Protein AF-A0A409XTJ8-F1 (afdb_monomer_lite)

Radius of gyration: 87.39 Å; chains: 1; bounding box: 170×60×234 Å

Organism: Psilocybe cyanescens (NCBI:txid93625)

Secondary structure (DSSP, 8-state):
------------SHHHHHTHHHHTSSS-----------GGGHHHHHHHHHHHHHHHT------------HHHHHHHHHHHHHHHHHHHHHHHTTSS--S-HHHHHHHHHHHHHHHHHHHHHHHHHHHHHHHHHHHHHHHHHHHHHHHHHHHHHHHHHHHHHHHHHHHHHHHHHHHHHHHHHHHHHHHHHHHHHHHHHHHHHHHHHHHHHHHHHHHHHHHHHHHHHHHHHHHHHHHHHHHHHHHHHHHHHHHHHHHHHHHHHHHHHHHHHHHHHHHHHHTT-SSS-SHHHHHHHHHHHHHHHHHHHHHHHGGGHHHHHHHHHHHHHHHHHHHHHHHHHHHHHHHHHHHHHHHHHHHHHHHHHHHHHHHHHHHHHHHHHHHHHT-

pLDDT: mean 76.27, std 15.18, range [31.88, 96.69]

InterPro domains:
  IPR001752 Kinesin motor domain [PF00225] (6-58)
  IPR001752 Kinesin motor domain [PS50067] (1-58)
  IPR027417 P-loop containing nucleoside triphosphate hydrolase [SSF52540] (12-98)
  IPR036961 Kinesin motor domain superfamily [G3DSA:3.40.850.10] (5-89)
  IPR047149 Kinesin-like protein KIF11-like [PTHR47970] (6-367)

Structure (mmCIF, N/CA/C/O backbone):
data_AF-A0A409XTJ8-F1
#
_entry.id   AF-A0A409XTJ8-F1
#
loop_
_atom_site.group_PDB
_atom_site.id
_atom_site.type_symbol
_atom_site.label_atom_id
_atom_site.label_alt_id
_atom_site.label_comp_id
_atom_site.label_asym_id
_atom_site.label_entity_id
_atom_site.label_seq_id
_atom_site.pdbx_PDB_ins_code
_atom_site.Cartn_x
_atom_site.Cartn_y
_atom_site.Cartn_z
_atom_site.occupancy
_atom_site.B_iso_or_equiv
_atom_site.auth_seq_id
_atom_site.auth_comp_id
_atom_site.auth_asym_id
_atom_site.auth_atom_id
_atom_site.pdbx_PDB_model_num
ATOM 1 N N . MET A 1 1 ? -25.274 23.349 54.317 1.00 33.94 1 MET A N 1
ATOM 2 C CA . MET A 1 1 ? -25.962 24.656 54.376 1.00 33.94 1 MET A CA 1
ATOM 3 C C . MET A 1 1 ? -27.374 24.457 53.848 1.00 33.94 1 MET A C 1
ATOM 5 O O . MET A 1 1 ? -27.640 24.580 52.662 1.00 33.94 1 MET A O 1
ATOM 9 N N . ILE A 1 2 ? -28.226 23.961 54.741 1.00 31.88 2 ILE A N 1
ATOM 10 C CA . ILE A 1 2 ? -29.617 23.594 54.486 1.00 31.88 2 ILE A CA 1
ATOM 11 C C . ILE A 1 2 ? -30.397 24.904 54.385 1.00 31.88 2 ILE A C 1
ATOM 13 O O . ILE A 1 2 ? -30.286 25.745 55.275 1.00 31.88 2 ILE A O 1
ATOM 17 N N . CYS A 1 3 ? -31.156 25.091 53.307 1.00 37.34 3 CYS A N 1
ATOM 18 C CA . CYS A 1 3 ? -32.059 26.226 53.134 1.00 37.34 3 CYS A CA 1
ATOM 19 C C . CYS A 1 3 ? -33.269 26.065 54.081 1.00 37.34 3 CYS A C 1
ATOM 21 O O . CYS A 1 3 ? -34.384 25.779 53.663 1.00 37.34 3 CYS A O 1
ATOM 23 N N . LEU A 1 4 ? -33.019 26.178 55.388 1.00 42.03 4 LEU A N 1
ATOM 24 C CA . LEU A 1 4 ? -34.018 26.248 56.462 1.00 42.03 4 LEU A CA 1
ATOM 25 C C . LEU A 1 4 ? -34.451 27.699 56.744 1.00 42.03 4 LEU A C 1
ATOM 27 O O . LEU A 1 4 ? -35.204 27.951 57.677 1.00 42.03 4 LEU A O 1
ATOM 31 N N . LEU A 1 5 ? -34.012 28.658 55.926 1.00 46.59 5 LEU A N 1
ATOM 32 C CA . LEU A 1 5 ? -34.353 30.072 56.053 1.00 46.59 5 LEU A CA 1
ATOM 33 C C . LEU A 1 5 ? -35.182 30.527 54.849 1.00 46.59 5 LEU A C 1
ATOM 35 O O . LEU A 1 5 ? -34.704 31.210 53.953 1.00 46.59 5 LEU A O 1
ATOM 39 N N . VAL A 1 6 ? -36.467 30.182 54.869 1.00 50.19 6 VAL A N 1
ATOM 40 C CA . VAL A 1 6 ? -37.477 31.160 54.449 1.00 50.19 6 VAL A CA 1
ATOM 41 C C . VAL A 1 6 ? -38.399 31.356 55.651 1.00 50.19 6 VAL A C 1
ATOM 43 O O . VAL A 1 6 ? -39.367 30.602 55.804 1.00 50.19 6 VAL A O 1
ATOM 46 N N . PRO A 1 7 ? -38.040 32.284 56.557 1.00 45.00 7 PRO A N 1
ATOM 47 C CA . PRO A 1 7 ? -38.876 32.670 57.680 1.00 45.00 7 PRO A CA 1
ATOM 48 C C . PRO A 1 7 ? -40.114 33.346 57.102 1.00 45.00 7 PRO A C 1
ATOM 50 O O . PRO A 1 7 ? -39.964 34.218 56.258 1.00 45.00 7 PRO A O 1
ATOM 53 N N . TYR A 1 8 ? -41.302 32.899 57.515 1.00 45.12 8 TYR A N 1
ATOM 54 C CA . TYR A 1 8 ? -42.556 33.663 57.516 1.00 45.12 8 TYR A CA 1
ATOM 55 C C . TYR A 1 8 ? -42.631 34.807 56.489 1.00 45.12 8 TYR A C 1
ATOM 57 O O . TYR A 1 8 ? -42.806 35.963 56.864 1.00 45.12 8 TYR A O 1
ATOM 65 N N . LEU A 1 9 ? -42.486 34.505 55.195 1.00 48.00 9 LEU A N 1
ATOM 66 C CA . LEU A 1 9 ? -42.858 35.477 54.181 1.00 48.00 9 LEU A CA 1
ATOM 67 C C . LEU A 1 9 ? -44.390 35.487 54.211 1.00 48.00 9 LEU A C 1
ATOM 69 O O . LEU A 1 9 ? -44.985 34.402 54.108 1.00 48.00 9 LEU A O 1
ATOM 73 N N . PRO A 1 10 ? -45.042 36.645 54.413 1.00 48.62 10 PRO A N 1
ATOM 74 C CA . PRO A 1 10 ? -46.477 36.739 54.226 1.00 48.62 10 PRO A CA 1
ATOM 75 C C . PRO A 1 10 ? -46.827 36.094 52.883 1.00 48.62 10 PRO A C 1
ATOM 77 O O . PRO A 1 10 ? -46.034 36.093 51.943 1.00 48.62 10 PRO A O 1
ATOM 80 N N . SER A 1 11 ? -47.991 35.456 52.801 1.00 58.81 11 SER A N 1
ATOM 81 C CA . SER A 1 11 ? -48.478 34.907 51.537 1.00 58.81 11 SER A CA 1
ATOM 82 C C . SER A 1 11 ? -48.701 36.057 50.552 1.00 58.81 11 SER A C 1
ATOM 84 O O . SER A 1 11 ? -49.807 36.576 50.461 1.00 58.81 11 SER A O 1
ATOM 86 N N . GLU A 1 12 ? -47.655 36.449 49.820 1.00 57.12 12 GLU A N 1
ATOM 87 C CA . GLU A 1 12 ? -47.673 37.576 48.876 1.00 57.12 12 GLU A CA 1
ATOM 88 C C . GLU A 1 12 ? -48.685 37.350 47.728 1.00 57.12 12 GLU A C 1
ATOM 90 O O . GLU A 1 12 ? -49.006 38.266 46.980 1.00 57.12 12 GLU A O 1
ATOM 95 N N . SER A 1 13 ? -49.249 36.136 47.580 1.00 78.50 13 SER A N 1
ATOM 96 C CA . SER A 1 13 ? -50.305 35.851 46.602 1.00 78.50 13 SER A CA 1
ATOM 97 C C . SER A 1 13 ? -51.322 34.803 47.079 1.00 78.50 13 SER A C 1
ATOM 99 O O . SER A 1 13 ? -51.008 33.876 47.826 1.00 78.50 13 SER A O 1
ATOM 101 N N . LYS A 1 14 ? -52.566 34.895 46.582 1.00 83.88 14 LYS A N 1
ATOM 102 C CA . LYS A 1 14 ? -53.614 33.874 46.805 1.00 83.88 14 LYS A CA 1
ATOM 103 C C . LYS A 1 14 ? -53.204 32.487 46.274 1.00 83.88 14 LYS A C 1
ATOM 105 O O . LYS A 1 14 ? -53.654 31.4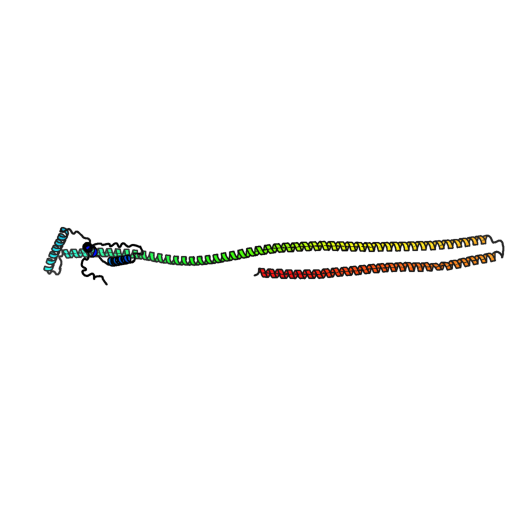75 46.804 1.00 83.88 14 LYS A O 1
ATOM 110 N N . LEU A 1 15 ? -52.335 32.440 45.262 1.00 82.56 15 LEU A N 1
ATOM 111 C CA . LEU A 1 15 ? -51.858 31.208 44.634 1.00 82.56 15 LEU A CA 1
ATOM 112 C C . LEU A 1 15 ? -50.962 30.389 45.572 1.00 82.56 15 LEU A C 1
ATOM 114 O O . LEU A 1 15 ? -51.163 29.185 45.717 1.00 82.56 15 LEU A O 1
ATOM 118 N N . THR A 1 16 ? -50.012 31.026 46.263 1.00 82.44 16 THR A N 1
ATOM 119 C CA . THR A 1 16 ? -49.098 30.313 47.174 1.00 82.44 16 THR A CA 1
ATOM 120 C C . THR A 1 16 ? -49.809 29.750 48.405 1.00 82.44 16 THR A C 1
ATOM 122 O O . THR A 1 16 ? -49.351 28.752 48.957 1.00 82.44 16 THR A O 1
ATOM 125 N N . ARG A 1 17 ? -50.970 30.309 48.780 1.00 80.25 17 ARG A N 1
ATOM 126 C CA . ARG A 1 17 ? -51.845 29.751 49.824 1.00 80.25 17 ARG A CA 1
ATOM 127 C C . ARG A 1 17 ? -52.530 28.458 49.384 1.00 80.25 17 ARG A C 1
ATOM 129 O O . ARG A 1 17 ? -52.568 27.505 50.151 1.00 80.25 17 ARG A O 1
ATOM 136 N N . LEU A 1 18 ? -53.029 28.401 48.148 1.00 84.81 18 LEU A N 1
ATOM 137 C CA . LEU A 1 18 ? -53.605 27.169 47.593 1.00 84.81 18 LEU A CA 1
ATOM 138 C C . LEU A 1 18 ? -52.537 26.088 47.375 1.00 84.81 18 LEU A C 1
ATOM 140 O O . LEU A 1 18 ? -52.816 24.900 47.505 1.00 84.81 18 LEU A O 1
ATOM 144 N N . LEU A 1 19 ? -51.301 26.496 47.084 1.00 85.06 19 LEU A N 1
ATOM 145 C CA . LEU A 1 19 ? -50.178 25.589 46.850 1.00 85.06 19 LEU A CA 1
ATOM 146 C C . LEU A 1 19 ? -49.387 25.234 48.117 1.00 85.06 19 LEU A C 1
ATOM 148 O O . LEU A 1 19 ? -48.362 24.564 48.010 1.00 85.06 19 LEU A O 1
ATOM 152 N N . GLN A 1 20 ? -49.838 25.623 49.313 1.00 82.69 20 GLN A N 1
ATOM 153 C CA . GLN A 1 20 ? -49.116 25.357 50.561 1.00 82.69 20 GLN A CA 1
ATOM 154 C C . GLN A 1 20 ? -48.885 23.855 50.780 1.00 82.69 20 GLN A C 1
ATOM 156 O O . GLN A 1 20 ? -47.744 23.430 50.981 1.00 82.69 20 GLN A O 1
ATOM 161 N N . ASP A 1 21 ? -49.925 23.038 50.615 1.00 81.44 21 ASP A N 1
ATOM 162 C CA . ASP A 1 21 ? -49.819 21.576 50.718 1.00 81.44 21 ASP A CA 1
ATOM 163 C C . ASP A 1 21 ? -48.993 20.975 49.572 1.00 81.44 21 ASP A C 1
ATOM 165 O O . ASP A 1 21 ? -48.306 19.963 49.735 1.00 81.44 21 ASP A O 1
ATOM 169 N N . SER A 1 22 ? -48.990 21.639 48.415 1.00 85.62 22 SER A N 1
ATOM 170 C CA . SER A 1 22 ? -48.210 21.251 47.238 1.00 85.62 22 SER A CA 1
ATOM 171 C C . SER A 1 22 ? -46.754 21.703 47.285 1.00 85.62 22 SER A C 1
ATOM 173 O O . SER A 1 22 ? -45.954 21.187 46.525 1.00 85.62 22 SER A O 1
ATOM 175 N N . LEU A 1 23 ? -46.332 22.593 48.179 1.00 80.62 23 LEU A N 1
ATOM 176 C CA . LEU A 1 23 ? -44.924 23.007 48.290 1.00 80.62 23 LEU A CA 1
ATOM 177 C C . LEU A 1 23 ? -44.297 22.561 49.612 1.00 80.62 23 LEU A C 1
ATOM 179 O O . LEU A 1 23 ? -43.124 22.201 49.635 1.00 80.62 23 LEU A O 1
ATOM 183 N N . ARG A 1 24 ? -45.086 22.515 50.691 1.00 76.00 24 ARG A N 1
ATOM 184 C CA . ARG A 1 24 ? -44.630 22.186 52.051 1.00 76.00 24 ARG A CA 1
ATOM 185 C C . ARG A 1 24 ? -45.318 20.961 52.671 1.00 76.00 24 ARG A C 1
ATOM 187 O O . ARG A 1 24 ? -44.832 20.471 53.682 1.00 76.00 24 ARG A O 1
ATOM 194 N N . GLY A 1 25 ? -46.414 20.465 52.092 1.00 78.19 25 GLY A N 1
ATOM 195 C CA . GLY A 1 25 ? -47.158 19.307 52.605 1.00 78.19 25 GLY A CA 1
ATOM 196 C C . GLY A 1 25 ? -46.656 17.944 52.109 1.00 78.19 25 GLY A C 1
ATOM 197 O O . GLY A 1 25 ? -45.728 17.845 51.299 1.00 78.19 25 GLY A O 1
ATOM 198 N N . GLN A 1 26 ? -47.324 16.882 52.568 1.00 80.56 26 GLN A N 1
ATOM 199 C CA . GLN A 1 26 ? -47.014 15.464 52.305 1.00 80.56 26 GLN A CA 1
ATOM 200 C C . GLN A 1 26 ? -47.551 14.966 50.947 1.00 80.56 26 GLN A C 1
ATOM 202 O O . GLN A 1 26 ? -48.095 13.872 50.821 1.00 80.56 26 GLN A O 1
ATOM 207 N N . THR A 1 27 ? -47.420 15.780 49.902 1.00 84.44 27 THR A N 1
ATOM 208 C CA . THR A 1 27 ? -47.909 15.468 48.551 1.00 84.44 27 THR A CA 1
ATOM 209 C C . THR A 1 27 ? -46.759 15.172 47.595 1.00 84.44 27 THR A C 1
ATOM 211 O O . THR A 1 27 ? -45.646 15.678 47.751 1.00 84.44 27 THR A O 1
ATOM 214 N N . LYS A 1 28 ? -47.025 14.367 46.561 1.00 87.50 28 LYS A N 1
ATOM 215 C CA . LYS A 1 28 ? -46.115 14.244 45.416 1.00 87.50 28 LYS A CA 1
ATOM 216 C C . LYS A 1 28 ? -46.321 15.457 44.511 1.00 87.50 28 LYS A C 1
ATOM 218 O O . LYS A 1 28 ? -47.434 15.691 44.053 1.00 87.50 28 LYS A O 1
ATOM 223 N N . THR A 1 29 ? -45.262 16.218 44.258 1.00 87.25 29 THR A N 1
ATOM 224 C CA . THR A 1 29 ? -45.337 17.462 43.478 1.00 87.25 29 THR A CA 1
ATOM 225 C C . THR A 1 29 ? -44.333 17.426 42.342 1.00 87.25 29 THR A C 1
ATOM 227 O O . THR A 1 29 ? -43.171 17.092 42.555 1.00 87.25 29 THR A O 1
ATOM 230 N N . CYS A 1 30 ? -44.786 17.792 41.145 1.00 89.94 30 CYS A N 1
ATOM 231 C CA . CYS A 1 30 ? -43.952 17.991 39.968 1.00 89.94 30 CYS A CA 1
ATOM 232 C C . CYS A 1 30 ? -44.056 19.459 39.540 1.00 89.94 30 CYS A C 1
ATOM 234 O O . CYS A 1 30 ? -45.153 20.012 39.493 1.00 89.94 30 CYS A O 1
ATOM 236 N N . ILE A 1 31 ? -42.915 20.082 39.251 1.00 90.12 31 ILE A N 1
ATOM 237 C CA . ILE A 1 31 ? -42.834 21.430 38.686 1.00 90.12 31 ILE A CA 1
ATOM 238 C C . ILE A 1 31 ? -42.280 21.280 37.271 1.00 90.12 31 ILE A C 1
ATOM 240 O O . ILE A 1 31 ? -41.200 20.720 37.091 1.00 90.12 31 ILE A O 1
ATOM 244 N N . ILE A 1 32 ? -43.023 21.772 36.279 1.00 93.69 32 ILE A N 1
ATOM 245 C CA . ILE A 1 32 ? -42.619 21.751 34.871 1.00 93.69 32 ILE A CA 1
ATOM 246 C C . ILE A 1 32 ? -42.123 23.148 34.507 1.00 93.69 32 ILE A C 1
ATOM 248 O O . ILE A 1 32 ? -42.891 24.107 34.511 1.00 93.69 32 ILE A O 1
ATOM 252 N N . ALA A 1 33 ? -40.832 23.256 34.206 1.00 93.94 33 ALA A N 1
ATOM 253 C CA . ALA A 1 33 ? -40.216 24.486 33.730 1.00 93.94 33 ALA A CA 1
ATOM 254 C C . ALA A 1 33 ? -40.265 24.526 32.198 1.00 93.94 33 ALA A C 1
ATOM 256 O O . ALA A 1 33 ? -39.597 23.738 31.531 1.00 93.94 33 ALA A O 1
ATOM 257 N N . THR A 1 34 ? -41.055 25.437 31.635 1.00 94.19 34 THR A N 1
ATOM 258 C CA . THR A 1 34 ? -41.127 25.659 30.187 1.00 94.19 34 THR A CA 1
ATOM 259 C C . THR A 1 34 ? -40.128 26.733 29.782 1.00 94.19 34 THR A C 1
ATOM 261 O O . THR A 1 34 ? -40.215 27.861 30.265 1.00 94.19 34 THR A O 1
ATOM 264 N N . ILE A 1 35 ? -39.196 26.395 28.894 1.00 95.69 35 ILE A N 1
ATOM 265 C CA . ILE A 1 35 ? -38.147 27.304 28.421 1.00 95.69 35 ILE A CA 1
ATOM 266 C C . ILE A 1 35 ? -38.244 27.504 26.909 1.00 95.69 35 ILE A C 1
ATOM 268 O O . ILE A 1 35 ? -38.674 26.608 26.183 1.00 95.69 35 ILE A O 1
ATOM 272 N N . SER A 1 36 ? -37.829 28.680 26.440 1.00 93.75 36 SER A N 1
ATOM 273 C CA . SER A 1 36 ? -37.707 28.973 25.011 1.00 93.75 36 SER A CA 1
ATOM 274 C C . SER A 1 36 ? -36.249 28.802 24.578 1.00 93.75 36 SER A C 1
ATOM 276 O O . SER A 1 36 ? -35.370 29.347 25.243 1.00 93.75 36 SER A O 1
ATOM 278 N N . PRO A 1 37 ? -35.962 28.106 23.464 1.00 90.81 37 PRO A N 1
ATOM 279 C CA . PRO A 1 37 ? -34.598 27.960 22.956 1.00 90.81 37 PRO A CA 1
ATOM 280 C C . PRO A 1 37 ? -34.076 29.221 22.242 1.00 90.81 37 PRO A C 1
ATOM 282 O O . PRO A 1 37 ? -32.947 29.226 21.758 1.00 90.81 37 PRO A O 1
ATOM 285 N N . ALA A 1 38 ? -34.885 30.280 22.125 1.00 94.12 38 ALA A N 1
ATOM 286 C CA . ALA A 1 38 ? -34.491 31.507 21.441 1.00 94.12 38 ALA A CA 1
ATOM 287 C C . ALA A 1 38 ? -33.373 32.248 22.195 1.00 94.12 38 ALA A C 1
ATOM 289 O O . ALA A 1 38 ? -33.471 32.479 23.401 1.00 94.12 38 ALA A O 1
ATOM 290 N N . SER A 1 39 ? -32.355 32.710 21.464 1.00 89.19 39 SER A N 1
ATOM 291 C CA . SER A 1 39 ? -31.217 33.456 22.023 1.00 89.19 39 SER A CA 1
ATOM 292 C C . SER A 1 39 ? -31.613 34.786 22.676 1.00 89.19 39 SER A C 1
ATOM 294 O O . SER A 1 39 ? -30.928 35.257 23.578 1.00 89.19 39 SER A O 1
ATOM 296 N N . LEU A 1 40 ? -32.748 35.367 22.275 1.00 94.38 40 LEU A N 1
ATOM 297 C CA . LEU A 1 40 ? -33.300 36.577 22.889 1.00 94.38 40 LEU A CA 1
ATOM 298 C C . LEU A 1 40 ? -33.750 36.348 24.344 1.00 94.38 40 LEU A C 1
ATOM 300 O O . LEU A 1 40 ? -33.736 37.274 25.145 1.00 94.38 40 LEU A O 1
ATOM 304 N N . ASN A 1 41 ? -34.110 35.110 24.700 1.00 92.81 41 ASN A N 1
ATOM 305 C CA . ASN A 1 41 ? -34.734 34.772 25.982 1.00 92.81 41 ASN A CA 1
ATOM 306 C C . ASN A 1 41 ? -33.761 34.061 26.938 1.00 92.81 41 ASN A C 1
ATOM 308 O O . ASN A 1 41 ? -34.194 33.357 27.853 1.00 92.81 41 ASN A O 1
ATOM 312 N N . ILE A 1 42 ? -32.447 34.198 26.724 1.00 94.69 42 ILE A N 1
ATOM 313 C CA . ILE A 1 42 ? -31.423 33.520 27.535 1.00 94.69 42 ILE A CA 1
ATOM 314 C C . ILE A 1 42 ? -31.510 33.943 29.007 1.00 94.69 42 ILE A C 1
ATOM 316 O O . ILE A 1 42 ? -31.397 33.092 29.888 1.00 94.69 42 ILE A O 1
ATOM 320 N N . GLU A 1 43 ? -31.759 35.224 29.283 1.00 94.94 43 GLU A N 1
ATOM 321 C CA . GLU A 1 43 ? -31.859 35.746 30.652 1.00 94.94 43 GLU A CA 1
ATOM 322 C C . GLU A 1 43 ? -33.040 35.125 31.420 1.00 94.94 43 GLU A C 1
ATOM 324 O O . GLU A 1 43 ? -32.857 34.567 32.505 1.00 94.94 43 GLU A O 1
ATOM 329 N N . GLU A 1 44 ? -34.229 35.101 30.814 1.00 94.50 44 GLU A N 1
ATOM 330 C CA . GLU A 1 44 ? -35.429 34.476 31.392 1.00 94.50 44 GLU A CA 1
ATOM 331 C C . GLU A 1 44 ? -35.297 32.953 31.521 1.00 94.50 44 GLU A C 1
ATOM 333 O O . GLU A 1 44 ? -35.723 32.347 32.511 1.00 94.50 44 GLU A O 1
ATOM 338 N N . THR A 1 45 ? -34.648 32.318 30.544 1.00 95.31 45 THR A N 1
ATOM 339 C CA . THR A 1 45 ? -34.351 30.881 30.577 1.00 95.31 45 THR A CA 1
ATOM 340 C C . THR A 1 45 ? -33.451 30.547 31.761 1.00 95.31 45 THR A C 1
ATOM 342 O O . THR A 1 45 ? -33.714 29.598 32.500 1.00 95.31 45 THR A O 1
ATOM 345 N N . LEU A 1 46 ? -32.423 31.359 32.000 1.00 94.38 46 LEU A N 1
ATOM 346 C CA . LEU A 1 46 ? -31.499 31.187 33.113 1.00 94.38 46 LEU A CA 1
ATOM 347 C C . LEU A 1 46 ? -32.197 31.402 34.465 1.00 94.38 46 LEU A C 1
ATOM 349 O O . LEU A 1 46 ? -31.973 30.622 35.394 1.00 94.38 46 LEU A O 1
ATOM 353 N N . SER A 1 47 ? -33.087 32.390 34.576 1.00 94.50 47 SER A N 1
ATOM 354 C CA . SER A 1 47 ? -33.914 32.615 35.772 1.00 94.50 47 SER A CA 1
ATOM 355 C C . SER A 1 47 ? -34.870 31.448 36.054 1.00 94.50 47 SER A C 1
ATOM 357 O O . SER A 1 47 ? -34.947 30.963 37.187 1.00 94.50 47 SER A O 1
ATOM 359 N N . THR A 1 48 ? -35.524 30.918 35.019 1.00 95.25 48 THR A N 1
ATOM 360 C CA . THR A 1 48 ? -36.426 29.757 35.120 1.00 95.25 48 THR A CA 1
ATOM 361 C C . THR A 1 48 ? -35.671 28.494 35.548 1.00 95.25 48 THR A C 1
ATOM 363 O O . THR A 1 48 ? -36.113 27.764 36.440 1.00 95.25 48 THR A O 1
ATOM 366 N N . LEU A 1 49 ? -34.489 28.253 34.971 1.00 93.50 49 LEU A N 1
ATOM 367 C CA . LEU A 1 49 ? -33.630 27.123 35.335 1.00 93.50 49 LEU A CA 1
ATOM 368 C C . LEU A 1 49 ? -33.104 27.238 36.770 1.00 93.50 49 LEU A C 1
ATOM 370 O O . LEU A 1 49 ? -33.096 26.243 37.497 1.00 93.50 49 LEU A O 1
ATOM 374 N N . LYS A 1 50 ? -32.723 28.442 37.219 1.00 91.75 50 LYS A N 1
ATOM 375 C CA . LYS A 1 50 ? -32.333 28.687 38.618 1.00 91.75 50 LYS A CA 1
ATOM 376 C C . LYS A 1 50 ? -33.461 28.327 39.584 1.00 91.75 50 LYS A C 1
ATOM 378 O O . LYS A 1 50 ? -33.213 27.640 40.574 1.00 91.75 50 LYS A O 1
ATOM 383 N N . TYR A 1 51 ? -34.696 28.730 39.283 1.00 90.31 51 TYR A N 1
ATOM 384 C CA . TYR A 1 51 ? -35.851 28.368 40.104 1.00 90.31 51 TYR A CA 1
ATOM 385 C C . TYR A 1 51 ? -36.084 26.848 40.134 1.00 90.31 51 TYR A C 1
ATOM 387 O O . TYR A 1 51 ? -36.265 26.273 41.209 1.00 90.31 51 TYR A O 1
ATOM 395 N N . ALA A 1 52 ? -36.001 26.177 38.981 1.00 92.44 52 ALA A N 1
ATOM 396 C CA . ALA A 1 52 ? -36.155 24.725 38.884 1.00 92.44 52 ALA A CA 1
ATOM 397 C C . ALA A 1 52 ? -35.089 23.956 39.689 1.00 92.44 52 ALA A C 1
ATOM 399 O O . ALA A 1 52 ? -35.405 22.968 40.356 1.00 92.44 52 ALA A O 1
ATOM 400 N N . LEU A 1 53 ? -33.838 24.426 39.682 1.00 89.44 53 LEU A N 1
ATOM 401 C CA . LEU A 1 53 ? -32.750 23.840 40.471 1.00 89.44 53 LEU A CA 1
ATOM 402 C C . LEU A 1 53 ? -32.995 23.976 41.977 1.00 89.44 53 LEU A C 1
ATOM 404 O O . LEU A 1 53 ? -32.823 23.002 42.712 1.00 89.44 53 LEU A O 1
ATOM 408 N N . CYS A 1 54 ? -33.454 25.143 42.437 1.00 85.69 54 CYS A N 1
ATOM 409 C CA . CYS A 1 54 ? -33.850 25.331 43.832 1.00 85.69 54 CYS A CA 1
ATOM 410 C C . CYS A 1 54 ? -35.012 24.402 44.208 1.00 85.69 54 CYS A C 1
ATOM 412 O O . CYS A 1 54 ? -34.954 23.723 45.235 1.00 85.69 54 CYS A O 1
ATOM 414 N N . ALA A 1 55 ? -36.032 24.307 43.353 1.00 86.69 55 ALA A N 1
ATOM 415 C CA . ALA A 1 55 ? -37.199 23.463 43.581 1.00 86.69 55 ALA A CA 1
ATOM 416 C C . ALA A 1 55 ? -36.854 21.964 43.649 1.00 86.69 55 ALA A C 1
ATOM 418 O O . ALA A 1 55 ? -37.419 21.244 44.470 1.00 86.69 55 ALA A O 1
ATOM 419 N N . LYS A 1 56 ? -35.877 21.502 42.855 1.00 86.56 56 LYS A N 1
ATOM 420 C CA . LYS A 1 56 ? -35.368 20.119 42.892 1.00 86.56 56 LYS A CA 1
ATOM 421 C C . LYS A 1 56 ? -34.805 19.730 44.264 1.00 86.56 56 LYS A C 1
ATOM 423 O O . LYS A 1 56 ? -34.855 18.562 44.632 1.00 86.56 56 LYS A O 1
ATOM 428 N N . SER A 1 57 ? -34.266 20.690 45.016 1.00 83.12 57 SER A N 1
ATOM 429 C CA . SER A 1 57 ? -33.674 20.441 46.337 1.00 83.12 57 SER A CA 1
ATOM 430 C C . SER A 1 57 ? -34.698 20.316 47.476 1.00 83.12 57 SER A C 1
ATOM 432 O O . SER A 1 57 ? -34.318 20.020 48.610 1.00 83.12 57 SER A O 1
ATOM 434 N N . ILE A 1 58 ? -35.991 20.523 47.198 1.00 83.31 58 ILE A N 1
ATOM 435 C CA . ILE A 1 58 ? -37.057 20.429 48.199 1.00 83.31 58 ILE A CA 1
ATOM 436 C C . ILE A 1 58 ? -37.409 18.956 48.424 1.00 83.31 58 ILE A C 1
ATOM 438 O O . ILE A 1 58 ? -38.045 18.308 47.594 1.00 83.31 58 ILE A O 1
ATOM 442 N N . TRP A 1 59 ? -37.016 18.431 49.584 1.00 82.50 59 TRP A N 1
ATOM 443 C CA . TRP A 1 59 ? -37.316 17.060 49.987 1.00 82.50 59 TRP A CA 1
ATOM 444 C C . TRP A 1 59 ? -38.708 16.962 50.601 1.00 82.50 59 TRP A C 1
ATOM 446 O O . TRP A 1 59 ? -39.040 17.690 51.538 1.00 82.50 59 TRP A O 1
ATOM 456 N N . LYS A 1 60 ? -39.503 16.012 50.107 1.00 81.62 60 LYS A N 1
ATOM 457 C CA . LYS A 1 60 ? -40.826 15.692 50.642 1.00 81.62 60 LYS A CA 1
ATOM 458 C C . LYS A 1 60 ? -40.903 14.246 51.097 1.00 81.62 60 LYS A C 1
ATOM 460 O O . LYS A 1 60 ? -40.270 13.371 50.515 1.00 81.62 60 LYS A O 1
ATOM 465 N N . LYS A 1 61 ? -41.744 14.001 52.098 1.00 84.25 61 LYS A N 1
ATOM 466 C CA . LYS A 1 61 ? -42.135 12.661 52.540 1.00 84.25 61 LYS A CA 1
ATOM 467 C C . LYS A 1 61 ? -43.595 12.439 52.140 1.00 84.25 61 LYS A C 1
ATOM 469 O O . LYS A 1 61 ? -44.480 12.869 52.875 1.00 84.25 61 LYS A O 1
ATOM 474 N N . PRO A 1 62 ? -43.863 11.897 50.938 1.00 82.19 62 PRO A N 1
ATOM 475 C CA . PRO A 1 62 ? -45.226 11.603 50.532 1.00 82.19 62 PRO A CA 1
ATOM 476 C C . PRO A 1 62 ? -45.743 10.426 51.357 1.00 82.19 62 PRO A C 1
ATOM 478 O O . PRO A 1 62 ? -45.181 9.333 51.300 1.00 82.19 62 PRO A O 1
ATOM 481 N N . GLU A 1 63 ? -46.813 10.651 52.106 1.00 80.69 63 GLU A N 1
ATOM 482 C CA . GLU A 1 63 ? -47.477 9.612 52.886 1.00 80.69 63 GLU A CA 1
ATOM 483 C C . GLU A 1 63 ? -48.737 9.156 52.150 1.00 80.69 63 GLU A C 1
ATOM 485 O O . GLU A 1 63 ? -49.426 9.938 51.488 1.00 80.69 63 GLU A O 1
ATOM 490 N N . ILE A 1 64 ? -49.014 7.852 52.199 1.00 79.44 64 ILE A N 1
ATOM 491 C CA . ILE A 1 64 ? -50.267 7.324 51.667 1.00 79.44 64 ILE A CA 1
ATOM 492 C C . ILE A 1 64 ? -51.347 7.766 52.644 1.00 79.44 64 ILE A C 1
ATOM 494 O O . ILE A 1 64 ? -51.350 7.321 53.789 1.00 79.44 64 ILE A O 1
ATOM 498 N N . ASN A 1 65 ? -52.267 8.614 52.179 1.00 70.94 65 ASN A N 1
ATOM 499 C CA . ASN A 1 65 ? -53.460 9.006 52.924 1.00 70.94 65 ASN A CA 1
ATOM 500 C C . ASN A 1 65 ? -54.374 7.784 53.088 1.00 70.94 65 ASN A C 1
ATOM 502 O O . ASN A 1 65 ? -55.374 7.631 52.381 1.00 70.94 65 ASN A O 1
ATOM 506 N N . GLN A 1 66 ? -54.002 6.874 53.986 1.00 72.88 66 GLN A N 1
ATOM 507 C CA . GLN A 1 66 ? -54.836 5.756 54.372 1.00 72.88 66 GLN A CA 1
ATOM 508 C C . GLN A 1 66 ? -56.078 6.350 55.020 1.00 72.88 66 GLN A C 1
ATOM 510 O O . GLN A 1 66 ? -56.020 6.986 56.072 1.00 72.88 66 GLN A O 1
ATOM 515 N N . ARG A 1 67 ? -57.226 6.159 54.372 1.00 62.69 67 ARG A N 1
ATOM 516 C CA . ARG A 1 67 ? -58.516 6.415 55.004 1.00 62.69 67 ARG A CA 1
ATOM 517 C C . ARG A 1 67 ? -58.746 5.294 56.011 1.00 62.69 67 ARG A C 1
ATOM 519 O O . ARG A 1 67 ? -59.513 4.372 55.749 1.00 62.69 67 ARG A O 1
ATOM 526 N N . MET A 1 68 ? -58.036 5.348 57.137 1.00 65.81 68 MET A N 1
ATOM 527 C CA . MET A 1 68 ? -58.326 4.494 58.278 1.00 65.81 68 MET A CA 1
ATOM 528 C C . MET A 1 68 ? -59.780 4.786 58.642 1.00 65.81 68 MET A C 1
ATOM 530 O O . MET A 1 68 ? -60.143 5.918 58.974 1.00 65.81 68 MET A O 1
ATOM 534 N N . THR A 1 69 ? -60.655 3.798 58.470 1.00 75.50 69 THR A N 1
ATOM 535 C CA . THR A 1 69 ? -62.057 3.980 58.848 1.00 75.50 69 THR A CA 1
ATOM 536 C C . THR A 1 69 ? -62.063 4.254 60.346 1.00 75.50 69 THR A C 1
ATOM 538 O O . THR A 1 69 ? -61.362 3.558 61.078 1.00 75.50 69 THR A O 1
ATOM 541 N N . ARG A 1 70 ? -62.838 5.242 60.818 1.00 75.31 70 ARG A N 1
ATOM 542 C CA . ARG A 1 70 ? -62.902 5.603 62.250 1.00 75.31 70 ARG A CA 1
ATOM 543 C C . ARG A 1 70 ? -63.042 4.363 63.146 1.00 75.31 70 ARG A C 1
ATOM 545 O O . ARG A 1 70 ? -62.417 4.291 64.192 1.00 75.31 70 ARG A O 1
ATOM 552 N N . ASN A 1 71 ? -63.787 3.361 62.680 1.00 77.75 71 ASN A N 1
ATOM 553 C CA . ASN A 1 71 ? -64.006 2.092 63.370 1.00 77.75 71 ASN A CA 1
ATOM 554 C C . ASN A 1 71 ? -62.768 1.177 63.432 1.00 77.75 71 ASN A C 1
ATOM 556 O O . ASN A 1 71 ? -62.654 0.420 64.383 1.00 77.75 71 ASN A O 1
ATOM 560 N N . SER A 1 72 ? -61.865 1.211 62.447 1.00 77.50 72 SER A N 1
ATOM 561 C CA . SER A 1 72 ? -60.599 0.457 62.487 1.00 77.50 72 SER A CA 1
ATOM 562 C C . SER A 1 72 ? -59.651 1.072 63.504 1.00 77.50 72 SER A C 1
ATOM 564 O O . SER A 1 72 ? -59.170 0.376 64.381 1.00 77.50 72 SER A O 1
ATOM 566 N N . LEU A 1 73 ? -59.492 2.397 63.457 1.00 80.56 73 LEU A N 1
ATOM 567 C CA . LEU A 1 73 ? -58.659 3.128 64.408 1.00 80.56 73 LEU A CA 1
ATOM 568 C C . LEU A 1 73 ? -59.169 2.960 65.847 1.00 80.56 73 LEU A C 1
ATOM 570 O O . LEU A 1 73 ? -58.391 2.742 66.766 1.00 80.56 73 LEU A O 1
ATOM 574 N N . LEU A 1 74 ? -60.493 2.997 66.042 1.00 82.81 74 LEU A N 1
ATOM 575 C CA . LEU A 1 74 ? -61.092 2.755 67.354 1.00 82.81 74 LEU A CA 1
ATOM 576 C C . LEU A 1 74 ? -60.838 1.324 67.848 1.00 82.81 74 LEU A C 1
ATOM 578 O O . LEU A 1 74 ? -60.568 1.136 69.026 1.00 82.81 74 LEU A O 1
ATOM 582 N N . LYS A 1 75 ? -60.920 0.323 66.963 1.00 85.25 75 LYS A N 1
ATOM 583 C CA . LYS A 1 75 ? -60.625 -1.074 67.308 1.00 85.25 75 LYS A CA 1
ATOM 584 C C . LYS A 1 75 ? -59.163 -1.262 67.690 1.00 85.25 75 LYS A C 1
ATOM 586 O O . LYS A 1 75 ? -58.908 -1.885 68.711 1.00 85.25 75 LYS A O 1
ATOM 591 N N . ASP A 1 76 ? -58.241 -0.685 66.926 1.00 82.56 76 ASP A N 1
ATOM 592 C CA . ASP A 1 76 ? -56.807 -0.751 67.219 1.00 82.56 76 ASP A CA 1
ATOM 593 C C . ASP A 1 76 ? -56.506 -0.111 68.581 1.00 82.56 76 ASP A C 1
ATOM 595 O O . ASP A 1 76 ? -55.829 -0.714 69.409 1.00 82.56 76 ASP A O 1
ATOM 599 N N . HIS A 1 77 ? -57.112 1.046 68.874 1.00 85.12 77 HIS A N 1
ATOM 600 C CA . HIS A 1 77 ? -56.994 1.684 70.186 1.00 85.12 77 HIS A CA 1
ATOM 601 C C . HIS A 1 77 ? -57.629 0.875 71.319 1.00 85.12 77 HIS A C 1
ATOM 603 O O . HIS A 1 77 ? -57.082 0.852 72.415 1.00 85.12 77 HIS A O 1
ATOM 609 N N . ILE A 1 78 ? -58.769 0.214 71.101 1.00 89.81 78 ILE A N 1
ATOM 610 C CA . ILE A 1 78 ? -59.390 -0.640 72.128 1.00 89.81 78 ILE A CA 1
ATOM 611 C C . ILE A 1 78 ? -58.483 -1.833 72.443 1.00 89.81 78 ILE A C 1
ATOM 613 O O . ILE A 1 78 ? -58.242 -2.106 73.615 1.00 89.81 78 ILE A O 1
ATOM 617 N N . ILE A 1 79 ? -57.932 -2.483 71.416 1.00 86.81 79 ILE A N 1
ATOM 618 C CA . ILE A 1 79 ? -56.994 -3.604 71.566 1.00 86.81 79 ILE A CA 1
ATOM 619 C C . ILE A 1 79 ? -55.728 -3.149 72.305 1.00 86.81 79 ILE A C 1
ATOM 621 O O . ILE A 1 79 ? -55.277 -3.823 73.228 1.00 86.81 79 ILE A O 1
ATOM 625 N N . GLU A 1 80 ? -55.184 -1.984 71.953 1.00 84.00 80 GLU A N 1
ATOM 626 C CA . GLU A 1 80 ? -54.008 -1.409 72.612 1.00 84.00 80 GLU A CA 1
ATOM 627 C C . GLU A 1 80 ? -54.297 -1.048 74.079 1.00 84.00 80 GLU A C 1
ATOM 629 O O . GLU A 1 80 ? -53.496 -1.334 74.965 1.00 84.00 80 GLU A O 1
ATOM 634 N N . ILE A 1 81 ? -55.478 -0.497 74.376 1.00 86.38 81 ILE A N 1
ATOM 635 C CA . ILE A 1 81 ? -55.909 -0.205 75.750 1.00 86.38 81 ILE A CA 1
ATOM 636 C C . ILE A 1 81 ? -56.074 -1.493 76.567 1.00 86.38 81 ILE A C 1
ATOM 638 O O . ILE A 1 81 ? -55.704 -1.518 77.741 1.00 86.38 81 ILE A O 1
ATOM 642 N N . GLU A 1 82 ? -56.645 -2.551 75.991 1.00 84.56 82 GLU A N 1
ATOM 643 C CA . GLU A 1 82 ? -56.795 -3.848 76.660 1.00 84.56 82 GLU A CA 1
ATOM 644 C C . GLU A 1 82 ? -55.435 -4.490 76.956 1.00 84.56 82 GLU A C 1
ATOM 646 O O . GLU A 1 82 ? -55.211 -4.954 78.075 1.00 84.56 82 GLU A O 1
ATOM 651 N N . GLN A 1 83 ? -54.497 -4.419 76.009 1.00 80.50 83 GLN A N 1
ATOM 652 C CA . GLN A 1 83 ? -53.118 -4.877 76.195 1.00 80.50 83 GLN A CA 1
ATOM 653 C C . GLN A 1 83 ? -52.395 -4.090 77.295 1.00 80.50 83 GLN A C 1
ATOM 655 O O . GLN A 1 83 ? -51.835 -4.689 78.211 1.00 80.50 83 GLN A O 1
ATOM 660 N N . LEU A 1 84 ? -52.480 -2.756 77.281 1.00 81.06 84 LEU A N 1
ATOM 661 C CA . LEU A 1 84 ? -51.856 -1.904 78.299 1.00 81.06 84 LEU A CA 1
ATOM 662 C C . LEU A 1 84 ? -52.437 -2.139 79.698 1.00 81.06 84 LEU A C 1
ATOM 664 O O . LEU A 1 84 ? -51.712 -2.090 80.691 1.00 81.06 84 LEU A O 1
ATOM 668 N N . LYS A 1 85 ? -53.741 -2.416 79.800 1.00 83.62 85 LYS A N 1
ATOM 669 C CA . LYS A 1 85 ? -54.371 -2.791 81.074 1.00 83.62 85 LYS A CA 1
ATOM 670 C C . LYS A 1 85 ? -53.857 -4.136 81.582 1.00 83.62 85 LYS A C 1
ATOM 672 O O . LYS A 1 85 ? -53.595 -4.251 82.776 1.00 83.62 85 LYS A O 1
ATOM 677 N N . ALA A 1 86 ? -53.698 -5.125 80.702 1.00 79.50 86 ALA A N 1
ATOM 678 C CA . ALA A 1 86 ? -53.145 -6.428 81.063 1.00 79.50 86 ALA A CA 1
ATOM 679 C C . ALA A 1 86 ? -51.677 -6.326 81.516 1.00 79.50 86 ALA A C 1
ATOM 681 O O . ALA A 1 86 ? -51.300 -6.923 82.523 1.00 79.50 86 ALA A O 1
ATOM 682 N N . ASP A 1 87 ? -50.875 -5.507 80.836 1.00 77.88 87 ASP A N 1
ATOM 683 C CA . ASP A 1 87 ? -49.477 -5.260 81.203 1.00 77.88 87 ASP A CA 1
ATOM 684 C C . ASP A 1 87 ? -49.349 -4.504 82.540 1.00 77.88 87 ASP A C 1
ATOM 686 O O . ASP A 1 87 ? -48.496 -4.839 83.363 1.00 77.88 87 ASP A O 1
ATOM 690 N N . LEU A 1 88 ? -50.231 -3.535 82.819 1.00 78.88 88 LEU A N 1
ATOM 691 C CA . LEU A 1 88 ? -50.269 -2.844 84.116 1.00 78.88 88 LEU A CA 1
ATOM 692 C C . LEU A 1 88 ? -50.633 -3.774 85.279 1.00 78.88 88 LEU A C 1
ATOM 694 O O . LEU A 1 88 ? -50.081 -3.624 86.370 1.00 78.88 88 LEU A O 1
ATOM 698 N N . LEU A 1 89 ? -51.547 -4.724 85.061 1.00 78.62 89 LEU A N 1
ATOM 699 C CA . LEU A 1 89 ? -51.903 -5.729 86.065 1.00 78.62 89 LEU A CA 1
ATOM 700 C C . LEU A 1 89 ? -50.718 -6.661 86.351 1.00 78.62 89 LEU A C 1
ATOM 702 O O . LEU A 1 89 ? -50.361 -6.840 87.514 1.00 78.62 89 LEU A O 1
ATOM 706 N N . ALA A 1 90 ? -50.043 -7.151 85.306 1.00 74.12 90 ALA A N 1
ATOM 707 C CA . ALA A 1 90 ? -48.838 -7.971 85.440 1.00 74.12 90 ALA A CA 1
ATOM 708 C C . ALA A 1 90 ? -47.701 -7.231 86.177 1.00 74.12 90 ALA A C 1
ATOM 710 O O . ALA A 1 90 ? -47.040 -7.800 87.048 1.00 74.12 90 ALA A O 1
ATOM 711 N N . ALA A 1 91 ? -47.516 -5.933 85.907 1.00 72.31 91 ALA A N 1
ATOM 712 C CA . ALA A 1 91 ? -46.537 -5.102 86.609 1.00 72.31 91 ALA A CA 1
ATOM 713 C C . ALA A 1 91 ? -46.882 -4.880 88.099 1.00 72.31 91 ALA A C 1
ATOM 715 O O . ALA A 1 91 ? -45.980 -4.721 88.928 1.00 72.31 91 ALA A O 1
ATOM 716 N N . HIS A 1 92 ? -48.170 -4.878 88.467 1.00 73.62 92 HIS A N 1
ATOM 717 C CA . HIS A 1 92 ? -48.612 -4.690 89.853 1.00 73.62 92 HIS A CA 1
ATOM 718 C C . HIS A 1 92 ? -48.374 -5.929 90.732 1.00 73.62 92 HIS A C 1
ATOM 720 O O . HIS A 1 92 ? -48.131 -5.790 91.931 1.00 73.62 92 HIS A O 1
ATOM 726 N N . GLU A 1 93 ? -48.362 -7.126 90.140 1.00 71.19 93 GLU A N 1
ATOM 727 C CA . GLU A 1 93 ? -48.142 -8.402 90.838 1.00 71.19 93 GLU A CA 1
ATOM 728 C C . GLU A 1 93 ? -46.686 -8.623 91.305 1.00 71.19 93 GLU A C 1
ATOM 730 O O . GLU A 1 93 ? -46.404 -9.602 91.987 1.00 71.19 93 GLU A O 1
ATOM 735 N N . LYS A 1 94 ? -45.753 -7.695 91.021 1.00 61.88 94 LYS A N 1
ATOM 736 C CA . LYS A 1 94 ? -44.346 -7.702 91.495 1.00 61.88 94 LYS A CA 1
ATOM 737 C C . LYS A 1 94 ? -43.564 -9.001 91.222 1.00 61.88 94 LYS A C 1
ATOM 739 O O . LYS A 1 94 ? -42.539 -9.242 91.855 1.00 61.88 94 LYS A O 1
ATOM 744 N N . ASN A 1 95 ? -43.963 -9.782 90.221 1.00 61.09 95 ASN A N 1
ATOM 745 C CA . ASN A 1 95 ? -43.284 -11.021 89.823 1.00 61.09 95 ASN A CA 1
ATOM 746 C C . ASN A 1 95 ? -42.035 -10.794 88.938 1.00 61.09 95 ASN A C 1
ATOM 748 O O . ASN A 1 95 ? -41.507 -11.732 88.350 1.00 61.09 95 ASN A O 1
ATOM 752 N N . GLY A 1 96 ? -41.538 -9.555 88.826 1.00 62.25 96 GLY A N 1
ATOM 753 C CA . GLY A 1 96 ? -40.330 -9.214 88.056 1.00 62.25 96 GLY A CA 1
ATOM 754 C C . GLY A 1 96 ? -40.502 -9.218 86.530 1.00 62.25 96 GLY A C 1
ATOM 755 O O . GLY A 1 96 ? -39.575 -8.840 85.815 1.00 62.25 96 GLY A O 1
ATOM 756 N N . ILE A 1 97 ? -41.683 -9.589 86.030 1.00 61.66 97 ILE A N 1
ATOM 757 C CA . ILE A 1 97 ? -42.049 -9.577 84.612 1.00 61.66 97 ILE A CA 1
ATOM 758 C C . ILE A 1 97 ? -43.010 -8.401 84.393 1.00 61.66 97 ILE A C 1
ATOM 760 O O . ILE A 1 97 ? -44.066 -8.333 85.010 1.00 61.66 97 ILE A O 1
ATOM 764 N N . TRP A 1 98 ? -42.618 -7.454 83.540 1.00 63.31 98 TRP A N 1
ATOM 765 C CA . TRP A 1 98 ? -43.332 -6.185 83.307 1.00 63.31 98 TRP A CA 1
ATOM 766 C C . TRP A 1 98 ? -44.413 -6.267 82.216 1.00 63.31 98 TRP A C 1
ATOM 768 O O . TRP A 1 98 ? -45.000 -5.250 81.859 1.00 63.31 98 TRP A O 1
ATOM 778 N N . PHE A 1 99 ? -44.651 -7.463 81.677 1.00 68.12 99 PHE A N 1
ATOM 779 C CA . PHE A 1 99 ? -45.564 -7.728 80.566 1.00 68.12 99 PHE A CA 1
ATOM 780 C C . PHE A 1 99 ? -46.415 -8.963 80.874 1.00 68.12 99 PHE A C 1
ATOM 782 O O . PHE A 1 99 ? -45.948 -9.876 81.557 1.00 68.12 99 PHE A O 1
ATOM 789 N N . SER A 1 100 ? -47.638 -9.019 80.342 1.00 73.56 100 SER A N 1
ATOM 790 C CA . SER A 1 100 ? -48.486 -10.216 80.432 1.00 73.56 100 SER A CA 1
ATOM 791 C C . SER A 1 100 ? -47.804 -11.444 79.800 1.00 73.56 100 SER A C 1
ATOM 793 O O . SER A 1 100 ? -47.075 -11.325 78.811 1.00 73.56 100 SER A O 1
ATOM 795 N N . GLU A 1 101 ? -48.053 -12.648 80.333 1.00 76.44 101 GLU A N 1
ATOM 796 C CA . GLU A 1 101 ? -47.487 -13.906 79.815 1.00 76.44 101 GLU A CA 1
ATOM 797 C C . GLU A 1 101 ? -47.859 -14.134 78.336 1.00 76.44 101 GLU A C 1
ATOM 799 O O . GLU A 1 101 ? -47.035 -14.591 77.540 1.00 76.44 101 GLU A O 1
ATOM 804 N N . GLU A 1 102 ? -49.073 -13.748 77.937 1.00 77.88 102 GLU A N 1
ATOM 805 C CA . GLU A 1 102 ? -49.525 -13.795 76.541 1.00 77.88 102 GLU A CA 1
ATOM 806 C C . GLU A 1 102 ? -48.777 -12.794 75.654 1.00 77.88 102 GLU A C 1
ATOM 808 O O . GLU A 1 102 ? -48.397 -13.130 74.530 1.00 77.88 102 GLU A O 1
ATOM 813 N N . HIS A 1 103 ? -48.501 -11.589 76.162 1.00 78.75 103 HIS A N 1
ATOM 814 C CA . HIS A 1 103 ? -47.748 -10.565 75.437 1.00 78.75 103 HIS A CA 1
ATOM 815 C C . HIS A 1 103 ? -46.280 -10.982 75.262 1.00 78.75 103 HIS A C 1
ATOM 817 O O . HIS A 1 103 ? -45.726 -10.859 74.170 1.00 78.75 103 HIS A O 1
ATOM 823 N N . CYS A 1 104 ? -45.670 -11.576 76.292 1.00 78.56 104 CYS A N 1
ATOM 824 C CA . CYS A 1 104 ? -44.319 -12.128 76.223 1.00 78.56 104 CYS A CA 1
ATOM 825 C C . CYS A 1 104 ? -44.220 -13.245 75.168 1.00 78.56 104 CYS A C 1
ATOM 827 O O . CYS A 1 104 ? -43.361 -13.187 74.288 1.00 78.56 104 CYS A O 1
ATOM 829 N N . LYS A 1 105 ? -45.159 -14.205 75.172 1.00 85.06 105 LYS A N 1
ATOM 830 C CA . LYS A 1 105 ? -45.231 -15.279 74.162 1.00 85.06 105 LYS A CA 1
ATOM 831 C C . LYS A 1 105 ? -45.424 -14.736 72.744 1.00 85.06 105 LYS A C 1
ATOM 833 O O . LYS A 1 105 ? -44.744 -15.183 71.823 1.00 85.06 105 LYS A O 1
ATOM 838 N N . GLN A 1 106 ? -46.303 -13.750 72.555 1.00 85.94 106 GLN A N 1
ATOM 839 C CA . GLN A 1 106 ? -46.506 -13.109 71.250 1.00 85.94 106 GLN A CA 1
ATOM 840 C C . GLN A 1 106 ? -45.269 -12.341 70.772 1.00 85.94 106 GLN A C 1
ATOM 842 O O . GLN A 1 106 ? -44.951 -12.372 69.583 1.00 85.94 106 GLN A O 1
ATOM 847 N N . CYS A 1 107 ? -44.569 -11.650 71.670 1.00 83.25 107 CYS A N 1
ATOM 848 C CA . CYS A 1 107 ? -43.336 -10.939 71.348 1.00 83.25 107 CYS A CA 1
ATOM 849 C C . CYS A 1 107 ? -42.212 -11.900 70.959 1.00 83.25 107 CYS A C 1
ATOM 851 O O . CYS A 1 107 ? -41.552 -11.658 69.952 1.00 83.25 107 CYS A O 1
ATOM 853 N N . ILE A 1 108 ? -42.039 -13.005 71.687 1.00 87.69 108 ILE A N 1
ATOM 854 C CA . ILE A 1 108 ? -41.050 -14.041 71.357 1.00 87.69 108 ILE A CA 1
ATOM 855 C C . ILE A 1 108 ? -41.364 -14.661 69.991 1.00 87.69 108 ILE A C 1
ATOM 857 O O . ILE A 1 108 ? -40.498 -14.665 69.123 1.00 87.69 108 ILE A O 1
ATOM 861 N N . ALA A 1 109 ? -42.616 -15.055 69.737 1.00 88.62 109 ALA A N 1
ATOM 862 C CA . ALA A 1 109 ? -43.021 -15.603 68.440 1.00 88.62 109 ALA A CA 1
ATOM 863 C C . ALA A 1 109 ? -42.805 -14.609 67.277 1.00 88.62 109 ALA A C 1
ATOM 865 O O . ALA A 1 109 ? -42.370 -14.992 66.192 1.00 88.62 109 ALA A O 1
ATOM 866 N N . LYS A 1 110 ? -43.069 -13.310 67.494 1.00 86.62 110 LYS A N 1
ATOM 867 C CA . LYS A 1 110 ? -42.774 -12.252 66.509 1.00 86.62 110 LYS A CA 1
ATOM 868 C C . LYS A 1 110 ? -41.271 -12.075 66.277 1.00 86.62 110 LYS A C 1
ATOM 870 O O . LYS A 1 110 ? -40.876 -11.792 65.148 1.00 86.62 110 LYS A O 1
ATOM 875 N N . LEU A 1 111 ? -40.450 -12.187 67.321 1.00 88.50 111 LEU A N 1
ATOM 876 C CA . LEU A 1 111 ? -38.993 -12.086 67.219 1.00 88.50 111 LEU A CA 1
ATOM 877 C C . LEU A 1 111 ? -38.410 -13.277 66.457 1.00 88.50 111 LEU A C 1
ATOM 879 O O . LEU A 1 111 ? -37.634 -13.055 65.534 1.00 88.50 111 LEU A O 1
ATOM 883 N N . GLU A 1 112 ? -38.843 -14.499 66.771 1.00 90.50 112 GLU A N 1
ATOM 884 C CA . GLU A 1 112 ? -38.439 -15.721 66.064 1.00 90.50 112 GLU A CA 1
ATOM 885 C C . GLU A 1 112 ? -38.816 -15.652 64.579 1.00 90.50 112 GLU A C 1
ATOM 887 O O . GLU A 1 112 ? -37.975 -15.894 63.713 1.00 90.50 112 GLU A O 1
ATOM 892 N N . LEU A 1 113 ? -40.045 -15.225 64.263 1.00 92.06 113 LEU A N 1
ATOM 893 C CA . LEU A 1 113 ? -40.475 -15.029 62.878 1.00 92.06 113 LEU A CA 1
ATOM 894 C C . LEU A 1 113 ? -39.581 -14.011 62.158 1.00 92.06 113 LEU A C 1
ATOM 896 O O . LEU A 1 113 ? -39.044 -14.308 61.091 1.00 92.06 113 LEU A O 1
ATOM 900 N N . ARG A 1 114 ? -39.351 -12.836 62.757 1.00 87.50 114 ARG A N 1
ATOM 901 C CA . ARG A 1 114 ? -38.469 -11.821 62.162 1.00 87.50 114 ARG A CA 1
ATOM 902 C C . ARG A 1 114 ? -37.038 -12.304 61.991 1.00 87.50 114 ARG A C 1
ATOM 904 O O . ARG A 1 114 ? -36.383 -11.913 61.030 1.00 87.50 114 ARG A O 1
ATOM 911 N N . GLU A 1 115 ? -36.540 -13.130 62.901 1.00 90.94 115 GLU A N 1
ATOM 912 C CA . GLU A 1 115 ? -35.212 -13.716 62.786 1.00 90.94 115 GLU A CA 1
ATOM 913 C C . GLU A 1 115 ? -35.138 -14.682 61.597 1.00 90.94 115 GLU A C 1
ATOM 915 O O . GLU A 1 115 ? -34.199 -14.587 60.802 1.00 90.94 115 GLU A O 1
ATOM 920 N N . THR A 1 116 ? -36.158 -15.527 61.393 1.00 91.44 116 THR A N 1
ATOM 921 C CA . THR A 1 116 ? -36.238 -16.396 60.205 1.00 91.44 116 THR A CA 1
ATOM 922 C C . THR A 1 116 ? -36.322 -15.601 58.899 1.00 91.44 116 THR A C 1
ATOM 924 O O . THR A 1 116 ? -35.528 -15.855 57.990 1.00 91.44 116 THR A O 1
ATOM 927 N N . GLU A 1 117 ? -37.171 -14.568 58.833 1.00 92.81 117 GLU A N 1
ATOM 928 C CA . GLU A 1 117 ? -37.285 -13.666 57.676 1.00 92.81 117 GLU A CA 1
ATOM 929 C C . GLU A 1 117 ? -35.947 -12.975 57.367 1.00 92.81 117 GLU A C 1
ATOM 931 O O . GLU A 1 117 ? -35.540 -12.843 56.211 1.00 92.81 117 GLU A O 1
ATOM 936 N N . LEU A 1 118 ? -35.215 -12.557 58.403 1.00 91.19 118 LEU A N 1
ATOM 937 C CA . LEU A 1 118 ? -33.924 -11.888 58.264 1.00 91.19 118 LEU A CA 1
ATOM 938 C C . LEU A 1 118 ? -32.838 -12.859 57.779 1.00 91.19 118 LEU A C 1
ATOM 940 O O . LEU A 1 118 ? -31.999 -12.483 56.955 1.00 91.19 118 LEU A O 1
ATOM 944 N N . VAL A 1 119 ? -32.849 -14.111 58.242 1.00 93.81 119 VAL A N 1
ATOM 945 C CA . VAL A 1 119 ? -31.949 -15.168 57.750 1.00 93.81 119 VAL A CA 1
ATOM 946 C C . VAL A 1 119 ? -32.230 -15.489 56.281 1.00 93.81 119 VAL A C 1
ATOM 948 O O . VAL A 1 119 ? -31.289 -15.625 55.496 1.00 93.81 119 VAL A O 1
ATOM 951 N N . GLU A 1 120 ? -33.496 -15.577 55.884 1.00 92.94 120 GLU A N 1
ATOM 952 C CA . GLU A 1 120 ? -33.889 -15.786 54.487 1.00 92.94 120 GLU A CA 1
ATOM 953 C C . GLU A 1 120 ? -33.478 -14.610 53.598 1.00 92.94 120 GLU A C 1
ATOM 955 O O . GLU A 1 120 ? -32.845 -14.816 52.560 1.00 92.94 120 GLU A O 1
ATOM 960 N N . ALA A 1 121 ? -33.727 -13.374 54.040 1.00 91.06 121 ALA A N 1
ATOM 961 C CA . ALA A 1 121 ? -33.294 -12.171 53.336 1.00 91.06 121 ALA A CA 1
ATOM 962 C C . ALA A 1 121 ? -31.763 -12.114 53.192 1.00 91.06 121 ALA A C 1
ATOM 964 O O . ALA A 1 121 ? -31.253 -11.816 52.112 1.00 91.06 121 ALA A O 1
ATOM 965 N N . LYS A 1 122 ? -31.006 -12.470 54.240 1.00 92.19 122 LYS A N 1
ATOM 966 C CA . LYS A 1 122 ? -29.537 -12.570 54.172 1.00 92.19 122 LYS A CA 1
ATOM 967 C C . LYS A 1 122 ? -29.080 -13.582 53.123 1.00 92.19 122 LYS A C 1
ATOM 969 O O . LYS A 1 122 ? -28.166 -13.274 52.365 1.00 92.19 122 LYS A O 1
ATOM 974 N N . LYS A 1 123 ? -29.717 -14.756 53.042 1.00 93.56 123 LYS A N 1
ATOM 975 C CA . LYS A 1 123 ? -29.411 -15.766 52.013 1.00 93.56 123 LYS A CA 1
ATOM 976 C C . LYS A 1 123 ? -29.717 -15.256 50.603 1.00 93.56 123 LYS A C 1
ATOM 978 O O . LYS A 1 123 ? -28.943 -15.499 49.684 1.00 93.56 123 LYS A O 1
ATOM 983 N N . GLN A 1 124 ? -30.813 -14.523 50.414 1.00 93.12 124 GLN A N 1
ATOM 984 C CA . GLN A 1 124 ? -31.115 -13.914 49.114 1.00 93.12 124 GLN A CA 1
ATOM 985 C C . GLN A 1 124 ? -30.060 -12.871 48.727 1.00 93.12 124 GLN A C 1
ATOM 987 O O . GLN A 1 124 ? -29.593 -12.863 47.590 1.00 93.12 124 GLN A O 1
ATOM 992 N N . VAL A 1 125 ? -29.620 -12.044 49.679 1.00 94.25 125 VAL A N 1
ATOM 993 C CA . VAL A 1 125 ? -28.557 -11.056 49.455 1.00 94.25 125 VAL A CA 1
ATOM 994 C C . VAL A 1 125 ? -27.228 -11.725 49.097 1.00 94.25 125 VAL A C 1
ATOM 996 O O . VAL A 1 125 ? -26.546 -11.237 48.199 1.00 94.25 125 VAL A O 1
ATOM 999 N N . THR A 1 126 ? -26.856 -12.845 49.727 1.00 94.12 126 THR A N 1
ATOM 1000 C CA . THR A 1 126 ? -25.619 -13.561 49.361 1.00 94.12 126 THR A CA 1
ATOM 1001 C C . THR A 1 126 ? -25.708 -14.195 47.975 1.00 94.12 126 THR A C 1
ATOM 1003 O O . THR A 1 126 ? -24.746 -14.121 47.216 1.00 94.12 126 THR A O 1
ATOM 1006 N N . VAL A 1 127 ? -26.859 -14.766 47.603 1.00 95.19 127 VAL A N 1
ATOM 1007 C CA . VAL A 1 127 ? -27.076 -15.325 46.257 1.00 95.19 127 VAL A CA 1
ATOM 1008 C C . VAL A 1 127 ? -26.995 -14.235 45.190 1.00 95.19 127 VAL A C 1
ATOM 1010 O O . VAL A 1 127 ? -26.261 -14.395 44.215 1.00 95.19 127 VAL A O 1
ATOM 1013 N N . ILE A 1 128 ? -27.687 -13.110 45.391 1.00 95.06 128 ILE A N 1
ATOM 1014 C CA . ILE A 1 128 ? -27.628 -11.963 44.475 1.00 95.06 128 ILE A CA 1
ATOM 1015 C C . ILE A 1 128 ? -26.204 -11.401 44.426 1.00 95.06 128 ILE A C 1
ATOM 1017 O O . ILE A 1 128 ? -25.711 -11.088 43.349 1.00 95.06 128 ILE A O 1
ATOM 1021 N N . GLY A 1 129 ? -25.511 -11.323 45.564 1.00 94.38 129 GLY A N 1
ATOM 1022 C CA . GLY A 1 129 ? -24.113 -10.899 45.630 1.00 94.38 129 GLY A CA 1
ATOM 1023 C C . GLY A 1 129 ? -23.192 -11.770 44.773 1.00 94.38 129 GLY A C 1
ATOM 1024 O O . GLY A 1 129 ? -22.391 -11.238 44.010 1.00 94.38 129 GLY A O 1
ATOM 1025 N N . ASN A 1 130 ? -23.357 -13.093 44.828 1.00 93.81 130 ASN A N 1
ATOM 1026 C CA . ASN A 1 130 ? -22.586 -14.027 44.004 1.00 93.81 130 ASN A CA 1
ATOM 1027 C C . ASN A 1 130 ? -22.918 -13.893 42.509 1.00 93.81 130 ASN A C 1
ATOM 1029 O O . ASN A 1 130 ? -22.011 -13.916 41.683 1.00 93.81 130 ASN A O 1
ATOM 1033 N N . GLN A 1 131 ? -24.195 -13.708 42.154 1.00 94.44 131 GLN A N 1
ATOM 1034 C CA . GLN A 1 131 ? -24.610 -13.462 40.766 1.00 94.44 131 GLN A CA 1
ATOM 1035 C C . GLN A 1 131 ? -24.032 -12.147 40.229 1.00 94.44 131 GLN A C 1
ATOM 1037 O O . GLN A 1 131 ? -23.499 -12.112 39.125 1.00 94.44 131 GLN A O 1
ATOM 1042 N N . MET A 1 132 ? -24.079 -11.079 41.027 1.00 88.88 132 MET A N 1
ATOM 1043 C CA . MET A 1 132 ? -23.478 -9.788 40.687 1.00 88.88 132 MET A CA 1
ATOM 1044 C C . MET A 1 132 ? -21.954 -9.876 40.561 1.00 88.88 132 MET A C 1
ATOM 1046 O O . MET A 1 132 ? -21.382 -9.194 39.716 1.00 88.88 132 MET A O 1
ATOM 1050 N N . GLY A 1 133 ? -21.302 -10.709 41.378 1.00 94.31 133 GLY A N 1
ATOM 1051 C CA . GLY A 1 133 ? -19.875 -11.012 41.264 1.00 94.31 133 GLY A CA 1
ATOM 1052 C C . GLY A 1 133 ? -19.539 -11.704 39.944 1.00 94.31 133 GLY A C 1
ATOM 1053 O O . GLY A 1 133 ? -18.711 -11.199 39.198 1.00 94.31 133 GLY A O 1
ATOM 1054 N N . ALA A 1 134 ? -20.251 -12.782 39.604 1.00 94.88 134 ALA A N 1
ATOM 1055 C CA . ALA A 1 134 ? -20.043 -13.510 38.350 1.00 94.88 134 ALA A CA 1
ATOM 1056 C C . ALA A 1 134 ? -20.246 -12.615 37.115 1.00 94.88 134 ALA A C 1
ATOM 1058 O O . ALA A 1 134 ? -19.403 -12.576 36.225 1.00 94.88 134 ALA A O 1
ATOM 1059 N N . VAL A 1 135 ? -21.328 -11.830 37.101 1.00 95.25 135 VAL A N 1
ATOM 1060 C CA . VAL A 1 135 ? -21.605 -10.870 36.023 1.00 95.25 135 VAL A CA 1
ATOM 1061 C C . VAL A 1 135 ? -20.505 -9.808 35.931 1.00 95.25 135 VAL A C 1
ATOM 1063 O O . VAL A 1 135 ? -20.109 -9.415 34.836 1.00 95.25 135 VAL A O 1
ATOM 1066 N N . ARG A 1 136 ? -19.978 -9.339 37.067 1.00 94.81 136 ARG A N 1
ATOM 1067 C CA . ARG A 1 136 ? -18.861 -8.389 37.083 1.00 94.81 136 ARG A CA 1
ATOM 1068 C C . ARG A 1 136 ? -17.591 -8.996 36.488 1.00 94.81 136 ARG A C 1
ATOM 1070 O O . ARG A 1 136 ? -16.961 -8.334 35.671 1.00 94.81 136 ARG A O 1
ATOM 1077 N N . ASP A 1 137 ? -17.263 -10.235 36.836 1.00 95.56 137 ASP A N 1
ATOM 1078 C CA . ASP A 1 137 ? -16.096 -10.932 36.290 1.00 95.56 137 ASP A CA 1
ATOM 1079 C C . ASP A 1 137 ? -16.226 -11.143 34.768 1.00 95.56 137 ASP A C 1
ATOM 1081 O O . ASP A 1 137 ? -15.253 -10.972 34.033 1.00 95.56 137 ASP A O 1
ATOM 1085 N N . GLU A 1 138 ? -17.430 -11.443 34.265 1.00 95.38 138 GLU A N 1
ATOM 1086 C CA . GLU A 1 138 ? -17.720 -11.518 32.822 1.00 95.38 138 GLU A CA 1
ATOM 1087 C C . GLU A 1 138 ? -17.562 -10.160 32.118 1.00 95.38 138 GLU A C 1
ATOM 1089 O O . GLU A 1 138 ? -17.009 -10.083 31.012 1.00 95.38 138 GLU A O 1
ATOM 1094 N N . TYR A 1 139 ? -18.012 -9.070 32.750 1.00 92.62 139 TYR A N 1
ATOM 1095 C CA . TYR A 1 139 ? -17.792 -7.718 32.234 1.00 92.62 139 TYR A CA 1
ATOM 1096 C C . TYR A 1 139 ? -16.306 -7.361 32.207 1.00 92.62 139 TYR A C 1
ATOM 1098 O O . TYR A 1 139 ? -15.838 -6.832 31.200 1.00 92.62 139 TYR A O 1
ATOM 1106 N N . ASP A 1 140 ? -15.552 -7.685 33.257 1.00 95.88 140 ASP A N 1
ATOM 1107 C CA . ASP A 1 140 ? -14.115 -7.416 33.325 1.00 95.88 140 ASP A CA 1
ATOM 1108 C C . ASP A 1 140 ? -13.346 -8.216 32.254 1.00 95.88 140 ASP A C 1
ATOM 1110 O O . ASP A 1 140 ? -12.478 -7.662 31.572 1.00 95.88 140 ASP A O 1
ATOM 1114 N N . GLN A 1 141 ? -13.726 -9.478 32.008 1.00 95.62 141 GLN A N 1
ATOM 1115 C CA . GLN A 1 141 ? -13.199 -10.282 30.895 1.00 95.62 141 GLN A CA 1
ATOM 1116 C C . GLN A 1 141 ? -13.530 -9.664 29.530 1.00 95.62 141 GLN A C 1
ATOM 1118 O O . GLN A 1 141 ? -12.658 -9.554 28.666 1.00 95.62 141 GLN A O 1
ATOM 1123 N N . SER A 1 142 ? -14.771 -9.214 29.338 1.00 93.00 142 SER A N 1
ATOM 1124 C CA . SER A 1 142 ? -15.205 -8.571 28.092 1.00 93.00 142 SER A CA 1
ATOM 1125 C C . SER A 1 142 ? -14.453 -7.261 27.837 1.00 93.00 142 SER A C 1
ATOM 1127 O O . SER A 1 142 ? -14.018 -7.004 26.716 1.00 93.00 142 SER A O 1
ATOM 1129 N N . ILE A 1 143 ? -14.238 -6.450 28.877 1.00 96.56 143 ILE A N 1
ATOM 1130 C CA . ILE A 1 143 ? -13.460 -5.207 28.800 1.00 96.56 143 ILE A CA 1
ATOM 1131 C C . ILE A 1 143 ? -11.999 -5.502 28.441 1.00 96.56 143 ILE A C 1
ATOM 1133 O O . ILE A 1 143 ? -11.421 -4.791 27.619 1.00 96.56 143 ILE A O 1
ATOM 1137 N N . ALA A 1 144 ? -11.394 -6.542 29.023 1.00 95.56 144 ALA A N 1
ATOM 1138 C CA . ALA A 1 144 ? -10.024 -6.938 28.699 1.00 95.56 144 ALA A CA 1
ATOM 1139 C C . ALA A 1 144 ? -9.882 -7.371 27.229 1.00 95.56 144 ALA A C 1
ATOM 1141 O O . ALA A 1 144 ? -8.953 -6.940 26.546 1.00 95.56 144 ALA A O 1
ATOM 1142 N N . LEU A 1 145 ? -10.836 -8.158 26.720 1.00 96.50 145 LEU A N 1
ATOM 1143 C CA . LEU A 1 145 ? -10.873 -8.556 25.311 1.00 96.50 145 LEU A CA 1
ATOM 1144 C C . LEU A 1 145 ? -11.042 -7.353 24.377 1.00 96.50 145 LEU A C 1
ATOM 1146 O O . LEU A 1 145 ? -10.355 -7.275 23.362 1.00 96.50 145 LEU A O 1
ATOM 1150 N N . LEU A 1 146 ? -11.919 -6.404 24.720 1.00 95.00 146 LEU A N 1
ATOM 1151 C CA . LEU A 1 146 ? -12.113 -5.189 23.925 1.00 95.00 146 LEU A CA 1
ATOM 1152 C C . LEU A 1 146 ? -10.833 -4.355 23.832 1.00 95.00 146 LEU A C 1
ATOM 1154 O O . LEU A 1 146 ? -10.500 -3.912 22.739 1.00 95.00 146 LEU A O 1
ATOM 1158 N N . LYS A 1 147 ? -10.083 -4.210 24.931 1.00 95.75 147 LYS A N 1
ATOM 1159 C CA . LYS A 1 147 ? -8.789 -3.507 24.924 1.00 95.75 147 LYS A CA 1
ATOM 1160 C C . LYS A 1 147 ? -7.767 -4.179 24.010 1.00 95.75 147 LYS A C 1
ATOM 1162 O O . LYS A 1 147 ? -7.161 -3.505 23.189 1.00 95.75 147 LYS A O 1
ATOM 1167 N N . SER A 1 148 ? -7.629 -5.504 24.093 1.00 96.06 148 SER A N 1
ATOM 1168 C CA . SER A 1 148 ? -6.716 -6.250 23.215 1.00 96.06 148 SER A CA 1
ATOM 1169 C C . SER A 1 148 ? -7.096 -6.111 21.735 1.00 96.06 148 SER A C 1
ATOM 1171 O O . SER A 1 148 ? -6.223 -5.962 20.886 1.00 96.06 148 SER A O 1
ATOM 1173 N N . ARG A 1 149 ? -8.395 -6.098 21.406 1.00 95.25 149 ARG A N 1
ATOM 1174 C CA . ARG A 1 149 ? -8.854 -5.848 20.030 1.00 95.25 149 ARG A CA 1
ATOM 1175 C C . ARG A 1 149 ? -8.636 -4.408 19.579 1.00 95.25 149 ARG A C 1
ATOM 1177 O O . ARG A 1 149 ? -8.380 -4.189 18.401 1.00 95.25 149 ARG A O 1
ATOM 1184 N N . GLU A 1 150 ? -8.754 -3.439 20.479 1.00 95.75 150 GLU A N 1
ATOM 1185 C CA . GLU A 1 150 ? -8.468 -2.034 20.186 1.00 95.75 150 GLU A CA 1
ATOM 1186 C C . GLU A 1 150 ? -6.979 -1.835 19.855 1.00 95.75 150 GLU A C 1
ATOM 1188 O O . GLU A 1 150 ? -6.666 -1.198 18.852 1.00 95.75 150 GLU A O 1
ATOM 1193 N N . GLU A 1 151 ? -6.080 -2.489 20.598 1.00 96.06 151 GLU A N 1
ATOM 1194 C CA . GLU A 1 151 ? -4.637 -2.518 20.313 1.00 96.06 151 GLU A CA 1
ATOM 1195 C C . GLU A 1 151 ? -4.335 -3.131 18.931 1.00 96.06 151 GLU A C 1
ATOM 1197 O O . GLU A 1 151 ? -3.655 -2.507 18.116 1.00 96.06 151 GLU A O 1
ATOM 1202 N N . GLU A 1 152 ? -4.911 -4.295 18.604 1.00 96.50 152 GLU A N 1
ATOM 1203 C CA . GLU A 1 152 ? -4.764 -4.917 17.274 1.00 96.50 152 GLU A CA 1
ATOM 1204 C C . GLU A 1 152 ? -5.318 -4.027 16.139 1.00 96.50 152 GLU A C 1
ATOM 1206 O O . GLU A 1 152 ? -4.754 -3.952 15.040 1.00 96.50 152 GLU A O 1
ATOM 1211 N N . LEU A 1 153 ? -6.438 -3.335 16.372 1.00 94.75 153 LEU A N 1
ATOM 1212 C CA . LEU A 1 153 ? -7.015 -2.407 15.396 1.00 94.75 153 LEU A CA 1
ATOM 1213 C C . LEU A 1 153 ? -6.115 -1.192 15.164 1.00 94.75 153 LEU A C 1
ATOM 1215 O O . LEU A 1 153 ? -5.998 -0.723 14.030 1.00 94.75 153 LEU A O 1
ATOM 1219 N N . ASP A 1 154 ? -5.461 -0.687 16.202 1.00 95.69 154 ASP A N 1
ATOM 1220 C CA . ASP A 1 154 ? -4.521 0.419 16.062 1.00 95.69 154 ASP A CA 1
ATOM 1221 C C . ASP A 1 154 ? -3.227 -0.018 15.361 1.00 95.69 154 ASP A C 1
ATOM 1223 O O . ASP A 1 154 ? -2.753 0.693 14.469 1.00 95.69 154 ASP A O 1
ATOM 1227 N N . GLU A 1 155 ? -2.713 -1.218 15.644 1.00 96.69 155 GLU A N 1
ATOM 1228 C CA . GLU A 1 155 ? -1.584 -1.802 14.907 1.00 96.69 155 GLU A CA 1
ATOM 1229 C C . GLU A 1 155 ? -1.901 -1.965 13.414 1.00 96.69 155 GLU A C 1
ATOM 1231 O O . GLU A 1 155 ? -1.150 -1.500 12.551 1.00 96.69 155 GLU A O 1
ATOM 1236 N N . THR A 1 156 ? -3.050 -2.560 13.085 1.00 93.25 156 THR A N 1
ATOM 1237 C CA . THR A 1 156 ? -3.470 -2.745 11.686 1.00 93.25 156 THR A CA 1
ATOM 1238 C C . THR A 1 156 ? -3.716 -1.417 10.970 1.00 93.25 156 THR A C 1
ATOM 1240 O O . THR A 1 156 ? -3.370 -1.290 9.794 1.00 93.25 156 THR A O 1
ATOM 1243 N N . ARG A 1 157 ? -4.226 -0.386 11.658 1.00 96.69 157 ARG A N 1
ATOM 1244 C CA . ARG A 1 157 ? -4.343 0.979 11.109 1.00 96.69 157 ARG A CA 1
ATOM 1245 C C . ARG A 1 157 ? -2.989 1.614 10.817 1.00 96.69 157 ARG A C 1
ATOM 1247 O O . ARG A 1 157 ? -2.855 2.311 9.809 1.00 96.69 157 ARG A O 1
ATOM 1254 N N . ILE A 1 158 ? -1.999 1.412 11.686 1.00 96.69 158 ILE A N 1
ATOM 1255 C CA . ILE A 1 158 ? -0.636 1.908 11.460 1.00 96.69 158 ILE A CA 1
ATOM 1256 C C . ILE A 1 158 ? -0.038 1.226 10.228 1.00 96.69 158 ILE A C 1
ATOM 1258 O O . ILE A 1 158 ? 0.485 1.916 9.352 1.00 96.69 158 ILE A O 1
ATOM 1262 N N . ILE A 1 159 ? -0.173 -0.099 10.122 1.00 96.62 159 ILE A N 1
ATOM 1263 C CA . ILE A 1 159 ? 0.300 -0.866 8.961 1.00 96.62 159 ILE A CA 1
ATOM 1264 C C . ILE A 1 159 ? -0.405 -0.398 7.686 1.00 96.62 159 ILE A C 1
ATOM 1266 O O . ILE A 1 159 ? 0.263 -0.141 6.686 1.00 96.62 159 ILE A O 1
ATOM 1270 N N . LEU A 1 160 ? -1.727 -0.204 7.718 1.00 95.94 160 LEU A N 1
ATOM 1271 C CA . LEU A 1 160 ? -2.484 0.286 6.566 1.00 95.94 160 LEU A CA 1
ATOM 1272 C C . LEU A 1 160 ? -1.934 1.632 6.077 1.00 95.94 160 LEU A C 1
ATOM 1274 O O . LEU A 1 160 ? -1.571 1.750 4.908 1.00 95.94 160 LEU A O 1
ATOM 1278 N N . LYS A 1 161 ? -1.745 2.604 6.978 1.00 96.19 161 LYS A N 1
ATOM 1279 C CA . LYS A 1 161 ? -1.144 3.905 6.630 1.00 96.19 161 LYS A CA 1
ATOM 1280 C C . LYS A 1 161 ? 0.265 3.769 6.054 1.00 96.19 161 LYS A C 1
ATOM 1282 O O . LYS A 1 161 ? 0.630 4.498 5.136 1.00 96.19 161 LYS A O 1
ATOM 1287 N N . GLN A 1 162 ? 1.079 2.853 6.581 1.00 96.25 162 GLN A N 1
ATOM 1288 C CA . GLN A 1 162 ? 2.409 2.584 6.027 1.00 96.25 162 GLN A CA 1
ATOM 1289 C C . GLN A 1 162 ? 2.313 2.027 4.601 1.00 96.25 162 GLN A C 1
ATOM 1291 O O . GLN A 1 162 ? 3.027 2.501 3.720 1.00 96.25 162 GLN A O 1
ATOM 1296 N N . THR A 1 163 ? 1.406 1.079 4.350 1.00 93.69 163 THR A N 1
ATOM 1297 C CA . THR A 1 163 ? 1.197 0.515 3.008 1.00 93.69 163 THR A CA 1
ATOM 1298 C C . THR A 1 163 ? 0.634 1.535 2.019 1.00 93.69 163 THR A C 1
ATOM 1300 O O . THR A 1 163 ? 1.095 1.578 0.883 1.00 93.69 163 THR A O 1
ATOM 1303 N N . GLU A 1 164 ? -0.277 2.411 2.450 1.00 96.25 164 GLU A N 1
ATOM 1304 C CA . GLU A 1 164 ? -0.794 3.524 1.643 1.00 96.25 164 GLU A CA 1
ATOM 1305 C C . GLU A 1 164 ? 0.326 4.501 1.262 1.00 96.25 164 GLU A C 1
ATOM 1307 O O . GLU A 1 164 ? 0.434 4.905 0.107 1.00 96.25 164 GLU A O 1
ATOM 1312 N N . ASN A 1 165 ? 1.218 4.832 2.201 1.00 95.94 165 ASN A N 1
ATOM 1313 C CA . ASN A 1 165 ? 2.369 5.689 1.916 1.00 95.94 165 ASN A CA 1
ATOM 1314 C C . ASN A 1 165 ? 3.323 5.056 0.892 1.00 95.94 165 ASN A C 1
ATOM 1316 O O . ASN A 1 165 ? 3.802 5.749 -0.006 1.00 95.94 165 ASN A O 1
ATOM 1320 N N . VAL A 1 166 ? 3.592 3.751 1.007 1.00 96.44 166 VAL A N 1
ATOM 1321 C CA . VAL A 1 166 ? 4.416 3.018 0.031 1.00 96.44 166 VAL A CA 1
ATOM 1322 C C . VAL A 1 166 ? 3.731 2.974 -1.336 1.00 96.44 166 VAL A C 1
ATOM 1324 O O . VAL A 1 166 ? 4.396 3.170 -2.351 1.00 96.44 166 VAL A O 1
ATOM 1327 N N . LEU A 1 167 ? 2.412 2.774 -1.380 1.00 95.94 167 LEU A N 1
ATOM 1328 C CA . LEU A 1 167 ? 1.650 2.789 -2.627 1.00 95.94 167 LEU A CA 1
ATOM 1329 C C . LEU A 1 167 ? 1.737 4.160 -3.311 1.00 95.94 167 LEU A C 1
ATOM 1331 O O . LEU A 1 167 ? 2.070 4.223 -4.490 1.00 95.94 167 LEU A O 1
ATOM 1335 N N . CYS A 1 168 ? 1.559 5.251 -2.562 1.00 95.19 168 CYS A N 1
ATOM 1336 C CA . CYS A 1 168 ? 1.726 6.614 -3.074 1.00 95.19 168 CYS A CA 1
ATOM 1337 C C . CYS A 1 168 ? 3.138 6.866 -3.633 1.00 95.19 168 CYS A C 1
ATOM 1339 O O . CYS A 1 168 ? 3.293 7.515 -4.669 1.00 95.19 168 CYS A O 1
ATOM 1341 N N . GLN A 1 169 ? 4.183 6.358 -2.969 1.00 95.69 169 GLN A N 1
ATOM 1342 C CA . GLN A 1 169 ? 5.558 6.451 -3.477 1.00 95.69 169 GLN A CA 1
ATOM 1343 C C . GLN A 1 169 ? 5.725 5.669 -4.783 1.00 95.69 169 GLN A C 1
ATOM 1345 O O . GLN A 1 169 ? 6.286 6.193 -5.745 1.00 95.69 169 GLN A O 1
ATOM 1350 N N . LEU A 1 170 ? 5.188 4.450 -4.842 1.00 94.75 170 LEU A N 1
ATOM 1351 C CA . LEU A 1 170 ? 5.258 3.604 -6.028 1.00 94.75 170 LEU A CA 1
ATOM 1352 C C . LEU A 1 170 ? 4.499 4.215 -7.213 1.00 94.75 170 LEU A C 1
ATOM 1354 O O . LEU A 1 170 ? 4.993 4.181 -8.336 1.00 94.75 170 LEU A O 1
ATOM 1358 N N . GLU A 1 171 ? 3.331 4.809 -6.976 1.00 96.31 171 GLU A N 1
ATOM 1359 C CA . GLU A 1 171 ? 2.566 5.534 -7.996 1.00 96.31 171 GLU A CA 1
ATOM 1360 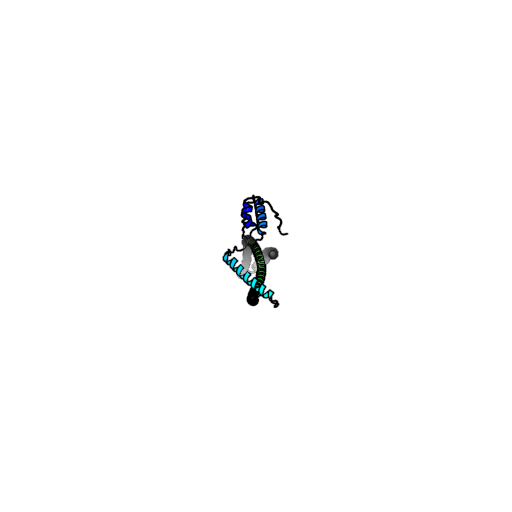C C . GLU A 1 171 ? 3.347 6.739 -8.536 1.00 96.31 171 GLU A C 1
ATOM 1362 O O . GLU A 1 171 ? 3.403 6.952 -9.751 1.00 96.31 171 GLU A O 1
ATOM 1367 N N . ALA A 1 172 ? 4.012 7.496 -7.656 1.00 95.50 172 ALA A N 1
ATOM 1368 C CA . ALA A 1 172 ? 4.863 8.613 -8.055 1.00 95.50 172 ALA A CA 1
ATOM 1369 C C . ALA A 1 172 ? 6.076 8.152 -8.883 1.00 95.50 172 ALA A C 1
ATOM 1371 O O . ALA A 1 172 ? 6.421 8.781 -9.890 1.00 95.50 172 ALA A O 1
ATOM 1372 N N . ASP A 1 173 ? 6.710 7.043 -8.501 1.00 95.38 173 ASP A N 1
ATOM 1373 C CA . ASP A 1 173 ? 7.832 6.470 -9.245 1.00 95.38 173 ASP A CA 1
ATOM 1374 C C . ASP A 1 173 ? 7.392 5.888 -10.591 1.00 95.38 173 ASP A C 1
ATOM 1376 O O . ASP A 1 173 ? 8.071 6.096 -11.600 1.00 95.38 173 ASP A O 1
ATOM 1380 N N . LEU A 1 174 ? 6.225 5.244 -10.653 1.00 95.75 174 LEU A N 1
ATOM 1381 C CA . LEU A 1 174 ? 5.645 4.757 -11.902 1.00 95.75 174 LEU A CA 1
ATOM 1382 C C . LEU A 1 174 ? 5.380 5.929 -12.852 1.00 95.75 174 LEU A C 1
ATOM 1384 O O . LEU A 1 174 ? 5.794 5.880 -14.012 1.00 95.75 174 LEU A O 1
ATOM 1388 N N . LEU A 1 175 ? 4.797 7.026 -12.359 1.00 96.00 175 LEU A N 1
ATOM 1389 C CA . LEU A 1 175 ? 4.612 8.244 -13.149 1.00 96.00 175 LEU A CA 1
ATOM 1390 C C . LEU A 1 175 ? 5.957 8.760 -13.693 1.00 96.00 175 LEU A C 1
ATOM 1392 O O . LEU A 1 175 ? 6.099 8.973 -14.899 1.00 96.00 175 LEU A O 1
ATOM 1396 N N . ARG A 1 176 ? 6.985 8.857 -12.840 1.00 95.25 176 ARG A N 1
ATOM 1397 C CA . ARG A 1 176 ? 8.337 9.282 -13.244 1.00 95.25 176 ARG A CA 1
ATOM 1398 C C . ARG A 1 176 ? 8.945 8.384 -14.319 1.00 95.25 176 ARG A C 1
ATOM 1400 O O . ARG A 1 176 ? 9.534 8.899 -15.271 1.00 95.25 176 ARG A O 1
ATOM 1407 N N . VAL A 1 177 ? 8.822 7.064 -14.188 1.00 94.19 177 VAL A N 1
ATOM 1408 C CA . VAL A 1 177 ? 9.335 6.103 -15.176 1.00 94.19 177 VAL A CA 1
ATOM 1409 C C . VAL A 1 177 ? 8.572 6.226 -16.491 1.00 94.19 177 VAL A C 1
ATOM 1411 O O . VAL A 1 177 ? 9.200 6.255 -17.548 1.00 94.19 177 VAL A O 1
ATOM 1414 N N . THR A 1 178 ? 7.246 6.380 -16.455 1.00 95.31 178 THR A N 1
ATOM 1415 C CA . THR A 1 178 ? 6.460 6.567 -17.684 1.00 95.31 178 THR A CA 1
ATOM 1416 C C . THR A 1 178 ? 6.825 7.856 -18.416 1.00 95.31 178 THR A C 1
ATOM 1418 O O . THR A 1 178 ? 6.913 7.854 -19.643 1.00 95.31 178 THR A O 1
ATOM 1421 N N . ASP A 1 179 ? 7.113 8.941 -17.696 1.00 94.75 179 ASP A N 1
ATOM 1422 C CA . ASP A 1 179 ? 7.558 10.195 -18.305 1.00 94.75 179 ASP A CA 1
ATOM 1423 C C . ASP A 1 179 ? 8.973 10.094 -18.879 1.00 94.75 179 ASP A C 1
ATOM 1425 O O . ASP A 1 179 ? 9.223 10.594 -19.979 1.00 94.75 179 ASP A O 1
ATOM 1429 N N . LYS A 1 180 ? 9.896 9.411 -18.186 1.00 92.94 180 LYS A N 1
ATOM 1430 C CA . LYS A 1 180 ? 11.225 9.094 -18.737 1.00 92.94 180 LYS A CA 1
ATOM 1431 C C . LYS A 1 180 ? 11.105 8.264 -20.014 1.00 92.94 180 LYS A C 1
ATOM 1433 O O . LYS A 1 180 ? 11.708 8.620 -21.022 1.00 92.94 180 LYS A O 1
ATOM 1438 N N . TYR A 1 181 ? 10.265 7.234 -20.001 1.00 93.75 181 TYR A N 1
ATOM 1439 C CA . TYR A 1 181 ? 10.023 6.382 -21.161 1.00 93.75 181 TYR A CA 1
ATOM 1440 C C . TYR A 1 181 ? 9.450 7.172 -22.346 1.00 93.75 181 TYR A C 1
ATOM 1442 O O . TYR A 1 181 ? 9.954 7.063 -23.461 1.00 93.75 181 TYR A O 1
ATOM 1450 N N . LYS A 1 182 ? 8.449 8.037 -22.122 1.00 93.94 182 LYS A N 1
ATOM 1451 C CA . LYS A 1 182 ? 7.901 8.913 -23.176 1.00 93.94 182 LYS A CA 1
ATOM 1452 C C . LYS A 1 182 ? 8.979 9.808 -23.793 1.00 93.94 182 LYS A C 1
ATOM 1454 O O . LYS A 1 182 ? 9.023 9.940 -25.015 1.00 93.94 182 LYS A O 1
ATOM 1459 N N . LYS A 1 183 ? 9.853 10.402 -22.971 1.00 92.81 183 LYS A N 1
ATOM 1460 C CA . LYS A 1 183 ? 10.978 11.226 -23.448 1.00 92.81 183 LYS A CA 1
ATOM 1461 C C . LYS A 1 183 ? 11.960 10.406 -24.281 1.00 92.81 183 LYS A C 1
ATOM 1463 O O . LYS A 1 183 ? 12.340 10.837 -25.365 1.00 92.81 183 LYS A O 1
ATOM 1468 N N . GLU A 1 184 ? 12.322 9.216 -23.815 1.00 89.62 184 GLU A N 1
ATOM 1469 C CA . GLU A 1 184 ? 13.245 8.333 -24.527 1.00 89.62 184 GLU A CA 1
ATOM 1470 C C . GLU A 1 184 ? 12.679 7.873 -25.877 1.00 89.62 184 GLU A C 1
ATOM 1472 O O . GLU A 1 184 ? 13.395 7.865 -26.875 1.00 89.62 184 GLU A O 1
ATOM 1477 N N . VAL A 1 185 ? 11.378 7.578 -25.957 1.00 94.19 185 VAL A N 1
ATOM 1478 C CA . VAL A 1 185 ? 10.710 7.245 -27.227 1.00 94.19 185 VAL A CA 1
ATOM 1479 C C . VAL A 1 185 ? 10.802 8.396 -28.233 1.00 94.19 185 VAL A C 1
ATOM 1481 O O . VAL A 1 185 ? 11.033 8.148 -29.416 1.00 94.19 185 VAL A O 1
ATOM 1484 N N . ILE A 1 186 ? 10.643 9.648 -27.790 1.00 92.94 186 ILE A N 1
ATOM 1485 C CA . ILE A 1 186 ? 10.781 10.826 -28.663 1.00 92.94 186 ILE A CA 1
ATOM 1486 C C . ILE A 1 186 ? 12.223 10.947 -29.169 1.00 92.94 186 ILE A C 1
ATOM 1488 O O . ILE A 1 186 ? 12.436 11.113 -30.369 1.00 92.94 186 ILE A O 1
ATOM 1492 N N . ILE A 1 187 ? 13.205 10.808 -28.274 1.00 91.94 187 ILE A N 1
ATOM 1493 C CA . ILE A 1 187 ? 14.633 10.881 -28.614 1.00 91.94 187 ILE A CA 1
ATOM 1494 C C . ILE A 1 187 ? 15.014 9.774 -29.606 1.00 91.94 187 ILE A C 1
ATOM 1496 O O . ILE A 1 187 ? 15.643 10.051 -30.622 1.00 91.94 187 ILE A O 1
ATOM 1500 N N . ARG A 1 188 ? 14.568 8.532 -29.379 1.00 90.12 188 ARG A N 1
ATOM 1501 C CA . ARG A 1 188 ? 14.820 7.406 -30.292 1.00 90.12 188 ARG A CA 1
ATOM 1502 C C . ARG A 1 188 ? 14.225 7.633 -31.680 1.00 90.12 188 ARG A C 1
ATOM 1504 O O . ARG A 1 188 ? 14.889 7.329 -32.664 1.00 90.12 188 ARG A O 1
ATOM 1511 N N . LYS A 1 189 ? 13.012 8.191 -31.777 1.00 93.38 189 LYS A N 1
ATOM 1512 C CA . LYS A 1 189 ? 12.414 8.548 -33.076 1.00 93.38 189 LYS A CA 1
ATOM 1513 C C . LYS A 1 189 ? 13.237 9.609 -33.805 1.00 93.38 189 LYS A C 1
ATOM 1515 O O . LYS A 1 189 ? 13.527 9.430 -34.982 1.00 93.38 189 LYS A O 1
ATOM 1520 N N . ALA A 1 190 ? 13.664 10.658 -33.100 1.00 89.31 190 ALA A N 1
ATOM 1521 C CA . ALA A 1 190 ? 14.532 11.679 -33.680 1.00 89.31 190 ALA A CA 1
ATOM 1522 C C . ALA A 1 190 ? 15.864 11.075 -34.162 1.00 89.31 190 ALA A C 1
ATOM 1524 O O . ALA A 1 190 ? 16.278 11.330 -35.290 1.00 89.31 190 ALA A O 1
ATOM 1525 N N . HIS A 1 191 ? 16.498 10.207 -33.365 1.00 90.19 191 HIS A N 1
ATOM 1526 C CA . HIS A 1 191 ? 17.719 9.515 -33.780 1.00 90.19 191 HIS A CA 1
ATOM 1527 C C . HIS A 1 191 ? 17.502 8.619 -34.999 1.00 90.19 191 HIS A C 1
ATOM 1529 O O . HIS A 1 191 ? 18.304 8.675 -35.926 1.00 90.19 191 HIS A O 1
ATOM 1535 N N . GLN A 1 192 ? 16.399 7.871 -35.052 1.00 92.25 192 GLN A N 1
ATOM 1536 C CA . GLN A 1 192 ? 16.056 7.035 -36.202 1.00 92.25 192 GLN A CA 1
ATOM 1537 C C . GLN A 1 192 ? 15.918 7.863 -37.490 1.00 92.25 192 GLN A C 1
ATOM 1539 O O . GLN A 1 192 ? 16.398 7.449 -38.545 1.00 92.25 192 GLN A O 1
ATOM 1544 N N . GLU A 1 193 ? 15.302 9.045 -37.418 1.00 92.00 193 GLU A N 1
ATOM 1545 C CA . GLU A 1 193 ? 15.222 9.972 -38.553 1.00 92.00 193 GLU A CA 1
ATOM 1546 C C . GLU A 1 193 ? 16.612 10.483 -38.958 1.00 92.00 193 GLU A C 1
ATOM 1548 O O . GLU A 1 193 ? 16.963 10.461 -40.143 1.00 92.00 193 GLU A O 1
ATOM 1553 N N . THR A 1 194 ? 17.449 10.878 -37.991 1.00 90.81 194 THR A N 1
ATOM 1554 C CA . THR A 1 194 ? 18.823 11.309 -38.290 1.00 90.81 194 THR A CA 1
ATOM 1555 C C . THR A 1 194 ? 19.667 10.185 -38.890 1.00 90.81 194 THR A C 1
ATOM 1557 O O . THR A 1 194 ? 20.364 10.408 -39.875 1.00 90.81 194 THR A O 1
ATOM 1560 N N . GLU A 1 195 ? 19.548 8.955 -38.398 1.00 88.81 195 GLU A N 1
ATOM 1561 C CA . GLU A 1 195 ? 20.271 7.802 -38.930 1.00 88.81 195 GLU A CA 1
ATOM 1562 C C . GLU A 1 195 ? 19.803 7.467 -40.349 1.00 88.81 195 GLU A C 1
ATOM 1564 O O . GLU A 1 195 ? 20.626 7.210 -41.226 1.00 88.81 195 GLU A O 1
ATOM 1569 N N . ALA A 1 196 ? 18.499 7.561 -40.627 1.00 91.31 196 ALA A N 1
ATOM 1570 C CA . ALA A 1 196 ? 17.964 7.379 -41.973 1.00 91.31 196 ALA A CA 1
ATOM 1571 C C . ALA A 1 196 ? 18.520 8.422 -42.958 1.00 91.31 196 ALA A C 1
ATOM 1573 O O . ALA A 1 196 ? 18.900 8.067 -44.077 1.00 91.31 196 ALA A O 1
ATOM 1574 N N . THR A 1 197 ? 18.620 9.694 -42.549 1.00 92.69 197 THR A N 1
ATOM 1575 C CA . THR A 1 197 ? 19.226 10.744 -43.389 1.00 92.69 197 THR A CA 1
ATOM 1576 C C . THR A 1 197 ? 20.722 10.520 -43.606 1.00 92.69 197 THR A C 1
ATOM 1578 O O . THR A 1 197 ? 21.179 10.580 -44.749 1.00 92.69 197 THR A O 1
ATOM 1581 N N . ILE A 1 198 ? 21.479 10.179 -42.557 1.00 91.50 198 ILE A N 1
ATOM 1582 C CA . ILE A 1 198 ? 22.912 9.863 -42.649 1.00 91.50 198 ILE A CA 1
ATOM 1583 C C . ILE A 1 198 ? 23.138 8.645 -43.546 1.00 91.50 198 ILE A C 1
ATOM 1585 O O . ILE A 1 198 ? 23.995 8.681 -44.428 1.00 91.50 198 ILE A O 1
ATOM 1589 N N . ASN A 1 199 ? 22.345 7.587 -43.384 1.00 91.88 199 ASN A N 1
ATOM 1590 C CA . ASN A 1 199 ? 22.417 6.401 -44.229 1.00 91.88 199 ASN A CA 1
ATOM 1591 C C . ASN A 1 199 ? 22.075 6.742 -45.688 1.00 91.88 199 ASN A C 1
ATOM 1593 O O . ASN A 1 199 ? 22.766 6.305 -46.607 1.00 91.88 199 ASN A O 1
ATOM 1597 N N . GLY A 1 200 ? 21.078 7.602 -45.920 1.00 92.31 200 GLY A N 1
ATOM 1598 C CA . GLY A 1 200 ? 20.768 8.139 -47.246 1.00 92.31 200 GLY A CA 1
ATOM 1599 C C . GLY A 1 200 ? 21.961 8.863 -47.882 1.00 92.31 200 GLY A C 1
ATOM 1600 O O . GLY A 1 200 ? 22.319 8.577 -49.028 1.00 92.31 200 GLY A O 1
ATOM 1601 N N . VAL A 1 201 ? 22.634 9.737 -47.127 1.00 91.88 201 VAL A N 1
ATOM 1602 C CA . VAL A 1 201 ? 23.860 10.422 -47.570 1.00 91.88 201 VAL A CA 1
ATOM 1603 C C . VAL A 1 201 ? 24.991 9.422 -47.826 1.00 91.88 201 VAL A C 1
ATOM 1605 O O . VAL A 1 201 ? 25.651 9.504 -48.861 1.00 91.88 201 VAL A O 1
ATOM 1608 N N . ALA A 1 202 ? 25.195 8.437 -46.950 1.00 86.44 202 ALA A N 1
ATOM 1609 C CA . ALA A 1 202 ? 26.225 7.410 -47.101 1.00 86.44 202 ALA A CA 1
ATOM 1610 C C . ALA A 1 202 ? 26.000 6.546 -48.353 1.00 86.44 202 ALA A C 1
ATOM 1612 O O . ALA A 1 202 ? 26.940 6.278 -49.107 1.00 86.44 202 ALA A O 1
ATOM 1613 N N . ILE A 1 203 ? 24.750 6.159 -48.629 1.00 90.06 203 ILE A N 1
ATOM 1614 C CA . ILE A 1 203 ? 24.359 5.461 -49.859 1.00 90.06 203 ILE A CA 1
ATOM 1615 C C . ILE A 1 203 ? 24.608 6.360 -51.078 1.00 90.06 203 ILE A C 1
ATOM 1617 O O . ILE A 1 203 ? 25.171 5.895 -52.073 1.00 90.06 203 ILE A O 1
ATOM 1621 N N . GLY A 1 204 ? 24.257 7.647 -50.992 1.00 90.00 204 GLY A N 1
ATOM 1622 C CA . GLY A 1 204 ? 24.527 8.644 -52.030 1.00 90.00 204 GLY A CA 1
ATOM 1623 C C . GLY A 1 204 ? 26.019 8.775 -52.348 1.00 90.00 204 GLY A C 1
ATOM 1624 O O . GLY A 1 204 ? 26.416 8.661 -53.507 1.00 90.00 204 GLY A O 1
ATOM 1625 N N . LEU A 1 205 ? 26.866 8.909 -51.326 1.00 86.19 205 LEU A N 1
ATOM 1626 C CA . LEU A 1 205 ? 28.324 8.971 -51.467 1.00 86.19 205 LEU A CA 1
ATOM 1627 C C . LEU A 1 205 ? 28.909 7.662 -51.999 1.00 86.19 205 LEU A C 1
ATOM 1629 O O . LEU A 1 205 ? 29.818 7.686 -52.828 1.00 86.19 205 LEU A O 1
ATOM 1633 N N . LYS A 1 206 ? 28.378 6.507 -51.581 1.00 84.69 206 LYS A N 1
ATOM 1634 C CA . LYS A 1 206 ? 28.781 5.200 -52.117 1.00 84.69 206 LYS A CA 1
ATOM 1635 C C . LYS A 1 206 ? 28.458 5.093 -53.605 1.00 84.69 206 LYS A C 1
ATOM 1637 O O . LYS A 1 206 ? 29.293 4.602 -54.364 1.00 84.69 206 LYS A O 1
ATOM 1642 N N . LYS A 1 207 ? 27.285 5.575 -54.028 1.00 86.19 207 LYS A N 1
ATOM 1643 C CA . LYS A 1 207 ? 26.893 5.639 -55.442 1.00 86.19 207 LYS A CA 1
ATOM 1644 C C . LYS A 1 207 ? 27.780 6.613 -56.218 1.00 86.19 207 LYS A C 1
ATOM 1646 O O . LYS A 1 207 ? 28.318 6.231 -57.247 1.00 86.19 207 LYS A O 1
ATOM 1651 N N . TYR A 1 208 ? 28.018 7.814 -55.691 1.00 82.81 208 TYR A N 1
ATOM 1652 C CA . TYR A 1 208 ? 28.919 8.793 -56.305 1.00 82.81 208 TYR A CA 1
ATOM 1653 C C . TYR A 1 208 ? 30.342 8.244 -56.466 1.00 82.81 208 TYR A C 1
ATOM 1655 O O . TYR A 1 208 ? 30.925 8.347 -57.540 1.00 82.81 208 TYR A O 1
ATOM 1663 N N . ARG A 1 209 ? 30.886 7.589 -55.431 1.00 80.19 209 ARG A N 1
ATOM 1664 C CA . ARG A 1 209 ? 32.199 6.933 -55.486 1.00 80.19 209 ARG A CA 1
ATOM 1665 C C . ARG A 1 209 ? 32.241 5.837 -56.548 1.00 80.19 209 ARG A C 1
ATOM 1667 O O . ARG A 1 209 ? 33.237 5.752 -57.255 1.00 80.19 209 ARG A O 1
ATOM 1674 N N . LYS A 1 210 ? 31.207 4.993 -56.644 1.00 79.69 210 LYS A N 1
ATOM 1675 C CA . LYS A 1 210 ? 31.133 3.949 -57.678 1.00 79.69 210 LYS A CA 1
ATOM 1676 C C . LYS A 1 210 ? 31.116 4.562 -59.076 1.00 79.69 210 LYS A C 1
ATOM 1678 O O . LYS A 1 210 ? 31.991 4.231 -59.861 1.00 79.69 210 LYS A O 1
ATOM 1683 N N . ASN A 1 211 ? 30.221 5.515 -59.326 1.00 83.69 211 ASN A N 1
ATOM 1684 C CA . ASN A 1 211 ? 30.100 6.175 -60.625 1.00 83.69 211 ASN A CA 1
ATOM 1685 C C . ASN A 1 211 ? 31.393 6.901 -61.021 1.00 83.69 211 ASN A C 1
ATOM 1687 O O . ASN A 1 211 ? 31.884 6.716 -62.125 1.00 83.69 211 ASN A O 1
ATOM 1691 N N . LYS A 1 212 ? 31.998 7.671 -60.107 1.00 79.25 212 LYS A N 1
ATOM 1692 C CA . LYS A 1 212 ? 33.255 8.379 -60.387 1.00 79.25 212 LYS A CA 1
ATOM 1693 C C . LYS A 1 212 ? 34.425 7.420 -60.607 1.00 79.25 212 LYS A C 1
ATOM 1695 O O . LYS A 1 212 ? 35.290 7.707 -61.423 1.00 79.25 212 LYS A O 1
ATOM 1700 N N . ASN A 1 213 ? 34.459 6.285 -59.902 1.00 77.69 213 ASN A N 1
ATOM 1701 C CA . ASN A 1 213 ? 35.444 5.236 -60.162 1.00 77.69 213 ASN A CA 1
ATOM 1702 C C . ASN A 1 213 ? 35.221 4.583 -61.531 1.00 77.69 213 ASN A C 1
ATOM 1704 O O . ASN A 1 213 ? 36.196 4.357 -62.233 1.00 77.69 213 ASN A O 1
ATOM 1708 N N . GLU A 1 214 ? 33.977 4.292 -61.915 1.00 78.25 214 GLU A N 1
ATOM 1709 C CA . GLU A 1 214 ? 33.642 3.758 -63.241 1.00 78.25 214 GLU A CA 1
ATOM 1710 C C . GLU A 1 214 ? 34.037 4.750 -64.343 1.00 78.25 214 GLU A C 1
ATOM 1712 O O . GLU A 1 214 ? 34.722 4.363 -65.284 1.00 78.25 214 GLU A O 1
ATOM 1717 N N . GLU A 1 215 ? 33.733 6.041 -64.187 1.00 78.56 215 GLU A N 1
ATOM 1718 C CA . GLU A 1 215 ? 34.174 7.102 -65.105 1.00 78.56 215 GLU A CA 1
ATOM 1719 C C . GLU A 1 215 ? 35.707 7.209 -65.183 1.00 78.56 215 GLU A C 1
ATOM 1721 O O . GLU A 1 215 ? 36.263 7.309 -66.279 1.00 78.56 215 GLU A O 1
ATOM 1726 N N . LEU A 1 216 ? 36.420 7.146 -64.050 1.00 78.00 216 LEU A N 1
ATOM 1727 C CA . LEU A 1 216 ? 37.889 7.159 -64.052 1.00 78.00 216 LEU A CA 1
ATOM 1728 C C . LEU A 1 216 ? 38.465 5.914 -64.738 1.00 78.00 216 LEU A C 1
ATOM 1730 O O . LEU A 1 216 ? 39.428 6.019 -65.490 1.00 78.00 216 LEU A O 1
ATOM 1734 N N . ILE A 1 217 ? 37.879 4.739 -64.498 1.00 78.62 217 ILE A N 1
ATOM 1735 C CA . ILE A 1 217 ? 38.307 3.483 -65.123 1.00 78.62 217 ILE A CA 1
ATOM 1736 C C . ILE A 1 217 ? 38.056 3.533 -66.633 1.00 78.62 217 ILE A C 1
ATOM 1738 O O . ILE A 1 217 ? 38.945 3.163 -67.394 1.00 78.62 217 ILE A O 1
ATOM 1742 N N . HIS A 1 218 ? 36.898 4.027 -67.078 1.00 78.00 218 HIS A N 1
ATOM 1743 C CA . HIS A 1 218 ? 36.581 4.172 -68.500 1.00 78.00 218 HIS A CA 1
ATOM 1744 C C . HIS A 1 218 ? 37.500 5.181 -69.193 1.00 78.00 218 HIS A C 1
ATOM 1746 O O . HIS A 1 218 ? 38.093 4.855 -70.215 1.00 78.00 218 HIS A O 1
ATOM 1752 N N . THR A 1 219 ? 37.711 6.361 -68.606 1.00 79.69 219 THR A N 1
ATOM 1753 C CA . THR A 1 219 ? 38.625 7.371 -69.175 1.00 79.69 219 THR A CA 1
ATOM 1754 C C . THR A 1 219 ? 40.078 6.893 -69.207 1.00 79.69 219 THR A C 1
ATOM 1756 O O . THR A 1 219 ? 40.791 7.156 -70.176 1.00 79.69 219 THR A O 1
ATOM 1759 N N . PHE A 1 220 ? 40.523 6.143 -68.194 1.00 78.62 220 PHE A N 1
ATOM 1760 C CA . PHE A 1 220 ? 41.849 5.528 -68.183 1.00 78.62 220 PHE A CA 1
ATOM 1761 C C . PHE A 1 220 ? 41.973 4.404 -69.222 1.00 78.62 220 PHE A C 1
ATOM 1763 O O . PHE A 1 220 ? 42.973 4.339 -69.937 1.00 78.62 220 PHE A O 1
ATOM 1770 N N . ALA A 1 221 ? 40.954 3.552 -69.361 1.00 76.50 221 ALA A N 1
ATOM 1771 C CA . ALA A 1 221 ? 40.911 2.513 -70.388 1.00 76.50 221 ALA A CA 1
ATOM 1772 C C . ALA A 1 221 ? 40.921 3.111 -71.807 1.00 76.50 221 ALA A C 1
ATOM 1774 O O . ALA A 1 221 ? 41.650 2.624 -72.675 1.00 76.50 221 ALA A O 1
ATOM 1775 N N . ASP A 1 222 ? 40.196 4.206 -72.035 1.00 78.88 222 ASP A N 1
ATOM 1776 C CA . ASP A 1 222 ? 40.184 4.936 -73.307 1.00 78.88 222 ASP A CA 1
ATOM 1777 C C . ASP A 1 222 ? 41.544 5.592 -73.602 1.00 78.88 222 ASP A C 1
ATOM 1779 O O . ASP A 1 222 ? 42.049 5.543 -74.726 1.00 78.88 222 ASP A O 1
ATOM 1783 N N . ALA A 1 223 ? 42.200 6.160 -72.586 1.00 77.94 223 ALA A N 1
ATOM 1784 C CA . ALA A 1 223 ? 43.540 6.721 -72.732 1.00 77.94 223 ALA A CA 1
ATOM 1785 C C . ALA A 1 223 ? 44.587 5.636 -73.050 1.00 77.94 223 ALA A C 1
ATOM 1787 O O . ALA A 1 223 ? 45.419 5.825 -73.944 1.00 77.94 223 ALA A O 1
ATOM 1788 N N . LEU A 1 224 ? 44.525 4.485 -72.368 1.00 74.88 224 LEU A N 1
ATOM 1789 C CA . LEU A 1 224 ? 45.411 3.348 -72.623 1.00 74.88 224 LEU A CA 1
ATOM 1790 C C . LEU A 1 224 ? 45.192 2.748 -74.012 1.00 74.88 224 LEU A C 1
ATOM 1792 O O . LEU A 1 224 ? 46.162 2.502 -74.727 1.00 74.88 224 LEU A O 1
ATOM 1796 N N . THR A 1 225 ? 43.944 2.541 -74.429 1.00 76.25 225 THR A N 1
ATOM 1797 C CA . THR A 1 225 ? 43.637 2.016 -75.769 1.00 76.25 225 THR A CA 1
ATOM 1798 C C . THR A 1 225 ? 44.091 2.976 -76.863 1.00 76.25 225 THR A C 1
ATOM 1800 O O . THR A 1 225 ? 44.691 2.533 -77.845 1.00 76.25 225 THR A O 1
ATOM 1803 N N . LYS A 1 226 ? 43.922 4.292 -76.673 1.00 79.38 226 LYS A N 1
ATOM 1804 C CA . LYS A 1 226 ? 44.445 5.304 -77.600 1.00 79.38 226 LYS A CA 1
ATOM 1805 C C . LYS A 1 226 ? 45.973 5.266 -77.692 1.00 79.38 226 LYS A C 1
ATOM 1807 O O . LYS A 1 226 ? 46.515 5.268 -78.797 1.00 79.38 226 LYS A O 1
ATOM 1812 N N . LYS A 1 227 ? 46.681 5.159 -76.561 1.00 76.69 227 LYS A N 1
ATOM 1813 C CA . LYS A 1 227 ? 48.150 5.043 -76.551 1.00 76.69 227 LYS A CA 1
ATOM 1814 C C . LYS A 1 227 ? 48.662 3.728 -77.139 1.00 76.69 227 LYS A C 1
ATOM 1816 O O . LYS A 1 227 ? 49.647 3.744 -77.875 1.00 76.69 227 LYS A O 1
ATOM 1821 N N . LEU A 1 228 ? 47.980 2.611 -76.900 1.00 75.56 228 LEU A N 1
ATOM 1822 C CA . LEU A 1 228 ? 48.298 1.330 -77.538 1.00 75.56 228 LEU A CA 1
ATOM 1823 C C . LEU A 1 228 ? 48.057 1.369 -79.053 1.00 75.56 228 LEU A C 1
ATOM 1825 O O . LEU A 1 228 ? 48.845 0.801 -79.809 1.00 75.56 228 LEU A O 1
ATOM 1829 N N . ALA A 1 229 ? 47.024 2.076 -79.516 1.00 76.31 229 ALA A N 1
ATOM 1830 C CA . ALA A 1 229 ? 46.776 2.283 -80.941 1.00 76.31 229 ALA A CA 1
ATOM 1831 C C . ALA A 1 229 ? 47.866 3.147 -81.604 1.00 76.31 229 ALA A C 1
ATOM 1833 O O . ALA A 1 229 ? 48.322 2.811 -82.698 1.00 76.31 229 ALA A O 1
ATOM 1834 N N . GLU A 1 230 ? 48.331 4.211 -80.937 1.00 78.25 230 GLU A N 1
ATOM 1835 C CA . GLU A 1 230 ? 49.464 5.038 -81.392 1.00 78.25 230 GLU A CA 1
ATOM 1836 C C . GLU A 1 230 ? 50.763 4.212 -81.499 1.00 78.25 230 GLU A C 1
ATOM 1838 O O . GLU A 1 230 ? 51.452 4.260 -82.520 1.00 78.25 230 GLU A O 1
ATOM 1843 N N . LEU A 1 231 ? 51.061 3.377 -80.498 1.00 74.62 231 LEU A N 1
ATOM 1844 C CA . LEU A 1 231 ? 52.182 2.426 -80.539 1.00 74.62 231 LEU A CA 1
ATOM 1845 C C . LEU A 1 231 ? 52.038 1.397 -81.663 1.00 74.62 231 LEU A C 1
ATOM 1847 O O . LEU A 1 231 ? 53.005 1.098 -82.364 1.00 74.62 231 LEU A O 1
ATOM 1851 N N . GLY A 1 232 ? 50.832 0.862 -81.858 1.00 73.31 232 GLY A N 1
ATOM 1852 C CA . GLY A 1 232 ? 50.529 -0.073 -82.937 1.00 73.31 232 GLY A CA 1
ATOM 1853 C C . GLY A 1 232 ? 50.768 0.536 -84.321 1.00 73.31 232 GLY A C 1
ATOM 1854 O O . GLY A 1 232 ? 51.335 -0.122 -85.195 1.00 73.31 232 GLY A O 1
ATOM 1855 N N . GLN A 1 233 ? 50.399 1.806 -84.512 1.00 78.12 233 GLN A N 1
ATOM 1856 C CA . GLN A 1 233 ? 50.667 2.561 -85.740 1.00 78.12 233 GLN A CA 1
ATOM 1857 C C . GLN A 1 233 ? 52.174 2.735 -85.976 1.00 78.12 233 GLN A C 1
ATOM 1859 O O . GLN A 1 233 ? 52.650 2.431 -87.071 1.00 78.12 233 GLN A O 1
ATOM 1864 N N . LEU A 1 234 ? 52.931 3.134 -84.948 1.00 75.69 234 LEU A N 1
ATOM 1865 C CA . LEU A 1 234 ? 54.390 3.290 -85.025 1.00 75.69 234 LEU A CA 1
ATOM 1866 C C . LEU A 1 234 ? 55.116 1.964 -85.302 1.00 75.69 234 LEU A C 1
ATOM 1868 O O . LEU A 1 234 ? 56.025 1.906 -86.127 1.00 75.69 234 LEU A O 1
ATOM 1872 N N . MET A 1 235 ? 54.693 0.864 -84.675 1.00 69.75 235 MET A N 1
ATOM 1873 C CA . MET A 1 235 ? 55.245 -0.461 -84.979 1.00 69.75 235 MET A CA 1
ATOM 1874 C C . MET A 1 235 ? 54.941 -0.898 -86.415 1.00 69.75 235 MET A C 1
ATOM 1876 O O . MET A 1 235 ? 55.765 -1.561 -87.048 1.00 69.75 235 MET A O 1
ATOM 1880 N N . LYS A 1 236 ? 53.771 -0.533 -86.954 1.00 74.69 236 LYS A N 1
ATOM 1881 C CA . LYS A 1 236 ? 53.390 -0.855 -88.334 1.00 74.69 236 LYS A CA 1
ATOM 1882 C C . LYS A 1 236 ? 54.209 -0.057 -89.351 1.00 74.69 236 LYS A C 1
ATOM 1884 O O . LYS A 1 236 ? 54.664 -0.642 -90.332 1.00 74.69 236 LYS A O 1
ATOM 1889 N N . THR A 1 237 ? 54.443 1.236 -89.116 1.00 75.50 237 THR A N 1
ATOM 1890 C CA . THR A 1 237 ? 55.307 2.058 -89.982 1.00 75.50 237 THR A CA 1
ATOM 1891 C C . THR A 1 237 ? 56.760 1.592 -89.934 1.00 75.50 237 THR A C 1
ATOM 1893 O O . THR A 1 237 ? 57.374 1.443 -90.990 1.00 75.50 237 THR A O 1
ATOM 1896 N N . LEU A 1 238 ? 57.283 1.251 -88.749 1.00 74.06 238 LEU A N 1
ATOM 1897 C CA . LEU A 1 238 ? 58.617 0.656 -88.602 1.00 74.06 238 LEU A CA 1
ATOM 1898 C C . LEU A 1 238 ? 58.737 -0.677 -89.344 1.00 74.06 238 LEU A C 1
ATOM 1900 O O . LEU A 1 238 ? 59.688 -0.882 -90.094 1.00 74.06 238 LEU A O 1
ATOM 1904 N N . ARG A 1 239 ? 57.753 -1.573 -89.195 1.00 72.75 239 ARG A N 1
ATOM 1905 C CA . ARG A 1 239 ? 57.739 -2.864 -89.897 1.00 72.75 239 ARG A CA 1
ATOM 1906 C C . ARG A 1 239 ? 57.744 -2.695 -91.413 1.00 72.75 239 ARG A C 1
ATOM 1908 O O . ARG A 1 239 ? 58.468 -3.417 -92.093 1.00 72.75 239 ARG A O 1
ATOM 1915 N N . ASN A 1 240 ? 56.946 -1.766 -91.935 1.00 75.06 240 ASN A N 1
ATOM 1916 C CA . ASN A 1 240 ? 56.892 -1.501 -93.370 1.00 75.06 240 ASN A CA 1
ATOM 1917 C C . ASN A 1 240 ? 58.221 -0.922 -93.872 1.00 75.06 240 ASN A C 1
ATOM 1919 O O . ASN A 1 240 ? 58.775 -1.448 -94.828 1.00 75.06 240 ASN A O 1
ATOM 1923 N N . SER A 1 241 ? 58.801 0.052 -93.164 1.00 70.62 241 SER A N 1
ATOM 1924 C CA . SER A 1 241 ? 60.107 0.620 -93.525 1.00 70.62 241 SER A CA 1
ATOM 1925 C C . SER A 1 241 ? 61.235 -0.422 -93.493 1.00 70.62 241 SER A C 1
ATOM 1927 O O . SER A 1 241 ? 62.071 -0.454 -94.395 1.00 70.62 241 SER A O 1
ATOM 1929 N N . LEU A 1 242 ? 61.242 -1.326 -92.504 1.00 70.56 242 LEU A N 1
ATOM 1930 C CA . LEU A 1 242 ? 62.212 -2.422 -92.438 1.00 70.56 242 LEU A CA 1
ATOM 1931 C C . LEU A 1 242 ? 62.026 -3.411 -93.601 1.00 70.56 242 LEU A C 1
ATOM 1933 O O . LEU A 1 242 ? 63.009 -3.871 -94.189 1.00 70.56 242 LEU A O 1
ATOM 1937 N N . LYS A 1 243 ? 60.771 -3.725 -93.953 1.00 71.06 243 LYS A N 1
ATOM 1938 C CA . LYS A 1 243 ? 60.441 -4.597 -95.086 1.00 71.06 243 LYS A CA 1
ATOM 1939 C C . LYS A 1 243 ? 60.923 -3.989 -96.402 1.00 71.06 243 LYS A C 1
ATOM 1941 O O . LYS A 1 243 ? 61.613 -4.682 -97.143 1.00 71.06 243 LYS A O 1
ATOM 1946 N N . ASP A 1 244 ? 60.644 -2.709 -96.629 1.00 73.62 244 ASP A N 1
ATOM 1947 C CA . ASP A 1 244 ? 61.037 -1.982 -97.840 1.00 73.62 244 ASP A CA 1
ATOM 1948 C C . ASP A 1 244 ? 62.567 -1.898 -97.972 1.00 73.62 244 ASP A C 1
ATOM 1950 O O . ASP A 1 244 ? 63.129 -2.176 -99.033 1.00 73.62 244 ASP A O 1
ATOM 1954 N N . ASN A 1 245 ? 63.273 -1.622 -96.871 1.00 68.88 245 ASN A N 1
ATOM 1955 C CA . ASN A 1 245 ? 64.738 -1.627 -96.853 1.00 68.88 245 ASN A CA 1
ATOM 1956 C C . ASN A 1 245 ? 65.323 -3.022 -97.131 1.00 68.88 245 ASN A C 1
ATOM 1958 O O . ASN A 1 245 ? 66.311 -3.144 -97.855 1.0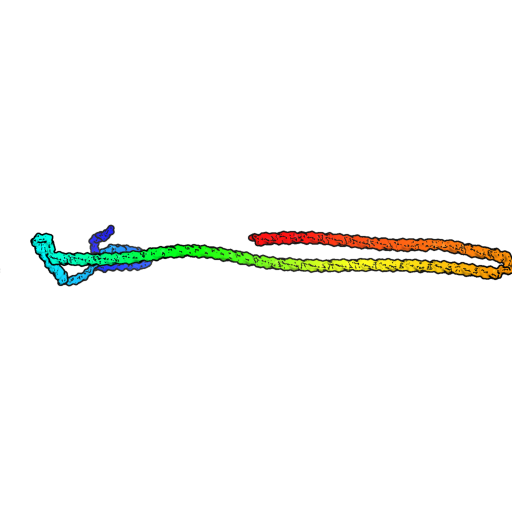0 68.88 245 ASN A O 1
A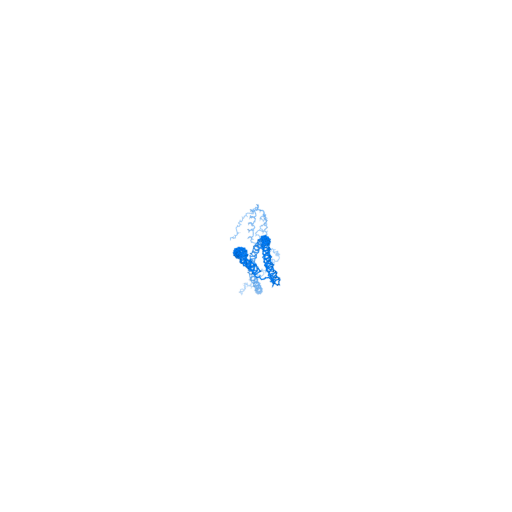TOM 1962 N N . THR A 1 246 ? 64.703 -4.085 -96.611 1.00 63.84 246 THR A N 1
ATOM 1963 C CA . THR A 1 246 ? 65.158 -5.466 -96.843 1.00 63.84 246 THR A CA 1
ATOM 1964 C C . THR A 1 246 ? 64.937 -5.898 -98.294 1.00 63.84 246 THR A C 1
ATOM 1966 O O . THR A 1 246 ? 65.815 -6.534 -98.884 1.00 63.84 246 THR A O 1
ATOM 1969 N N . THR A 1 247 ? 63.797 -5.538 -98.895 1.00 70.06 247 THR A N 1
ATOM 1970 C CA . THR A 1 247 ? 63.513 -5.841 -100.305 1.00 70.06 247 THR A CA 1
ATOM 1971 C C . THR A 1 247 ? 64.428 -5.067 -101.241 1.00 70.06 247 THR A C 1
ATOM 1973 O O . THR A 1 247 ? 64.946 -5.661 -102.183 1.00 70.06 247 THR A O 1
ATOM 1976 N N . ASN A 1 248 ? 64.699 -3.793 -100.937 1.00 71.06 248 ASN A N 1
ATOM 1977 C CA . ASN A 1 248 ? 65.626 -2.963 -101.708 1.00 71.06 248 ASN A CA 1
ATOM 1978 C C . ASN A 1 248 ? 67.064 -3.502 -101.635 1.00 71.06 248 ASN A C 1
ATOM 1980 O O . ASN A 1 248 ? 67.781 -3.514 -102.635 1.00 71.06 248 ASN A O 1
ATOM 1984 N N . PHE A 1 249 ? 67.480 -4.013 -100.471 1.00 65.19 249 PHE A N 1
ATOM 1985 C CA . PHE A 1 249 ? 68.768 -4.691 -100.325 1.00 65.19 249 PHE A CA 1
ATOM 1986 C C . PHE A 1 249 ? 68.848 -5.959 -101.191 1.00 65.19 249 PHE A C 1
ATOM 1988 O O . PHE A 1 249 ? 69.804 -6.129 -101.948 1.00 65.19 249 PHE A O 1
ATOM 1995 N N . HIS A 1 250 ? 67.821 -6.818 -101.147 1.00 67.50 250 HIS A N 1
ATOM 1996 C CA . HIS A 1 250 ? 67.791 -8.053 -101.940 1.00 67.50 250 HIS A CA 1
ATOM 1997 C C . HIS A 1 250 ? 67.758 -7.778 -103.450 1.00 67.50 250 HIS A C 1
ATOM 1999 O O . HIS A 1 250 ? 68.426 -8.480 -104.212 1.00 67.50 250 HIS A O 1
ATOM 2005 N N . SER A 1 251 ? 67.018 -6.760 -103.905 1.00 68.06 251 SER A N 1
ATOM 2006 C CA . SER A 1 251 ? 66.980 -6.389 -105.324 1.00 68.06 251 SER A CA 1
ATOM 2007 C C . SER A 1 251 ? 68.324 -5.853 -105.814 1.00 68.06 251 SER A C 1
ATOM 2009 O O . SER A 1 251 ? 68.780 -6.272 -106.877 1.00 68.06 251 SER A O 1
ATOM 2011 N N . SER A 1 252 ? 68.995 -5.007 -105.026 1.00 67.69 252 SER A N 1
ATOM 2012 C CA . SER A 1 252 ? 70.326 -4.492 -105.373 1.00 67.69 252 SER A CA 1
ATOM 2013 C C . SER A 1 252 ? 71.382 -5.596 -105.385 1.00 67.69 252 SER A C 1
ATOM 2015 O O . SER A 1 252 ? 72.171 -5.674 -106.323 1.00 67.69 252 SER A O 1
ATOM 2017 N N . GLN A 1 253 ? 71.367 -6.510 -104.407 1.00 66.38 253 GLN A N 1
ATOM 2018 C CA . GLN A 1 253 ? 72.290 -7.650 -104.387 1.00 66.38 253 GLN A CA 1
ATOM 2019 C C . GLN A 1 253 ? 72.089 -8.554 -105.612 1.00 66.38 253 GLN A C 1
ATOM 2021 O O . GLN A 1 253 ? 73.054 -8.950 -106.267 1.00 66.38 253 GLN A O 1
ATOM 2026 N N . LYS A 1 254 ? 70.828 -8.831 -105.965 1.00 65.19 254 LYS A N 1
ATOM 2027 C CA . LYS A 1 254 ? 70.473 -9.626 -107.143 1.00 65.19 254 LYS A CA 1
ATOM 2028 C C . LYS A 1 254 ? 70.959 -8.954 -108.435 1.00 65.19 254 LYS A C 1
ATOM 2030 O O . LYS A 1 254 ? 71.575 -9.621 -109.262 1.00 65.19 254 LYS A O 1
ATOM 2035 N N . GLN A 1 255 ? 70.744 -7.647 -108.595 1.00 66.38 255 GLN A N 1
ATOM 2036 C CA . GLN A 1 255 ? 71.143 -6.895 -109.791 1.00 66.38 255 GLN A CA 1
ATOM 2037 C C . GLN A 1 255 ? 72.668 -6.852 -109.989 1.00 66.38 255 GLN A C 1
ATOM 2039 O O . GLN A 1 255 ? 73.147 -7.041 -111.110 1.00 66.38 255 GLN A O 1
ATOM 2044 N N . THR A 1 256 ? 73.441 -6.686 -108.912 1.00 65.12 256 THR A N 1
ATOM 2045 C CA . THR A 1 256 ? 74.911 -6.688 -108.986 1.00 65.12 256 THR A CA 1
ATOM 2046 C C . THR A 1 256 ? 75.448 -8.043 -109.447 1.00 65.12 256 THR A C 1
ATOM 2048 O O . THR A 1 256 ? 76.277 -8.081 -110.358 1.00 65.12 256 THR A O 1
ATOM 2051 N N . ILE A 1 257 ? 74.920 -9.149 -108.908 1.00 67.50 257 ILE A N 1
ATOM 2052 C CA . ILE A 1 257 ? 75.345 -10.510 -109.275 1.00 67.50 257 ILE A CA 1
ATOM 2053 C C . ILE A 1 257 ? 75.025 -10.816 -110.748 1.00 67.50 257 ILE A C 1
ATOM 2055 O O . ILE A 1 257 ? 75.891 -11.324 -111.460 1.00 67.50 257 ILE A O 1
ATOM 2059 N N . TYR A 1 258 ? 73.835 -10.457 -111.249 1.00 65.12 258 TYR A N 1
ATOM 2060 C CA . TYR A 1 258 ? 73.505 -10.666 -112.669 1.00 65.12 258 TYR A CA 1
ATOM 2061 C C . TYR A 1 258 ? 74.457 -9.913 -113.609 1.00 65.12 258 TYR A C 1
ATOM 2063 O O . TYR A 1 258 ? 74.936 -10.495 -114.581 1.00 65.12 258 TYR A O 1
ATOM 2071 N N . SER A 1 259 ? 74.811 -8.664 -113.281 1.00 66.25 259 SER A N 1
ATOM 2072 C CA . SER A 1 259 ? 75.748 -7.867 -114.091 1.00 66.25 259 SER A CA 1
ATOM 2073 C C . SER A 1 259 ? 77.183 -8.416 -114.099 1.00 66.25 259 SER A C 1
ATOM 2075 O O . SER A 1 259 ? 77.953 -8.142 -115.021 1.00 66.25 259 SER A O 1
ATOM 2077 N N . GLN A 1 260 ? 77.573 -9.154 -113.056 1.00 64.88 260 GLN A N 1
ATOM 2078 C CA . GLN A 1 260 ? 78.883 -9.800 -112.967 1.00 64.88 260 GLN A CA 1
ATOM 2079 C C . GLN A 1 260 ? 78.912 -11.079 -113.808 1.00 64.88 260 GLN A C 1
ATOM 2081 O O . GLN A 1 260 ? 79.864 -11.297 -114.556 1.00 64.88 260 GLN A O 1
ATOM 2086 N N . VAL A 1 261 ? 77.845 -11.881 -113.751 1.00 65.56 261 VAL A N 1
ATOM 2087 C CA . VAL A 1 261 ? 77.719 -13.105 -114.554 1.00 65.56 261 VAL A CA 1
ATOM 2088 C C . VAL A 1 261 ? 77.692 -12.787 -116.051 1.00 65.56 261 VAL A C 1
ATOM 2090 O O . VAL A 1 261 ? 78.400 -13.444 -116.811 1.00 65.56 261 VAL A O 1
ATOM 2093 N N . GLU A 1 262 ? 76.957 -11.758 -116.490 1.00 66.06 262 GLU A N 1
ATOM 2094 C CA . GLU A 1 262 ? 76.942 -11.358 -117.909 1.00 66.06 262 GLU A CA 1
ATOM 2095 C C . GLU A 1 262 ? 78.322 -10.922 -118.421 1.00 66.06 262 GLU A C 1
ATOM 2097 O O . GLU A 1 262 ? 78.718 -11.316 -119.519 1.00 66.06 262 GLU A O 1
ATOM 2102 N N . ARG A 1 263 ? 79.087 -10.170 -117.619 1.00 61.78 263 ARG A N 1
ATOM 2103 C CA . ARG A 1 263 ? 80.437 -9.719 -117.997 1.00 61.78 263 ARG A CA 1
ATOM 2104 C C . ARG A 1 263 ? 81.424 -10.878 -118.110 1.00 61.78 263 ARG A C 1
ATOM 2106 O O . ARG A 1 263 ? 82.137 -10.970 -119.105 1.00 61.78 263 ARG A O 1
ATOM 2113 N N . VAL A 1 264 ? 81.419 -11.813 -117.157 1.00 63.09 264 VAL A N 1
ATOM 2114 C CA . VAL A 1 264 ? 82.255 -13.027 -117.230 1.00 63.09 264 VAL A CA 1
ATOM 2115 C C . VAL A 1 264 ? 81.904 -13.863 -118.463 1.00 63.09 264 VAL A C 1
ATOM 2117 O O . VAL A 1 264 ? 82.798 -14.343 -119.159 1.00 63.09 264 VAL A O 1
ATOM 2120 N N . ASN A 1 265 ? 80.616 -13.988 -118.784 1.00 64.56 265 ASN A N 1
ATOM 2121 C CA . ASN A 1 265 ? 80.174 -14.752 -119.947 1.00 64.56 265 ASN A CA 1
ATOM 2122 C C . ASN A 1 265 ? 80.596 -14.089 -121.275 1.00 64.56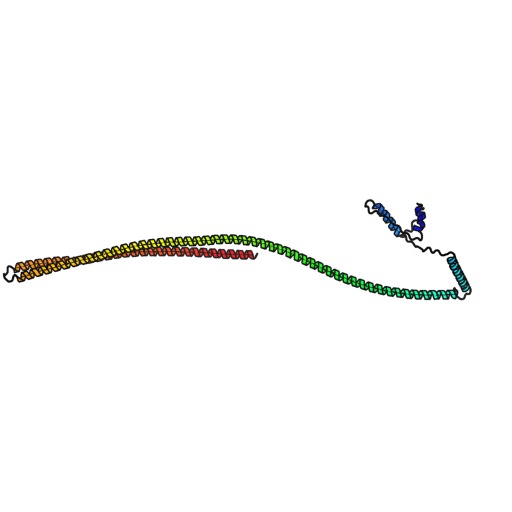 265 ASN A C 1
ATOM 2124 O O . ASN A 1 265 ? 80.973 -14.780 -122.221 1.00 64.56 265 ASN A O 1
ATOM 2128 N N . ALA A 1 266 ? 80.605 -12.752 -121.337 1.00 65.50 266 ALA A N 1
ATOM 2129 C CA . ALA A 1 266 ? 81.118 -12.009 -122.488 1.00 65.50 266 ALA A CA 1
ATOM 2130 C C . ALA A 1 266 ? 82.626 -12.240 -122.710 1.00 65.50 266 ALA A C 1
ATOM 2132 O O . ALA A 1 266 ? 83.047 -12.448 -123.848 1.00 65.50 266 ALA A O 1
ATOM 2133 N N . HIS A 1 267 ? 83.432 -12.289 -121.641 1.00 61.12 267 HIS A N 1
ATOM 2134 C CA . HIS A 1 267 ? 84.861 -12.612 -121.751 1.00 61.12 267 HIS A CA 1
ATOM 2135 C C . HIS A 1 267 ? 85.108 -14.056 -122.197 1.00 61.12 267 HIS A C 1
ATOM 2137 O O . HIS A 1 267 ? 85.973 -14.284 -123.040 1.00 61.12 267 HIS A O 1
ATOM 2143 N N . PHE A 1 268 ? 84.340 -15.027 -121.691 1.00 60.31 268 PHE A N 1
ATOM 2144 C CA . PHE A 1 268 ? 84.444 -16.416 -122.155 1.00 60.31 268 PHE A CA 1
ATOM 2145 C C . PHE A 1 268 ? 84.113 -16.549 -123.642 1.00 60.31 268 PHE A C 1
ATOM 2147 O O . PHE A 1 268 ? 84.804 -17.271 -124.358 1.00 60.31 268 PHE A O 1
ATOM 2154 N N . LYS A 1 269 ? 83.113 -15.806 -124.123 1.00 66.00 269 LYS A N 1
ATOM 2155 C CA . LYS A 1 269 ? 82.750 -15.786 -125.542 1.00 66.00 269 LYS A CA 1
ATOM 2156 C C . LYS A 1 269 ? 83.838 -15.139 -126.408 1.00 66.00 269 LYS A C 1
ATOM 2158 O O . LYS A 1 269 ? 84.204 -15.703 -127.430 1.00 66.00 269 LYS A O 1
ATOM 2163 N N . GLY A 1 270 ? 84.435 -14.037 -125.947 1.00 63.03 270 GLY A N 1
ATOM 2164 C CA . GLY A 1 270 ? 85.589 -13.418 -126.612 1.00 63.03 270 GLY A CA 1
ATOM 2165 C C . GLY A 1 270 ? 86.838 -14.311 -126.634 1.00 63.03 270 GLY A C 1
ATOM 2166 O O . GLY A 1 270 ? 87.535 -14.371 -127.642 1.00 63.03 270 GLY A O 1
ATOM 2167 N N . ALA A 1 271 ? 87.103 -15.063 -125.561 1.00 59.44 271 ALA A N 1
ATOM 2168 C CA . ALA A 1 271 ? 88.179 -16.055 -125.535 1.00 59.44 271 ALA A CA 1
ATOM 2169 C C . ALA A 1 271 ? 87.901 -17.223 -126.496 1.00 59.44 271 ALA A C 1
ATOM 2171 O O . ALA A 1 271 ? 88.808 -17.690 -127.179 1.00 59.44 271 ALA A O 1
ATOM 2172 N N . GLN A 1 272 ? 86.647 -17.668 -126.592 1.00 57.78 272 GLN A N 1
ATOM 2173 C CA . GLN A 1 272 ? 86.228 -18.714 -127.524 1.00 57.78 272 GLN A CA 1
ATOM 2174 C C . GLN A 1 272 ? 86.361 -18.274 -128.993 1.00 57.78 272 GLN A C 1
ATOM 2176 O O . GLN A 1 272 ? 86.834 -19.057 -129.817 1.00 57.78 272 GLN A O 1
ATOM 2181 N N . ASP A 1 273 ? 86.030 -17.019 -129.310 1.00 60.97 273 ASP A N 1
ATOM 2182 C CA . ASP A 1 273 ? 86.231 -16.438 -130.645 1.00 60.97 273 ASP A CA 1
ATOM 2183 C C . ASP A 1 273 ? 87.727 -16.335 -131.003 1.00 60.97 273 ASP A C 1
ATOM 2185 O O . ASP A 1 273 ? 88.111 -16.592 -132.145 1.00 60.97 273 ASP A O 1
ATOM 2189 N N . LEU A 1 274 ? 88.596 -16.041 -130.025 1.00 60.00 274 LEU A N 1
ATOM 2190 C CA . LEU A 1 274 ? 90.053 -16.063 -130.211 1.00 60.00 274 LEU A CA 1
ATOM 2191 C C . LEU A 1 274 ? 90.587 -17.478 -130.453 1.00 60.00 274 LEU A C 1
ATOM 2193 O O . LEU A 1 274 ? 91.416 -17.669 -131.340 1.00 60.00 274 LEU A O 1
ATOM 2197 N N . PHE A 1 275 ? 90.084 -18.487 -129.736 1.00 57.47 275 PHE A N 1
ATOM 2198 C CA . PHE A 1 275 ? 90.449 -19.881 -130.004 1.00 57.47 275 PHE A CA 1
ATOM 2199 C C . PHE A 1 275 ? 90.021 -20.328 -131.413 1.00 57.47 275 PHE A C 1
ATOM 2201 O O . PHE A 1 275 ? 90.805 -20.977 -132.103 1.00 57.47 275 PHE A O 1
ATOM 2208 N N . GLN A 1 276 ? 88.849 -19.902 -131.897 1.00 59.75 276 GLN A N 1
ATOM 2209 C CA . GLN A 1 276 ? 88.418 -20.163 -133.280 1.00 59.75 276 GLN A CA 1
ATOM 2210 C C . GLN A 1 276 ? 89.235 -19.408 -134.343 1.00 59.75 276 GLN A C 1
ATOM 2212 O O . GLN A 1 276 ? 89.292 -19.845 -135.495 1.00 59.75 276 GLN A O 1
ATOM 2217 N N . GLN A 1 277 ? 89.865 -18.282 -133.995 1.00 59.78 277 GLN A N 1
ATOM 2218 C CA . GLN A 1 277 ? 90.806 -17.588 -134.881 1.00 59.78 277 GLN A CA 1
ATOM 2219 C C . GLN A 1 277 ? 92.183 -18.266 -134.915 1.00 59.78 277 GLN A C 1
ATOM 2221 O O . GLN A 1 277 ? 92.814 -18.284 -135.971 1.00 59.78 277 GLN A O 1
ATOM 2226 N N . ILE A 1 278 ? 92.624 -18.877 -133.810 1.00 57.03 278 ILE A N 1
ATOM 2227 C CA . ILE A 1 278 ? 93.876 -19.650 -133.749 1.00 57.03 278 ILE A CA 1
ATOM 2228 C C . ILE A 1 278 ? 93.773 -20.928 -134.600 1.00 57.03 278 ILE A C 1
ATOM 2230 O O . ILE A 1 278 ? 94.702 -21.226 -135.344 1.00 57.03 278 ILE A O 1
ATOM 2234 N N . GLU A 1 279 ? 92.624 -21.614 -134.601 1.00 56.44 279 GLU A N 1
ATOM 2235 C CA . GLU A 1 279 ? 92.378 -22.790 -135.462 1.00 56.44 279 GLU A CA 1
ATOM 2236 C C . GLU A 1 279 ? 92.411 -22.477 -136.972 1.00 56.44 279 GLU A C 1
ATOM 2238 O O . GLU A 1 279 ? 92.687 -23.355 -137.785 1.00 56.44 279 GLU A O 1
ATOM 2243 N N . LYS A 1 280 ? 92.150 -21.227 -137.380 1.00 58.59 280 LYS A N 1
ATOM 2244 C CA . LYS A 1 280 ? 92.139 -20.817 -138.799 1.00 58.59 280 LYS A CA 1
ATOM 2245 C C . LYS A 1 280 ? 93.495 -20.309 -139.315 1.00 58.59 280 LYS A C 1
ATOM 2247 O O . LYS A 1 280 ? 93.618 -20.067 -140.514 1.00 58.59 280 LYS A O 1
ATOM 2252 N N . CYS A 1 281 ? 94.508 -20.166 -138.456 1.00 51.44 281 CYS A N 1
ATOM 2253 C CA . CYS A 1 281 ? 95.769 -19.473 -138.763 1.00 51.44 281 CYS A CA 1
ATOM 2254 C C . CYS A 1 281 ? 97.035 -20.359 -138.716 1.00 51.44 281 CYS A C 1
ATOM 2256 O O . CYS A 1 281 ? 98.119 -19.858 -138.433 1.00 51.44 281 CYS A O 1
ATOM 2258 N N . GLU A 1 282 ? 96.951 -21.646 -139.068 1.00 54.06 282 GLU A N 1
ATOM 2259 C CA . GLU A 1 282 ? 98.133 -22.522 -139.249 1.00 54.06 282 GLU A CA 1
ATOM 2260 C C . GLU A 1 282 ? 98.861 -22.346 -140.606 1.00 54.06 282 GLU A C 1
ATOM 2262 O O . GLU A 1 282 ? 99.867 -23.004 -140.858 1.00 54.06 282 GLU A O 1
ATOM 2267 N N . ALA A 1 283 ? 98.406 -21.445 -141.489 1.00 51.00 283 ALA A N 1
ATOM 2268 C CA . ALA A 1 283 ? 98.873 -21.387 -142.883 1.00 51.00 283 ALA A CA 1
ATOM 2269 C C . ALA A 1 283 ? 99.698 -20.147 -143.307 1.00 51.00 283 ALA A C 1
ATOM 2271 O O . ALA A 1 283 ? 100.068 -20.065 -144.477 1.00 51.00 283 ALA A O 1
ATOM 2272 N N . VAL A 1 284 ? 100.035 -19.190 -142.428 1.00 51.19 284 VAL A N 1
ATOM 2273 C CA . VAL A 1 284 ? 100.926 -18.057 -142.785 1.00 51.19 284 VAL A CA 1
ATOM 2274 C C . VAL A 1 284 ? 101.831 -17.678 -141.607 1.00 51.19 284 VAL A C 1
ATOM 2276 O O . VAL A 1 284 ? 101.364 -17.198 -140.576 1.00 51.19 284 VAL A O 1
ATOM 2279 N N . GLY A 1 285 ? 103.138 -17.899 -141.775 1.00 49.81 285 GLY A N 1
ATOM 2280 C CA . GLY A 1 285 ? 104.179 -17.654 -140.775 1.00 49.81 285 GLY A CA 1
ATOM 2281 C C . GLY A 1 285 ? 104.515 -16.177 -140.518 1.00 49.81 285 GLY A C 1
ATOM 2282 O O . GLY A 1 285 ? 104.357 -15.311 -141.380 1.00 49.81 285 GLY A O 1
ATOM 2283 N N . ASP A 1 286 ? 104.992 -15.941 -139.292 1.00 48.16 286 ASP A N 1
ATOM 2284 C CA . ASP A 1 286 ? 105.636 -14.764 -138.680 1.00 48.16 286 ASP A CA 1
ATOM 2285 C C . ASP A 1 286 ? 104.906 -13.411 -138.632 1.00 48.16 286 ASP A C 1
ATOM 2287 O O . ASP A 1 286 ? 105.040 -12.705 -137.631 1.00 48.16 286 ASP A O 1
ATOM 2291 N N . HIS A 1 287 ? 104.051 -13.055 -139.593 1.00 51.62 287 HIS A N 1
ATOM 2292 C CA . HIS A 1 287 ? 103.282 -11.798 -139.511 1.00 51.62 287 HIS A CA 1
ATOM 2293 C C . HIS A 1 287 ? 101.987 -11.913 -138.676 1.00 51.62 287 HIS A C 1
ATOM 2295 O O . HIS A 1 287 ? 101.486 -10.905 -138.177 1.00 51.62 287 HIS A O 1
ATOM 2301 N N . ALA A 1 288 ? 101.467 -13.132 -138.473 1.00 52.84 288 ALA A N 1
ATOM 2302 C CA . ALA A 1 288 ? 100.294 -13.416 -137.632 1.00 52.84 288 ALA A CA 1
ATOM 2303 C C . ALA A 1 288 ? 100.633 -13.526 -136.128 1.00 52.84 288 ALA A C 1
ATOM 2305 O O . ALA A 1 288 ? 99.781 -13.290 -135.270 1.00 52.84 288 ALA A O 1
ATOM 2306 N N . LEU A 1 289 ? 101.892 -13.833 -135.797 1.00 52.78 289 LEU A N 1
ATOM 2307 C CA . LEU A 1 289 ? 102.360 -14.071 -134.426 1.00 52.78 289 LEU A CA 1
ATOM 2308 C C . LEU A 1 289 ? 102.523 -12.767 -133.620 1.00 52.78 289 LEU A C 1
ATOM 2310 O O . LEU A 1 289 ? 102.282 -12.753 -132.413 1.00 52.78 289 LEU A O 1
ATOM 2314 N N . SER A 1 290 ? 102.857 -11.651 -134.277 1.00 57.25 290 SER A N 1
ATOM 2315 C CA . SER A 1 290 ? 102.909 -10.323 -133.644 1.00 57.25 290 SER A CA 1
ATOM 2316 C C . SER A 1 290 ? 101.515 -9.720 -133.420 1.00 57.25 290 SER A C 1
ATOM 2318 O O . SER A 1 290 ? 101.264 -9.159 -132.354 1.00 57.25 290 SER A O 1
ATOM 2320 N N . GLY A 1 291 ? 100.579 -9.915 -134.358 1.00 56.78 291 GLY A N 1
ATOM 2321 C CA . GLY A 1 291 ? 99.183 -9.477 -134.223 1.00 56.78 291 GLY A CA 1
ATOM 2322 C C . GLY A 1 291 ? 98.413 -10.228 -133.130 1.00 56.78 291 GLY A C 1
ATOM 2323 O O . GLY A 1 291 ? 97.681 -9.610 -132.357 1.00 56.78 291 GLY A O 1
ATOM 2324 N N . LEU A 1 292 ? 98.638 -11.542 -132.997 1.00 57.56 292 LEU A N 1
ATOM 2325 C CA . LEU A 1 292 ? 98.081 -12.338 -131.896 1.00 57.56 292 LEU A CA 1
ATOM 2326 C C . LEU A 1 292 ? 98.610 -11.883 -130.535 1.00 57.56 292 LEU A C 1
ATOM 2328 O O . LEU A 1 292 ? 97.842 -11.810 -129.579 1.00 57.56 292 LEU A O 1
ATOM 2332 N N . LYS A 1 293 ? 99.895 -11.524 -130.442 1.00 56.09 293 LYS A N 1
ATOM 2333 C CA . LYS A 1 293 ? 100.491 -11.042 -129.191 1.00 56.09 293 LYS A CA 1
ATOM 2334 C C . LYS A 1 293 ? 99.900 -9.696 -128.754 1.00 56.09 293 LYS A C 1
ATOM 2336 O O . LYS A 1 293 ? 99.573 -9.542 -127.582 1.00 56.09 293 LYS A O 1
ATOM 2341 N N . GLU A 1 294 ? 99.677 -8.770 -129.689 1.00 59.00 294 GLU A N 1
ATOM 2342 C CA . GLU A 1 294 ? 99.049 -7.472 -129.394 1.00 59.00 294 GLU A CA 1
ATOM 2343 C C . GLU A 1 294 ? 97.566 -7.612 -128.996 1.00 59.00 294 GLU A C 1
ATOM 2345 O O . GLU A 1 294 ? 97.077 -6.892 -128.123 1.00 59.00 294 GLU A O 1
ATOM 2350 N N . GLN A 1 295 ? 96.836 -8.565 -129.590 1.00 57.16 295 GLN A N 1
ATOM 2351 C CA . GLN A 1 295 ? 95.455 -8.845 -129.186 1.00 57.16 295 GLN A CA 1
ATOM 2352 C C . GLN A 1 295 ? 95.368 -9.547 -127.827 1.00 57.16 295 GLN A C 1
ATOM 2354 O O . GLN A 1 295 ? 94.510 -9.186 -127.019 1.00 57.16 295 GLN A O 1
ATOM 2359 N N . LEU A 1 296 ? 96.277 -10.481 -127.528 1.00 59.81 296 LEU A N 1
ATOM 2360 C CA . LEU A 1 296 ? 96.330 -11.139 -126.220 1.00 59.81 296 LEU A CA 1
ATOM 2361 C C . LEU A 1 296 ? 96.670 -10.142 -125.104 1.00 59.81 296 LEU A C 1
ATOM 2363 O O . LEU A 1 296 ? 96.104 -10.212 -124.016 1.00 59.81 296 LEU A O 1
ATOM 2367 N N . GLU A 1 297 ? 97.544 -9.174 -125.386 1.00 57.56 297 GLU A N 1
ATOM 2368 C CA . GLU A 1 297 ? 97.914 -8.123 -124.438 1.00 57.56 297 GLU A CA 1
ATOM 2369 C C . GLU A 1 297 ? 96.760 -7.134 -124.195 1.00 57.56 297 GLU A C 1
ATOM 2371 O O . GLU A 1 297 ? 96.504 -6.770 -123.047 1.00 57.56 297 GLU A O 1
ATOM 2376 N N . LYS A 1 298 ? 95.971 -6.786 -125.225 1.00 62.31 298 LYS A N 1
ATOM 2377 C CA . LYS A 1 298 ? 94.741 -5.982 -125.059 1.00 62.31 298 LYS A CA 1
ATOM 2378 C C . LYS A 1 298 ? 93.683 -6.697 -124.217 1.00 62.31 298 LYS A C 1
ATOM 2380 O O . LYS A 1 298 ? 93.077 -6.062 -123.358 1.00 62.31 298 LYS A O 1
ATOM 2385 N N . VAL A 1 299 ? 93.495 -8.003 -124.417 1.00 59.56 299 VAL A N 1
ATOM 2386 C CA . VAL A 1 299 ? 92.549 -8.813 -123.627 1.00 59.56 299 VAL A CA 1
ATOM 2387 C C . VAL A 1 299 ? 93.030 -8.991 -122.187 1.00 59.56 299 VAL A C 1
ATOM 2389 O O . VAL A 1 299 ? 92.236 -8.900 -121.252 1.00 59.56 299 VAL A O 1
ATOM 2392 N N . TYR A 1 300 ? 94.333 -9.185 -121.982 1.00 55.59 300 TYR A N 1
ATOM 2393 C CA . TYR A 1 300 ? 94.921 -9.274 -120.647 1.00 55.59 300 TYR A CA 1
ATOM 2394 C C . TYR A 1 300 ? 94.810 -7.944 -119.882 1.00 55.59 300 TYR A C 1
ATOM 2396 O O . TYR A 1 300 ? 94.455 -7.930 -118.702 1.00 55.59 300 TYR A O 1
ATOM 2404 N N . LEU A 1 301 ? 95.041 -6.810 -120.553 1.00 60.72 301 LEU A N 1
ATOM 2405 C CA . LEU A 1 301 ? 94.901 -5.480 -119.957 1.00 60.72 301 LEU A CA 1
ATOM 2406 C C . LEU A 1 301 ? 93.436 -5.107 -119.684 1.00 60.72 301 LEU A C 1
ATOM 2408 O O . LEU A 1 301 ? 93.158 -4.554 -118.618 1.00 60.72 301 LEU A O 1
ATOM 2412 N N . SER A 1 302 ? 92.493 -5.456 -120.572 1.00 57.72 302 SER A N 1
ATOM 2413 C CA . SER A 1 302 ? 91.061 -5.266 -120.290 1.00 57.72 302 SER A CA 1
ATOM 2414 C C . SER A 1 302 ? 90.620 -6.119 -119.104 1.00 57.72 302 SER A C 1
ATOM 2416 O O . SER A 1 302 ? 89.975 -5.612 -118.194 1.00 57.72 302 SER A O 1
ATOM 2418 N N . PHE A 1 303 ? 91.063 -7.379 -119.043 1.00 56.56 303 PHE A N 1
ATOM 2419 C CA . PHE A 1 303 ? 90.754 -8.275 -117.932 1.00 56.56 303 PHE A CA 1
ATOM 2420 C C . PHE A 1 303 ? 91.281 -7.738 -116.595 1.00 56.56 303 PHE A C 1
ATOM 2422 O O . PHE A 1 303 ? 90.561 -7.747 -115.601 1.00 56.56 303 PHE A O 1
ATOM 2429 N N . ASN A 1 304 ? 92.504 -7.206 -116.552 1.00 57.34 304 ASN A N 1
ATOM 2430 C CA . ASN A 1 304 ? 93.077 -6.700 -115.303 1.00 57.34 304 ASN A CA 1
ATOM 2431 C C . ASN A 1 304 ? 92.452 -5.360 -114.854 1.00 57.34 304 ASN A C 1
ATOM 2433 O O . ASN A 1 304 ? 92.299 -5.115 -113.654 1.00 57.34 304 ASN A O 1
ATOM 2437 N N . SER A 1 305 ? 92.031 -4.511 -115.802 1.00 59.38 305 SER A N 1
ATOM 2438 C CA . SER A 1 305 ? 91.215 -3.314 -115.530 1.00 59.38 305 SER A CA 1
ATOM 2439 C C . SER A 1 305 ? 89.833 -3.688 -114.977 1.00 59.38 305 SER A C 1
ATOM 2441 O O . SER A 1 305 ? 89.352 -3.096 -114.009 1.00 59.38 305 SER A O 1
ATOM 2443 N N . ASP A 1 306 ? 89.210 -4.726 -115.533 1.00 55.94 306 ASP A N 1
ATOM 2444 C CA . ASP A 1 306 ? 87.901 -5.198 -115.087 1.00 55.94 306 ASP A CA 1
ATOM 2445 C C . ASP A 1 306 ? 87.981 -5.903 -113.722 1.00 55.94 306 ASP A C 1
ATOM 2447 O O . ASP A 1 306 ? 87.142 -5.648 -112.859 1.00 55.94 306 ASP A O 1
ATOM 2451 N N . VAL A 1 307 ? 89.033 -6.679 -113.441 1.00 55.66 307 VAL A N 1
ATOM 2452 C CA . VAL A 1 307 ? 89.283 -7.283 -112.115 1.00 55.66 307 VAL A CA 1
ATOM 2453 C C . VAL A 1 307 ? 89.559 -6.222 -111.045 1.00 55.66 307 VAL A C 1
ATOM 2455 O O . VAL A 1 307 ? 89.116 -6.357 -109.904 1.00 55.66 307 VAL A O 1
ATOM 2458 N N . SER A 1 308 ? 90.235 -5.122 -111.382 1.00 55.19 308 SER A N 1
ATOM 2459 C CA . SER A 1 308 ? 90.406 -4.011 -110.436 1.00 55.19 308 SER A CA 1
ATOM 2460 C C . SER A 1 308 ? 89.107 -3.223 -110.212 1.00 55.19 308 SER A C 1
ATOM 2462 O O . SER A 1 308 ? 88.879 -2.750 -109.096 1.00 55.19 308 SER A O 1
ATOM 2464 N N . SER A 1 309 ? 88.185 -3.201 -111.183 1.00 54.34 309 SER A N 1
ATOM 2465 C CA . SER A 1 309 ? 86.813 -2.712 -110.969 1.00 54.34 309 SER A CA 1
ATOM 2466 C C . SER A 1 309 ? 86.003 -3.593 -110.002 1.00 54.34 309 SER A C 1
ATOM 2468 O O . SER A 1 309 ? 85.101 -3.094 -109.328 1.00 54.34 309 SER A O 1
ATOM 2470 N N . TRP A 1 310 ? 86.354 -4.877 -109.838 1.00 52.59 310 TRP A N 1
ATOM 2471 C CA . TRP A 1 310 ? 85.699 -5.786 -108.883 1.00 52.59 310 TRP A CA 1
ATOM 2472 C C . TRP A 1 310 ? 86.047 -5.491 -107.417 1.00 52.59 310 TRP A C 1
ATOM 2474 O O . TRP A 1 310 ? 85.341 -5.941 -106.516 1.00 52.59 310 TRP A O 1
ATOM 2484 N N . LYS A 1 311 ? 87.063 -4.660 -107.141 1.00 50.16 311 LYS A N 1
ATOM 2485 C CA . LYS A 1 311 ? 87.374 -4.183 -105.778 1.00 50.16 311 LYS A CA 1
ATOM 2486 C C . LYS A 1 311 ? 86.244 -3.331 -105.165 1.00 50.16 311 LYS A C 1
ATOM 2488 O O . LYS A 1 311 ? 86.210 -3.148 -103.952 1.00 50.16 311 LYS A O 1
ATOM 2493 N N . THR A 1 312 ? 85.279 -2.890 -105.978 1.00 51.19 312 THR A N 1
ATOM 2494 C CA . THR A 1 312 ? 84.040 -2.204 -105.555 1.00 51.19 312 THR A CA 1
ATOM 2495 C C . THR A 1 312 ? 83.047 -3.099 -104.797 1.00 51.19 312 THR A C 1
ATOM 2497 O O . THR A 1 312 ? 82.052 -2.606 -104.274 1.00 51.19 312 THR A O 1
ATOM 2500 N N . VAL A 1 313 ? 83.329 -4.397 -104.616 1.00 50.16 313 VAL A N 1
ATOM 2501 C CA . VAL A 1 313 ? 82.604 -5.241 -103.642 1.00 50.16 313 VAL A CA 1
ATOM 2502 C C . VAL A 1 313 ? 82.760 -4.715 -102.198 1.00 50.16 313 VAL A C 1
ATOM 2504 O O . VAL A 1 313 ? 81.858 -4.911 -101.385 1.00 50.16 313 VAL A O 1
ATOM 2507 N N . ALA A 1 314 ? 83.815 -3.944 -101.896 1.00 50.81 314 ALA A N 1
ATOM 2508 C CA . ALA A 1 314 ? 83.967 -3.241 -100.616 1.00 50.81 314 ALA A CA 1
ATOM 2509 C C . ALA A 1 314 ? 82.873 -2.172 -100.361 1.00 50.81 314 ALA A C 1
ATOM 2511 O O . ALA A 1 314 ? 82.499 -1.935 -99.211 1.00 50.81 314 ALA A O 1
ATOM 2512 N N . ASP A 1 315 ? 82.278 -1.583 -101.408 1.00 50.88 315 ASP A N 1
ATOM 2513 C CA . ASP A 1 315 ? 81.178 -0.617 -101.250 1.00 50.88 315 ASP A CA 1
ATOM 2514 C C . ASP A 1 315 ? 79.873 -1.295 -100.788 1.00 50.88 315 ASP A C 1
ATOM 2516 O O . ASP A 1 315 ? 79.048 -0.671 -100.112 1.00 50.88 315 ASP A O 1
ATOM 2520 N N . CYS A 1 316 ? 79.695 -2.596 -101.069 1.00 50.53 316 CYS A N 1
ATOM 2521 C CA . CYS A 1 316 ? 78.574 -3.386 -100.542 1.00 50.53 316 CYS A CA 1
ATOM 2522 C C . CYS A 1 316 ? 78.703 -3.654 -99.032 1.00 50.53 316 CYS A C 1
ATOM 2524 O O . CYS A 1 316 ? 77.690 -3.640 -98.329 1.00 50.53 316 CYS A O 1
ATOM 2526 N N . GLU A 1 317 ? 79.921 -3.832 -98.512 1.00 51.41 317 GLU A N 1
ATOM 2527 C CA . GLU A 1 317 ? 80.180 -3.920 -97.065 1.00 51.41 317 GLU A CA 1
ATOM 2528 C C . GLU A 1 317 ? 79.936 -2.579 -96.355 1.00 51.41 317 GLU A C 1
ATOM 2530 O O . GLU A 1 317 ? 79.392 -2.531 -95.251 1.00 51.41 317 GLU A O 1
ATOM 2535 N N . GLN A 1 318 ? 80.251 -1.454 -97.003 1.00 55.75 318 GLN A N 1
ATOM 2536 C CA . GLN A 1 318 ? 79.957 -0.140 -96.431 1.00 55.75 318 GLN A CA 1
ATOM 2537 C C . GLN A 1 318 ? 78.445 0.166 -96.423 1.00 55.75 318 GLN A C 1
ATOM 2539 O O . GLN A 1 318 ? 77.938 0.793 -95.486 1.00 55.75 318 GLN A O 1
ATOM 2544 N N . HIS A 1 319 ? 77.701 -0.297 -97.434 1.00 53.62 319 HIS A N 1
ATOM 2545 C CA . HIS A 1 319 ? 76.238 -0.198 -97.466 1.00 53.62 319 HIS A CA 1
ATOM 2546 C C . HIS A 1 319 ? 75.558 -1.099 -96.422 1.00 53.62 319 HIS A C 1
ATOM 2548 O O . HIS A 1 319 ? 74.598 -0.656 -95.786 1.00 53.62 319 HIS A O 1
ATOM 2554 N N . SER A 1 320 ? 76.070 -2.315 -96.180 1.00 54.94 320 SER A N 1
ATOM 2555 C CA . SER A 1 320 ? 75.565 -3.186 -95.107 1.00 54.94 320 SER A CA 1
ATOM 2556 C C . SER A 1 320 ? 75.824 -2.577 -93.723 1.00 54.94 320 SER A C 1
ATOM 2558 O O . SER A 1 320 ? 74.915 -2.547 -92.892 1.00 54.94 320 SER A O 1
ATOM 2560 N N . GLY A 1 321 ? 76.991 -1.958 -93.507 1.00 56.44 321 GLY A N 1
ATOM 2561 C CA . GLY A 1 321 ? 77.298 -1.215 -92.280 1.00 56.44 321 GLY A CA 1
ATOM 2562 C C . GLY A 1 321 ? 76.358 -0.027 -92.031 1.00 56.44 321 GLY A C 1
ATOM 2563 O O . GLY A 1 321 ? 75.860 0.149 -90.916 1.00 56.44 321 GLY A O 1
ATOM 2564 N N . LYS A 1 322 ? 76.032 0.760 -93.069 1.00 59.78 322 LYS A N 1
ATOM 2565 C CA . LYS A 1 322 ? 75.077 1.880 -92.949 1.00 59.78 322 LYS A CA 1
ATOM 2566 C C . LYS A 1 322 ? 73.653 1.400 -92.646 1.00 59.78 322 LYS A C 1
ATOM 2568 O O . LYS A 1 322 ? 73.016 1.966 -91.758 1.00 59.78 322 LYS A O 1
ATOM 2573 N N . ALA A 1 323 ? 73.178 0.339 -93.300 1.00 56.12 323 ALA A N 1
ATOM 2574 C CA . ALA A 1 323 ? 71.850 -0.231 -93.049 1.00 56.12 323 ALA A CA 1
ATOM 2575 C C . ALA A 1 323 ? 71.719 -0.820 -91.630 1.00 56.12 323 ALA A C 1
ATOM 2577 O O . ALA A 1 323 ? 70.719 -0.578 -90.953 1.00 56.12 323 ALA A O 1
ATOM 2578 N N . ILE A 1 324 ? 72.753 -1.517 -91.144 1.00 56.94 324 ILE A N 1
ATOM 2579 C CA . ILE A 1 324 ? 72.799 -2.046 -89.772 1.00 56.94 324 ILE A CA 1
ATOM 2580 C C . ILE A 1 324 ? 72.825 -0.896 -88.756 1.00 56.94 324 ILE A C 1
ATOM 2582 O O . ILE A 1 324 ? 72.076 -0.929 -87.781 1.00 56.94 324 ILE A O 1
ATOM 2586 N N . SER A 1 325 ? 73.605 0.165 -89.001 1.00 59.97 325 SER A N 1
ATOM 2587 C CA . SER A 1 325 ? 73.634 1.337 -88.112 1.00 59.97 325 SER A CA 1
ATOM 2588 C C . SER A 1 325 ? 72.292 2.089 -88.065 1.00 59.97 325 SER A C 1
ATOM 2590 O O . SER A 1 325 ? 71.873 2.540 -86.998 1.00 59.97 325 SER A O 1
ATOM 2592 N N . ALA A 1 326 ? 71.566 2.164 -89.188 1.00 61.81 326 ALA A N 1
ATOM 2593 C CA . ALA A 1 326 ? 70.217 2.726 -89.236 1.00 61.81 326 ALA A CA 1
ATOM 2594 C C . ALA A 1 326 ? 69.207 1.861 -88.459 1.00 61.81 326 ALA A C 1
ATOM 2596 O O . ALA A 1 326 ? 68.391 2.405 -87.713 1.00 61.81 326 ALA A O 1
ATOM 2597 N N . GLY A 1 327 ? 69.309 0.530 -88.562 1.00 57.66 327 GLY A N 1
ATOM 2598 C CA . GLY A 1 327 ? 68.517 -0.407 -87.759 1.00 57.66 327 GLY A CA 1
ATOM 2599 C C . GLY A 1 327 ? 68.777 -0.266 -86.256 1.00 57.66 327 GLY A C 1
ATOM 2600 O O . GLY A 1 327 ? 67.829 -0.200 -85.476 1.00 57.66 327 GLY A O 1
ATOM 2601 N N . PHE A 1 328 ? 70.041 -0.122 -85.845 1.00 57.00 328 PHE A N 1
ATOM 2602 C CA . PHE A 1 328 ? 70.409 0.127 -84.445 1.00 57.00 328 PHE A CA 1
ATOM 2603 C C . PHE A 1 328 ? 69.871 1.463 -83.920 1.00 57.00 328 PHE A C 1
ATOM 2605 O O . PHE A 1 328 ? 69.359 1.518 -82.803 1.00 57.00 328 PHE A O 1
ATOM 2612 N N . ASN A 1 329 ? 69.921 2.530 -84.722 1.00 61.53 329 ASN A N 1
ATOM 2613 C CA . ASN A 1 329 ? 69.345 3.821 -84.335 1.00 61.53 329 ASN A CA 1
ATOM 2614 C C . ASN A 1 329 ? 67.820 3.742 -84.163 1.00 61.53 329 ASN A C 1
ATOM 2616 O O . ASN A 1 329 ? 67.281 4.325 -83.224 1.00 61.53 329 ASN A O 1
ATOM 2620 N N . GLN A 1 330 ? 67.121 2.982 -85.011 1.00 61.22 330 GLN A N 1
ATOM 2621 C CA . GLN A 1 330 ? 65.681 2.748 -84.860 1.00 61.22 330 GLN A CA 1
ATOM 2622 C C . GLN A 1 330 ? 65.349 1.899 -83.621 1.00 61.22 330 GLN A C 1
ATOM 2624 O O . GLN A 1 330 ? 64.395 2.210 -82.910 1.00 61.22 330 GLN A O 1
ATOM 2629 N N . LEU A 1 331 ? 66.159 0.882 -83.311 1.00 57.28 331 LEU A N 1
ATOM 2630 C CA . LEU A 1 331 ? 66.031 0.081 -82.086 1.00 57.28 331 LEU A CA 1
ATOM 2631 C C . LEU A 1 331 ? 66.248 0.927 -80.825 1.00 57.28 331 LEU A C 1
ATOM 2633 O O . LEU A 1 331 ? 65.512 0.779 -79.853 1.00 57.28 331 LEU A O 1
ATOM 2637 N N . LYS A 1 332 ? 67.184 1.879 -80.876 1.00 59.50 332 LYS A N 1
ATOM 2638 C CA . LYS A 1 332 ? 67.461 2.817 -79.783 1.00 59.50 332 LYS A CA 1
ATOM 2639 C C . LYS A 1 332 ? 66.303 3.788 -79.523 1.00 59.50 332 LYS A C 1
ATOM 2641 O O . LYS A 1 332 ? 66.000 4.080 -78.372 1.00 59.50 332 LYS A O 1
ATOM 2646 N N . ILE A 1 333 ? 65.616 4.254 -80.570 1.00 63.59 333 ILE A N 1
ATOM 2647 C CA . ILE A 1 333 ? 64.390 5.065 -80.426 1.00 63.59 333 ILE A CA 1
ATOM 2648 C C . ILE A 1 333 ? 63.278 4.238 -79.761 1.00 63.59 333 ILE A C 1
ATOM 2650 O O . ILE A 1 333 ? 62.544 4.740 -78.910 1.00 63.59 333 ILE A O 1
ATOM 2654 N N . LEU A 1 334 ? 63.177 2.953 -80.111 1.00 60.91 334 LEU A N 1
ATOM 2655 C CA . LEU A 1 334 ? 62.203 2.036 -79.522 1.00 60.91 334 LEU A CA 1
ATOM 2656 C C . LEU A 1 334 ? 62.506 1.792 -78.033 1.00 60.91 334 LEU A C 1
ATOM 2658 O O . LEU A 1 334 ? 61.611 1.919 -77.199 1.00 60.91 334 LEU A O 1
ATOM 2662 N N . GLU A 1 335 ? 63.770 1.572 -77.678 1.00 54.78 335 GLU A N 1
ATOM 2663 C CA . GLU A 1 335 ? 64.241 1.458 -76.291 1.00 54.78 335 GLU A CA 1
ATOM 2664 C C . GLU A 1 335 ? 63.960 2.730 -75.465 1.00 54.78 335 GLU A C 1
ATOM 2666 O O . GLU A 1 335 ? 63.468 2.659 -74.335 1.00 54.78 335 GLU A O 1
ATOM 2671 N N . GLN A 1 336 ? 64.166 3.913 -76.050 1.00 63.97 336 GLN A N 1
ATOM 2672 C CA . GLN A 1 336 ? 63.813 5.189 -75.417 1.00 63.97 336 GLN A CA 1
ATOM 2673 C C . GLN A 1 336 ? 62.300 5.332 -75.199 1.00 63.97 336 GLN A C 1
ATOM 2675 O O . GLN A 1 336 ? 61.859 5.786 -74.147 1.00 63.97 336 GLN A O 1
ATOM 2680 N N . SER A 1 337 ? 61.474 4.898 -76.153 1.00 57.31 337 SER A N 1
ATOM 2681 C CA . SER A 1 337 ? 60.015 4.940 -75.985 1.00 57.31 337 SER A CA 1
ATOM 2682 C C . SER A 1 337 ? 59.513 3.973 -74.902 1.00 57.31 337 SER A C 1
ATOM 2684 O O . SER A 1 337 ? 58.609 4.314 -74.137 1.00 57.31 337 SER A O 1
ATOM 2686 N N . VAL A 1 338 ? 60.139 2.798 -74.776 1.00 61.72 338 VAL A N 1
ATOM 2687 C CA . VAL A 1 338 ? 59.807 1.795 -73.752 1.00 61.72 338 VAL A CA 1
ATOM 2688 C C . VAL A 1 338 ? 60.241 2.256 -72.359 1.00 61.72 338 VAL A C 1
ATOM 2690 O O . VAL A 1 338 ? 59.489 2.087 -71.401 1.00 61.72 338 VAL A O 1
ATOM 2693 N N . THR A 1 339 ? 61.401 2.903 -72.230 1.00 59.28 339 THR A N 1
ATOM 2694 C CA . THR A 1 339 ? 61.855 3.467 -70.945 1.00 59.28 339 THR A CA 1
ATOM 2695 C C . THR A 1 339 ? 60.972 4.625 -70.476 1.00 59.28 339 THR A C 1
ATOM 2697 O O . THR A 1 339 ? 60.636 4.685 -69.292 1.00 59.28 339 THR A O 1
ATOM 2700 N N . ILE A 1 340 ? 60.495 5.483 -71.388 1.00 63.88 340 ILE A N 1
ATOM 2701 C CA . ILE A 1 340 ? 59.513 6.530 -71.056 1.00 63.88 340 ILE A CA 1
ATOM 2702 C C . ILE A 1 340 ? 58.212 5.905 -70.530 1.00 63.88 340 ILE A C 1
ATOM 2704 O O . ILE A 1 340 ? 57.708 6.332 -69.492 1.00 63.88 340 ILE A O 1
ATOM 2708 N N . LEU A 1 341 ? 57.696 4.858 -71.182 1.00 63.69 341 LEU A N 1
ATOM 2709 C CA . LEU A 1 341 ? 56.493 4.154 -70.720 1.00 63.69 341 LEU A CA 1
ATOM 2710 C C . LEU A 1 341 ? 56.687 3.485 -69.357 1.00 63.69 341 LEU A C 1
ATOM 2712 O O . LEU A 1 341 ? 55.792 3.575 -68.521 1.00 63.69 341 LEU A O 1
ATOM 2716 N N . SER A 1 342 ? 57.850 2.876 -69.109 1.00 54.16 342 SER A N 1
ATOM 2717 C CA . SER A 1 342 ? 58.182 2.305 -67.797 1.00 54.16 342 SER A CA 1
ATOM 2718 C C . SER A 1 342 ? 58.173 3.380 -66.712 1.00 54.16 342 SER A C 1
ATOM 2720 O O . SER A 1 342 ? 57.521 3.212 -65.688 1.00 54.16 342 SER A O 1
ATOM 2722 N N . SER A 1 343 ? 58.815 4.526 -66.963 1.00 65.12 343 SER A N 1
ATOM 2723 C CA . SER A 1 343 ? 58.863 5.625 -65.991 1.00 65.12 343 SER A CA 1
ATOM 2724 C C . SER A 1 343 ? 57.482 6.219 -65.688 1.00 65.12 343 SER A C 1
ATOM 2726 O O . SER A 1 343 ? 57.199 6.593 -64.550 1.00 65.12 343 SER A O 1
ATOM 2728 N N . LEU A 1 344 ? 56.594 6.257 -66.687 1.00 68.44 344 LEU A N 1
ATOM 2729 C CA . LEU A 1 344 ? 55.222 6.728 -66.526 1.00 68.44 344 LEU A CA 1
ATOM 2730 C C . LEU A 1 344 ? 54.375 5.719 -65.735 1.00 68.44 344 LEU A C 1
ATOM 2732 O O . LEU A 1 344 ? 53.601 6.122 -64.869 1.00 68.44 344 LEU A O 1
ATOM 2736 N N . LEU A 1 345 ? 54.569 4.417 -65.972 1.00 64.06 345 LEU A N 1
ATOM 2737 C CA . LEU A 1 345 ? 53.942 3.349 -65.188 1.00 64.06 345 LEU A CA 1
ATOM 2738 C C . LEU A 1 345 ? 54.374 3.414 -63.712 1.00 64.06 345 LEU A C 1
ATOM 2740 O O . LEU A 1 345 ? 53.531 3.320 -62.821 1.00 64.06 345 LEU A O 1
ATOM 2744 N N . ASP A 1 346 ? 55.662 3.654 -63.456 1.00 57.88 346 ASP A N 1
ATOM 2745 C CA . ASP A 1 346 ? 56.218 3.793 -62.104 1.00 57.88 346 ASP A CA 1
ATOM 2746 C C . ASP A 1 346 ? 55.745 5.070 -61.392 1.00 57.88 346 ASP A C 1
ATOM 2748 O O . ASP A 1 346 ? 55.658 5.105 -60.163 1.00 57.88 346 ASP A O 1
ATOM 2752 N N . SER A 1 347 ? 55.462 6.146 -62.132 1.00 69.88 347 SER A N 1
ATOM 2753 C CA . SER A 1 347 ? 54.837 7.352 -61.570 1.00 69.88 347 SER A CA 1
ATOM 2754 C C . SER A 1 347 ? 53.394 7.073 -61.156 1.00 69.88 347 SER A C 1
ATOM 2756 O O . SER A 1 347 ? 52.999 7.394 -60.042 1.00 69.88 347 SER A O 1
ATOM 2758 N N . ILE A 1 348 ? 52.626 6.405 -62.020 1.00 69.94 348 ILE A N 1
ATOM 2759 C CA . ILE A 1 348 ? 51.221 6.075 -61.755 1.00 69.94 348 ILE A CA 1
ATOM 2760 C C . ILE A 1 348 ? 51.095 5.100 -60.576 1.00 69.94 348 ILE A C 1
ATOM 2762 O O . ILE A 1 348 ? 50.209 5.255 -59.738 1.00 69.94 348 ILE A O 1
ATOM 2766 N N . LEU A 1 349 ? 51.986 4.108 -60.474 1.00 67.94 349 LEU A N 1
ATOM 2767 C CA . LEU A 1 349 ? 52.008 3.185 -59.335 1.00 67.94 349 LEU A CA 1
ATOM 2768 C C . LEU A 1 349 ? 52.278 3.907 -58.008 1.00 67.94 349 LEU A C 1
ATOM 2770 O O . LEU A 1 349 ? 51.622 3.596 -57.012 1.00 67.94 349 LEU A O 1
ATOM 2774 N N . ARG A 1 350 ? 53.180 4.898 -58.006 1.00 73.56 350 ARG A N 1
ATOM 2775 C CA . ARG A 1 350 ? 53.454 5.739 -56.831 1.00 73.56 350 ARG A CA 1
ATOM 2776 C C . ARG A 1 350 ? 52.245 6.578 -56.427 1.00 73.56 350 ARG A C 1
ATOM 2778 O O . ARG A 1 350 ? 51.857 6.534 -55.264 1.00 73.56 350 ARG A O 1
ATOM 2785 N N . ASP A 1 351 ? 51.585 7.231 -57.380 1.00 73.25 351 ASP A N 1
ATOM 2786 C CA . ASP A 1 351 ? 50.389 8.038 -57.099 1.00 73.25 351 ASP A CA 1
ATOM 2787 C C . ASP A 1 351 ? 49.240 7.188 -56.519 1.00 73.25 351 ASP A C 1
ATOM 2789 O O . ASP A 1 351 ? 48.516 7.618 -55.617 1.00 73.25 351 ASP A O 1
ATOM 2793 N N . ILE A 1 352 ? 49.082 5.946 -56.996 1.00 70.56 352 ILE A N 1
ATOM 2794 C CA . ILE A 1 352 ? 48.098 4.995 -56.456 1.00 70.56 352 ILE A CA 1
ATOM 2795 C C . ILE A 1 352 ? 48.464 4.576 -55.024 1.00 70.56 352 ILE A C 1
ATOM 2797 O O . ILE A 1 352 ? 47.574 4.497 -54.172 1.00 70.56 352 ILE A O 1
ATOM 2801 N N . GLN A 1 353 ? 49.743 4.315 -54.741 1.00 66.69 353 GLN A N 1
ATOM 2802 C CA . GLN A 1 353 ? 50.211 3.976 -53.393 1.00 66.69 353 GLN A CA 1
ATOM 2803 C C . GLN A 1 353 ? 49.988 5.123 -52.400 1.00 66.69 353 GLN A C 1
ATOM 2805 O O . GLN A 1 353 ? 49.450 4.880 -51.317 1.00 66.69 353 GLN A O 1
ATOM 2810 N N . ASP A 1 354 ? 50.298 6.361 -52.784 1.00 75.94 354 ASP A N 1
ATOM 2811 C CA . ASP A 1 354 ? 50.081 7.539 -51.938 1.00 75.94 354 ASP A CA 1
ATOM 2812 C C . ASP A 1 354 ? 48.588 7.792 -51.687 1.00 75.94 354 ASP A C 1
ATOM 2814 O O . ASP A 1 354 ? 48.169 8.067 -50.557 1.00 75.94 354 ASP A O 1
ATOM 2818 N N . TYR A 1 355 ? 47.741 7.614 -52.706 1.00 76.88 355 TYR A N 1
ATOM 2819 C CA . TYR A 1 355 ? 46.291 7.722 -52.543 1.00 76.88 355 TYR A CA 1
ATOM 2820 C C . TYR A 1 355 ? 45.721 6.646 -51.602 1.00 76.88 355 TYR A C 1
ATOM 2822 O O . TYR A 1 355 ? 44.854 6.943 -50.773 1.00 76.88 355 TYR A O 1
ATOM 2830 N N . LEU A 1 356 ? 46.196 5.399 -51.703 1.00 71.75 356 LEU A N 1
ATOM 2831 C CA . LEU A 1 356 ? 45.781 4.313 -50.809 1.00 71.75 356 LEU A CA 1
ATOM 2832 C C . LEU A 1 356 ? 46.231 4.563 -49.365 1.00 71.75 356 LEU A C 1
ATOM 2834 O O . LEU A 1 356 ? 45.424 4.376 -48.454 1.00 71.75 356 LEU A O 1
ATOM 2838 N N . SER A 1 357 ? 47.460 5.048 -49.169 1.00 74.00 357 SER A N 1
ATOM 2839 C CA . SER A 1 357 ? 48.014 5.384 -47.852 1.00 74.00 357 SER A CA 1
ATOM 2840 C C . SER A 1 357 ? 47.201 6.482 -47.154 1.00 74.00 357 SER A C 1
ATOM 2842 O O . SER A 1 357 ? 46.686 6.282 -46.048 1.00 74.00 357 SER A O 1
ATOM 2844 N N . ASN A 1 358 ? 46.945 7.595 -47.852 1.00 77.44 358 ASN A N 1
ATOM 2845 C CA . ASN A 1 358 ? 46.128 8.697 -47.330 1.00 77.44 358 ASN A CA 1
ATOM 2846 C C . ASN A 1 358 ? 44.699 8.251 -46.988 1.00 77.44 358 ASN A C 1
ATOM 2848 O O . ASN A 1 358 ? 44.102 8.699 -46.008 1.00 77.44 358 ASN A O 1
ATOM 2852 N N . LYS A 1 359 ? 44.138 7.326 -47.771 1.00 75.75 359 LYS A N 1
ATOM 2853 C CA . LYS A 1 359 ? 42.795 6.797 -47.529 1.00 75.75 359 LYS A CA 1
ATOM 2854 C C . LYS A 1 359 ? 42.733 5.827 -46.352 1.00 75.75 359 LYS A C 1
ATOM 2856 O O . LYS A 1 359 ? 41.728 5.827 -45.643 1.00 75.75 359 LYS A O 1
ATOM 2861 N N . SER A 1 360 ? 43.772 5.016 -46.136 1.00 70.50 360 SER A N 1
ATOM 2862 C CA . SER A 1 360 ? 43.870 4.192 -44.927 1.00 70.50 360 SER A CA 1
ATOM 2863 C C . SER A 1 360 ? 43.975 5.047 -43.666 1.00 70.50 360 SER A C 1
ATOM 2865 O O . SER A 1 360 ? 43.280 4.749 -42.699 1.00 70.50 360 SER A O 1
ATOM 2867 N N . ALA A 1 361 ? 44.723 6.156 -43.710 1.00 76.12 361 ALA A N 1
ATOM 2868 C CA . ALA A 1 361 ? 44.826 7.093 -42.591 1.00 76.12 361 ALA A CA 1
ATOM 2869 C C . ALA A 1 361 ? 43.464 7.727 -42.234 1.00 76.12 361 ALA A C 1
ATOM 2871 O O . ALA A 1 361 ? 43.045 7.708 -41.076 1.00 76.12 361 ALA A O 1
ATOM 2872 N N . ALA A 1 362 ? 42.703 8.183 -43.235 1.00 75.25 362 ALA A N 1
ATOM 2873 C CA . ALA A 1 362 ? 41.366 8.742 -43.010 1.00 75.25 362 ALA A CA 1
ATOM 2874 C C . ALA A 1 362 ? 40.357 7.712 -42.452 1.00 75.25 362 ALA A C 1
ATOM 2876 O O . ALA A 1 362 ? 39.465 8.062 -41.681 1.00 75.25 362 ALA A O 1
ATOM 2877 N N . LEU A 1 363 ? 40.479 6.430 -42.823 1.00 73.00 363 LEU A N 1
ATOM 2878 C CA . LEU A 1 363 ? 39.638 5.362 -42.266 1.00 73.00 363 LEU A CA 1
ATOM 2879 C C . LEU A 1 363 ? 39.973 5.069 -40.801 1.00 73.00 363 LEU A C 1
ATOM 2881 O O . LEU A 1 363 ? 39.052 4.864 -40.012 1.00 73.00 363 LEU A O 1
ATOM 2885 N N . THR A 1 364 ? 41.256 5.089 -40.429 1.00 74.88 364 THR A N 1
ATOM 2886 C CA . THR A 1 364 ? 41.665 4.914 -39.029 1.00 74.88 364 THR A CA 1
ATOM 2887 C C . THR A 1 364 ? 41.190 6.066 -38.144 1.00 74.88 364 THR A C 1
ATOM 2889 O O . THR A 1 364 ? 40.744 5.821 -37.028 1.00 74.88 364 THR A O 1
ATOM 2892 N N . GLU A 1 365 ? 41.180 7.304 -38.647 1.00 78.06 365 GLU A N 1
ATOM 2893 C CA . GLU A 1 365 ? 40.636 8.460 -37.914 1.00 78.06 365 GLU A CA 1
ATOM 2894 C C . GLU A 1 365 ? 39.114 8.379 -37.711 1.00 78.06 365 GLU A C 1
ATOM 2896 O O . GLU A 1 365 ? 38.602 8.734 -36.653 1.00 78.06 365 GLU A O 1
ATOM 2901 N N . LEU A 1 366 ? 38.366 7.870 -38.695 1.00 71.94 366 LEU A N 1
ATOM 2902 C CA . LEU A 1 366 ? 36.922 7.668 -38.541 1.00 71.94 366 LEU A CA 1
ATOM 2903 C C . LEU A 1 366 ? 36.587 6.532 -37.565 1.00 71.94 366 LEU A C 1
ATOM 2905 O O . LEU A 1 366 ? 35.592 6.625 -36.847 1.00 71.94 366 LEU A O 1
ATOM 2909 N N . GLN A 1 367 ? 37.405 5.475 -37.515 1.00 73.56 367 GLN A N 1
ATOM 2910 C CA . GLN A 1 367 ? 37.235 4.391 -36.541 1.00 73.56 367 GLN A CA 1
ATOM 2911 C C . GLN A 1 367 ? 37.450 4.881 -35.107 1.00 73.56 367 GLN A C 1
ATOM 2913 O O . GLN A 1 367 ? 36.615 4.604 -34.249 1.00 73.56 367 GLN A O 1
ATOM 2918 N N . THR A 1 368 ? 38.492 5.676 -34.854 1.00 77.44 368 THR A N 1
ATOM 2919 C CA . THR A 1 368 ? 38.735 6.235 -33.515 1.00 77.44 368 THR A CA 1
ATOM 2920 C C . THR A 1 368 ? 37.641 7.227 -33.103 1.00 77.44 368 THR A C 1
ATOM 2922 O O . THR A 1 368 ? 37.218 7.234 -31.944 1.00 77.44 368 THR A O 1
ATOM 2925 N N . LEU A 1 369 ? 37.091 8.012 -34.040 1.00 75.25 369 LEU A N 1
ATOM 2926 C CA . LEU A 1 369 ? 35.926 8.867 -33.767 1.00 75.25 369 LEU A CA 1
ATOM 2927 C C . LEU A 1 369 ? 34.653 8.055 -33.449 1.00 75.25 369 LEU A C 1
ATOM 2929 O O . LEU A 1 369 ? 33.869 8.430 -32.579 1.00 75.25 369 LEU A O 1
ATOM 2933 N N . GLY A 1 370 ? 34.445 6.922 -34.122 1.00 73.81 370 GLY A N 1
ATOM 2934 C CA . GLY A 1 370 ? 33.345 5.996 -33.827 1.00 73.81 370 GLY A CA 1
ATOM 2935 C C . GLY A 1 370 ? 33.470 5.336 -32.448 1.00 73.81 370 GLY A C 1
ATOM 2936 O O . GLY A 1 370 ? 32.508 5.259 -31.686 1.00 73.81 370 GLY A O 1
ATOM 2937 N N . GLU A 1 371 ? 34.669 4.897 -32.075 1.0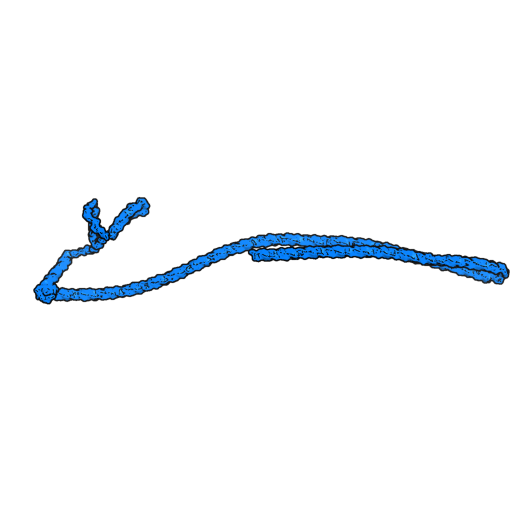0 72.69 371 GLU A N 1
ATOM 2938 C CA . GLU A 1 371 ? 34.931 4.300 -30.758 1.00 72.69 371 GLU A CA 1
ATOM 2939 C C . GLU A 1 371 ? 34.771 5.327 -29.625 1.00 72.69 371 GLU A C 1
ATOM 2941 O O . GLU A 1 371 ? 34.197 5.039 -28.575 1.00 72.69 371 GLU A O 1
ATOM 2946 N N . THR A 1 372 ? 35.205 6.568 -29.842 1.00 73.38 372 THR A N 1
ATOM 2947 C CA . THR A 1 372 ? 35.029 7.656 -28.865 1.00 73.38 372 THR A CA 1
ATOM 2948 C C . THR A 1 372 ? 33.573 8.101 -28.714 1.00 73.38 372 THR A C 1
ATOM 2950 O O . THR A 1 372 ? 33.134 8.377 -27.601 1.00 73.38 372 THR A O 1
ATOM 2953 N N . THR A 1 373 ? 32.789 8.121 -29.792 1.00 69.56 373 THR A N 1
ATOM 2954 C CA . THR A 1 373 ? 31.351 8.446 -29.723 1.00 69.56 373 THR A CA 1
ATOM 2955 C C . THR A 1 373 ? 30.538 7.330 -29.068 1.00 69.56 373 THR A C 1
ATOM 2957 O O . THR A 1 373 ? 29.757 7.602 -28.160 1.00 69.56 373 THR A O 1
ATOM 2960 N N . THR A 1 374 ? 30.784 6.066 -29.419 1.00 69.69 374 THR A N 1
ATOM 2961 C CA . THR A 1 374 ? 30.113 4.915 -28.779 1.00 69.69 374 THR A CA 1
ATOM 2962 C C . THR A 1 374 ? 30.447 4.787 -27.290 1.00 69.69 374 THR A C 1
ATOM 2964 O O . THR A 1 374 ? 29.570 4.489 -26.478 1.00 69.69 374 THR A O 1
ATOM 2967 N N . THR A 1 375 ? 31.693 5.064 -26.892 1.00 70.31 375 THR A N 1
ATOM 2968 C CA . THR A 1 375 ? 32.083 5.102 -25.470 1.00 70.31 375 THR A CA 1
ATOM 2969 C C . THR A 1 375 ? 31.444 6.274 -24.720 1.00 70.31 375 THR A C 1
ATOM 2971 O O . THR A 1 375 ? 31.038 6.107 -23.569 1.00 70.31 375 THR A O 1
ATOM 2974 N N . GLN A 1 376 ? 31.276 7.436 -25.361 1.00 68.94 376 GLN A N 1
ATOM 2975 C CA . GLN A 1 376 ? 30.538 8.568 -24.788 1.00 68.94 376 GLN A CA 1
ATOM 2976 C C . GLN A 1 376 ? 29.036 8.285 -24.637 1.00 68.94 376 GLN A C 1
ATOM 2978 O O . GLN A 1 376 ? 28.454 8.636 -23.610 1.00 68.94 376 GLN A O 1
ATOM 2983 N N . GLU A 1 377 ? 28.409 7.614 -25.603 1.00 68.19 377 GLU A N 1
ATOM 2984 C CA . GLU A 1 377 ? 26.998 7.211 -25.523 1.00 68.19 377 GLU A CA 1
ATOM 2985 C C . GLU A 1 377 ? 26.757 6.163 -24.426 1.00 68.19 377 GLU A C 1
ATOM 2987 O O . GLU A 1 377 ? 25.799 6.280 -23.660 1.00 68.19 377 GLU A O 1
ATOM 2992 N N . LEU A 1 378 ? 27.663 5.190 -24.267 1.00 66.12 378 LEU A N 1
ATOM 2993 C CA . LEU A 1 378 ? 27.620 4.224 -23.161 1.00 66.12 378 LEU A CA 1
ATOM 2994 C C . LEU A 1 378 ? 27.704 4.903 -21.785 1.00 66.12 378 LEU A C 1
ATOM 2996 O O . LEU A 1 378 ? 26.962 4.538 -20.873 1.00 66.12 378 LEU A O 1
ATOM 3000 N N . LEU A 1 379 ? 28.563 5.917 -21.640 1.00 68.75 379 LEU A N 1
ATOM 3001 C CA . LEU A 1 379 ? 28.668 6.708 -20.409 1.00 68.75 379 LEU A CA 1
ATOM 3002 C C . LEU A 1 379 ? 27.413 7.549 -20.141 1.00 68.75 379 LEU A C 1
ATOM 3004 O O . LEU A 1 379 ? 27.044 7.742 -18.983 1.00 68.75 379 LEU A O 1
ATOM 3008 N N . HIS A 1 380 ? 26.741 8.035 -21.187 1.00 68.44 380 HIS A N 1
ATOM 3009 C CA . HIS A 1 380 ? 25.485 8.771 -21.048 1.00 68.44 380 HIS A CA 1
ATOM 3010 C C . HIS A 1 380 ? 24.312 7.854 -20.657 1.00 68.44 380 HIS A C 1
ATOM 3012 O O . HIS A 1 380 ? 23.413 8.291 -19.946 1.00 68.44 380 HIS A O 1
ATOM 3018 N N . LEU A 1 381 ? 24.309 6.588 -21.085 1.00 57.47 381 LEU A N 1
ATOM 3019 C CA . LEU A 1 381 ? 23.275 5.610 -20.715 1.00 57.47 381 LEU A CA 1
ATOM 3020 C C . LEU A 1 381 ? 23.427 5.062 -19.283 1.00 57.47 381 LEU A C 1
ATOM 3022 O O . LEU A 1 381 ? 22.467 4.530 -18.732 1.00 57.47 381 LEU A O 1
ATOM 3026 N N . GLN A 1 382 ? 24.610 5.186 -18.671 1.00 56.81 382 GLN A N 1
ATOM 3027 C CA . GLN A 1 382 ? 24.875 4.761 -17.287 1.00 56.81 382 GLN A CA 1
ATOM 3028 C C . GLN A 1 382 ? 24.514 5.806 -16.212 1.00 56.81 382 GLN A C 1
ATOM 3030 O O . GLN A 1 382 ? 24.643 5.508 -15.023 1.00 56.81 382 GLN A O 1
ATOM 3035 N N . ARG A 1 383 ? 24.078 7.012 -16.595 1.00 44.03 383 ARG A N 1
ATOM 3036 C CA . ARG A 1 383 ? 23.761 8.133 -15.693 1.00 44.03 383 ARG A CA 1
ATOM 3037 C C . ARG A 1 383 ? 22.272 8.452 -15.714 1.00 44.03 383 ARG A C 1
ATOM 3039 O O . ARG A 1 383 ? 21.732 8.764 -14.628 1.00 44.03 383 ARG A O 1
#

Foldseek 3Di:
DDPPDPPDDDPPDPVCVVCVCVQPNQDDHDDDQDDDPDPVCVVVRVVSVVVVVVSVPRDHHRDDPPPCPPVNVVVVVVVVVVQVVQLVVVCVVVPPDSGHPVVVVVVVVVVVVVVVVVVVVVVVVVVVVVVVVVVVVVVVVVVVVVVVVVVVVVVVVVVVVVVVVVVVVVVVVVVVVVVVVVVVVVVVVVVVVVVVVVVVVVVVVVVVVVVVVVVVVVVVVVVVVVVVVVVVVVVVVVVVVVVVVVVVLVVVVVVVVVVVVVVVVVLVVVVVVLVVVVVVPPPDPDVVVVVNVVVVVVSVVVVVVVVVVVVCVVVNVVVVVVVVVVVVVVVVVVVVVVVVVVVVVVVVVVVVVVVVVVVVVVVVVVVVVVVVVVVVVVVVVVD

Sequence (383 aa):
MICLLVPYLPSESKLTRLLQDSLRGQTKTCIIATISPASLNIEETLSTLKYALCAKSIWKKPEINQRMTRNSLLKDHIIEIEQLKADLLAAHEKNGIWFSEEHCKQCIAKLELRETELVEAKKQVTVIGNQMGAVRDEYDQSIALLKSREEELDETRIILKQTENVLCQLEADLLRVTDKYKKEVIIRKAHQETEATINGVAIGLKKYRKNKNEELIHTFADALTKKLAELGQLMKTLRNSLKDNTTNFHSSQKQTIYSQVERVNAHFKGAQDLFQQIEKCEAVGDHALSGLKEQLEKVYLSFNSDVSSWKTVADCEQHSGKAISAGFNQLKILEQSVTILSSLLDSILRDIQDYLSNKSAALTELQTLGETTTTQELLHLQR